Protein AF-A0A3B1DXR5-F1 (afdb_monomer_lite)

Sequence (539 aa):
MQTDGREHPQDGLTRMDTHCHSRASDGPAVAALSFLNMPECYSPPEKVYDQARARGMDLVTITDHDTIKGAMELVERGFEGFIPGQEVTVFFPEDRCKLHVLVWGITPAQHEELSSRGLRHDVYAFACWLYEQRLAHALAHPLYMQNGRLTRWHIERCALLFQGFEVLNGAHTERHRGPMERFLDGLTETRIGQLAAEHGMEAVWPRAWVKARTGGSDDHGLLNVGRAWTGVRGEAGSKIADPAEFFQRVMAGACEPGGVGGHSSLLAHQLTTVGAHFYADRVAARQSTRGRYVASKLLRFAGVDLPRPSKARLAAHLTTRRVLRRKRGKSLPILDALREGLGSVLERYPDLRARLAQERWDAGSALSDHEQMAAFADELTAVLTRELNSSSLRALRKRDKTGLVDHAISYAILSAAQMPYIFSLFYQNKEREFVERFAHETAGAAAEEGRAGPMLGRPMRVSLLTDTLGDVNGVSRFIGDVADRARQTGRDLQVITSTRRPVPAGSNIFNFDPVFAASMPKYEELEMVLPPLVPILRH

Foldseek 3Di:
DDDDDDDDPQFFKAKEQLAEAAQVLQDDPDPVCVVVSFGLFHHQLVLLVLQQVLLPHLAYEHAHELDQVSLVVCVVVPDARYKTKHFYWAADLPPRQTWTKIWINDDPVNSVCCVVVVRRDHLQSVLLVCVVVVIQMEGEPQLDRPPPPDALLVVLVCLLRDQEYALFEQAFDNLSNPLVVVLLQLQDPVVQVVSCVVNVHGRSDPGSSQHQYFWHNNARQSQCNNQKIKIAGDPPRHYDRDPVVVSVCRSRNRIDIDGDHYDLLLQLLSVVRSVLVCCLPPPLVVDDLVRNQVSCQVSLQSLDHHDHDDPVRVVCSVVVCVVVVPPPPDPLLLVVLCVVQVVVLVVVVVVLVVQSDNVNCSNHGSSSVRVSVLVSLLVSLLSSLVSLVVQCVVCVVVVVPVNVVSSVVSVVVSVVSCVSSVVSLCSSCVSVVSSVVSSVVSQVVCVVVVNDDDPPPDQDAEEAEDACCLAPDPVVVVVVVVLVVCVVVVHRYAYEYEDPHDGDDDPRYHYADFSDWDQDVPRNRHIDTHHPVSVRSVD

pLDDT: mean 88.71, std 13.08, range [29.72, 98.88]

Structure (mmCIF, N/CA/C/O backbone):
data_AF-A0A3B1DXR5-F1
#
_entry.id   AF-A0A3B1DXR5-F1
#
loop_
_atom_site.group_PDB
_atom_site.id
_atom_site.type_symbol
_atom_site.label_atom_id
_atom_site.label_alt_id
_atom_site.label_comp_id
_atom_site.label_asym_id
_atom_site.label_entity_id
_atom_site.label_seq_id
_atom_site.pdbx_PDB_ins_code
_atom_site.Cartn_x
_atom_site.Cartn_y
_atom_site.Cartn_z
_atom_site.occupancy
_atom_site.B_iso_or_equiv
_atom_site.auth_seq_id
_atom_site.auth_comp_id
_atom_site.auth_asym_id
_atom_site.auth_atom_id
_atom_site.pdbx_PDB_model_num
ATOM 1 N N . MET A 1 1 ? -34.474 -30.594 -16.367 1.00 32.50 1 MET A N 1
ATOM 2 C CA . MET A 1 1 ? -34.237 -31.646 -15.361 1.00 32.50 1 MET A CA 1
ATOM 3 C C . MET A 1 1 ? -33.068 -31.175 -14.510 1.00 32.50 1 MET A C 1
ATOM 5 O O . MET A 1 1 ? -31.983 -31.053 -15.048 1.00 32.50 1 MET A O 1
ATOM 9 N N . GLN A 1 2 ? -33.380 -30.774 -13.272 1.00 30.77 2 GLN A N 1
ATOM 10 C CA . GLN A 1 2 ? -32.496 -30.369 -12.163 1.00 30.77 2 GLN A CA 1
ATOM 11 C C . GLN A 1 2 ? -31.368 -29.363 -12.464 1.00 30.77 2 GLN A C 1
ATOM 13 O O . GLN A 1 2 ? -30.256 -29.713 -12.840 1.00 30.77 2 GLN A O 1
ATOM 18 N N . THR A 1 3 ? -31.678 -28.089 -12.217 1.00 29.72 3 THR A N 1
ATOM 19 C CA . THR A 1 3 ? -30.707 -27.043 -11.886 1.00 29.72 3 THR A CA 1
ATOM 20 C C . THR A 1 3 ? -30.194 -27.289 -10.470 1.00 29.72 3 THR A C 1
ATOM 22 O O . THR A 1 3 ? -30.968 -27.233 -9.516 1.00 29.72 3 THR A O 1
ATOM 25 N N . ASP A 1 4 ? -28.907 -27.590 -10.359 1.00 34.25 4 ASP A N 1
ATOM 26 C CA . ASP A 1 4 ? -28.193 -27.755 -9.099 1.00 34.25 4 ASP A CA 1
ATOM 27 C C . ASP A 1 4 ? -28.091 -26.389 -8.399 1.00 34.25 4 ASP A C 1
ATOM 29 O O . ASP A 1 4 ? -27.472 -25.450 -8.913 1.00 34.25 4 ASP A O 1
ATOM 33 N N . GLY A 1 5 ? -28.793 -26.255 -7.274 1.00 33.75 5 GLY A N 1
ATOM 34 C CA . GLY A 1 5 ? -28.820 -25.056 -6.447 1.00 33.75 5 GLY A CA 1
ATOM 35 C C . GLY A 1 5 ? -27.487 -24.879 -5.735 1.00 33.75 5 GLY A C 1
ATOM 36 O O . GLY A 1 5 ? -27.275 -25.421 -4.657 1.00 33.75 5 GLY A O 1
ATOM 37 N N . ARG A 1 6 ? -26.588 -24.098 -6.333 1.00 35.94 6 ARG A N 1
ATOM 38 C CA . ARG A 1 6 ? -25.470 -23.499 -5.603 1.00 35.94 6 ARG A CA 1
ATOM 39 C C . ARG A 1 6 ? -25.967 -22.188 -5.010 1.00 35.94 6 ARG A C 1
ATOM 41 O O . ARG A 1 6 ? -26.120 -21.209 -5.733 1.00 35.94 6 ARG A O 1
ATOM 48 N N . GLU A 1 7 ? -26.253 -22.191 -3.713 1.00 35.72 7 GLU A N 1
ATOM 49 C CA . GLU A 1 7 ? -26.460 -20.970 -2.933 1.00 35.72 7 GLU A CA 1
ATOM 50 C C . GLU A 1 7 ? -25.271 -20.019 -3.161 1.00 35.72 7 GLU A C 1
ATOM 52 O O . GLU A 1 7 ? -24.109 -20.385 -2.965 1.00 35.72 7 GLU A O 1
ATOM 57 N N . HIS A 1 8 ? -25.546 -18.804 -3.639 1.00 39.56 8 HIS A N 1
ATOM 58 C CA . HIS A 1 8 ? -24.537 -17.758 -3.777 1.00 39.56 8 HIS A CA 1
ATOM 59 C C . HIS A 1 8 ? -24.186 -17.216 -2.373 1.00 39.56 8 HIS A C 1
ATOM 61 O O . HIS A 1 8 ? -25.069 -16.673 -1.717 1.00 39.56 8 HIS A O 1
ATOM 67 N N . PRO A 1 9 ? -22.926 -17.267 -1.890 1.00 43.81 9 PRO A N 1
ATOM 68 C CA . PRO A 1 9 ? -22.596 -16.898 -0.501 1.00 43.81 9 PRO A CA 1
ATOM 69 C C . PRO A 1 9 ? -22.593 -15.381 -0.189 1.00 43.81 9 PRO A C 1
ATOM 71 O O . PRO A 1 9 ? -22.004 -14.965 0.812 1.00 43.81 9 PRO A O 1
ATOM 74 N N . GLN A 1 10 ? -23.170 -14.532 -1.050 1.00 53.38 10 GLN A N 1
ATOM 75 C CA . GLN A 1 10 ? -23.042 -13.063 -0.981 1.00 53.38 10 GLN A CA 1
ATOM 76 C C . GLN A 1 10 ? -24.303 -12.309 -0.533 1.00 53.38 10 GLN A C 1
ATOM 78 O O . GLN A 1 10 ? -24.250 -11.082 -0.426 1.00 53.38 10 GLN A O 1
ATOM 83 N N . ASP A 1 11 ? -25.406 -12.995 -0.235 1.00 67.69 11 ASP A N 1
ATOM 84 C CA . ASP A 1 11 ? -26.611 -12.318 0.250 1.00 67.69 11 ASP A CA 1
ATOM 85 C C . ASP A 1 11 ? -26.350 -11.652 1.618 1.00 67.69 11 ASP A C 1
ATOM 87 O O . ASP A 1 11 ? -25.901 -12.283 2.578 1.00 67.69 11 ASP A O 1
ATOM 91 N N . GLY A 1 12 ? -26.574 -10.335 1.681 1.00 83.44 12 GLY A N 1
ATOM 92 C CA . GLY A 1 12 ? -26.558 -9.541 2.916 1.00 83.44 12 GLY A CA 1
ATOM 93 C C . GLY A 1 12 ? -25.217 -8.992 3.404 1.00 83.44 12 GLY A C 1
ATOM 94 O O . GLY A 1 12 ? -25.187 -8.377 4.469 1.00 83.44 12 GLY A O 1
ATOM 95 N N . LEU A 1 13 ? -24.112 -9.176 2.671 1.00 94.12 13 LEU A N 1
ATOM 96 C CA . LEU A 1 13 ? -22.825 -8.566 3.031 1.00 94.12 13 LEU A CA 1
ATOM 97 C C . LEU A 1 13 ? -22.730 -7.133 2.483 1.00 94.12 13 LEU A C 1
ATOM 99 O O . LEU A 1 13 ? -22.658 -6.939 1.269 1.00 94.12 13 LEU A O 1
ATOM 103 N N . THR A 1 14 ? -22.684 -6.144 3.376 1.00 96.56 14 THR A N 1
ATOM 104 C CA . THR A 1 14 ? -22.314 -4.759 3.049 1.00 96.56 14 THR A CA 1
ATOM 105 C C . THR A 1 14 ? -20.800 -4.631 3.113 1.00 96.56 14 THR A C 1
ATOM 107 O O . THR A 1 14 ? -20.207 -4.961 4.140 1.00 96.56 14 THR A O 1
ATOM 110 N N . ARG A 1 15 ? -20.164 -4.155 2.038 1.00 97.25 15 ARG A N 1
ATOM 111 C CA . ARG A 1 15 ? -18.701 -3.974 1.972 1.00 97.25 15 ARG A CA 1
ATOM 112 C C . ARG A 1 15 ? -18.307 -2.511 1.863 1.00 97.25 15 ARG A C 1
ATOM 114 O O . ARG A 1 15 ? -18.960 -1.738 1.164 1.00 97.25 15 ARG A O 1
ATOM 121 N N . MET A 1 16 ? -17.194 -2.172 2.495 1.00 97.88 16 MET A N 1
ATOM 122 C CA . MET A 1 16 ? -16.609 -0.842 2.471 1.00 97.88 16 MET A CA 1
ATOM 123 C C . MET A 1 16 ? -15.090 -0.944 2.457 1.00 97.88 16 MET A C 1
ATOM 125 O O . MET A 1 16 ? -14.511 -1.650 3.279 1.00 97.88 16 MET A O 1
ATOM 129 N N . ASP A 1 17 ? -14.437 -0.214 1.560 1.00 98.44 17 ASP A N 1
ATOM 130 C CA . ASP A 1 17 ? -13.013 0.064 1.716 1.00 98.44 17 ASP A CA 1
ATOM 131 C C . ASP A 1 17 ? -12.857 1.107 2.819 1.00 98.44 17 ASP A C 1
ATOM 133 O O . ASP A 1 17 ? -13.237 2.262 2.632 1.00 98.44 17 ASP A O 1
ATOM 137 N N . THR A 1 18 ? -12.381 0.691 3.992 1.00 98.12 18 THR A N 1
ATOM 138 C CA . THR A 1 18 ? -12.330 1.568 5.167 1.00 98.12 18 THR A CA 1
ATOM 139 C C . THR A 1 18 ? -11.058 2.409 5.245 1.00 98.12 18 THR A C 1
ATOM 141 O O . THR A 1 18 ? -10.921 3.180 6.192 1.00 98.12 18 THR A O 1
ATOM 144 N N . HIS A 1 19 ? -10.138 2.278 4.287 1.00 98.31 19 HIS A N 1
ATOM 145 C CA . HIS A 1 19 ? -8.874 3.010 4.281 1.00 98.31 19 HIS A CA 1
ATOM 146 C C . HIS A 1 19 ? -8.474 3.328 2.841 1.00 98.31 19 HIS A C 1
ATOM 148 O O . HIS A 1 19 ? -8.060 2.441 2.104 1.00 98.31 19 HIS A O 1
ATOM 154 N N . CYS A 1 20 ? -8.610 4.581 2.414 1.00 95.69 20 CYS A N 1
ATOM 155 C CA . CYS A 1 20 ? -8.126 5.019 1.105 1.00 95.69 20 CYS A CA 1
ATOM 156 C C . CYS A 1 20 ? -7.930 6.534 1.058 1.00 95.69 20 CYS A C 1
ATOM 158 O O . CYS A 1 20 ? -8.578 7.281 1.795 1.00 95.69 20 CYS A O 1
ATOM 160 N N . HIS A 1 21 ? -7.053 6.978 0.159 1.00 96.25 21 HIS A N 1
ATOM 161 C CA . HIS A 1 21 ? -6.559 8.350 0.136 1.00 96.25 21 HIS A CA 1
ATOM 162 C C . HIS A 1 21 ? -6.907 9.080 -1.152 1.00 96.25 21 HIS A C 1
ATOM 164 O O . HIS A 1 21 ? -7.071 8.500 -2.229 1.00 96.25 21 HIS A O 1
ATOM 170 N N . SER A 1 22 ? -6.973 10.399 -1.049 1.00 96.00 22 SER A N 1
ATOM 171 C CA . SER A 1 22 ? -7.173 11.320 -2.155 1.00 96.00 22 SER A CA 1
ATOM 172 C C . SER A 1 22 ? -6.016 12.313 -2.247 1.00 96.00 22 SER A C 1
ATOM 174 O O . SER A 1 22 ? -5.124 12.365 -1.406 1.00 96.00 22 SER A O 1
ATOM 176 N N . ARG A 1 23 ? -6.042 13.163 -3.274 1.00 94.31 23 ARG A N 1
ATOM 177 C CA . ARG A 1 23 ? -5.080 14.257 -3.467 1.00 94.31 23 ARG A CA 1
ATOM 178 C C . ARG A 1 23 ? -5.001 15.253 -2.301 1.00 94.31 23 ARG A C 1
ATOM 180 O O . ARG A 1 23 ? -4.136 16.121 -2.334 1.00 94.31 23 ARG A O 1
ATOM 187 N N . ALA A 1 24 ? -5.934 15.209 -1.344 1.00 92.25 24 ALA A N 1
ATOM 188 C CA . ALA A 1 24 ? -5.870 16.040 -0.145 1.00 92.25 24 ALA A CA 1
ATOM 189 C C . ALA A 1 24 ? -4.835 15.528 0.874 1.00 92.25 24 ALA A C 1
ATOM 191 O O . ALA A 1 24 ? -4.419 16.304 1.730 1.00 92.25 24 ALA A O 1
ATOM 192 N N . SER A 1 25 ? -4.366 14.285 0.733 1.00 84.56 25 SER A N 1
ATOM 193 C CA . SER A 1 25 ? -3.140 13.787 1.366 1.00 84.56 25 SER A CA 1
ATOM 194 C C . SER A 1 25 ? -1.919 14.332 0.613 1.00 84.56 25 SER A C 1
ATOM 196 O O . SER A 1 25 ? -1.362 13.692 -0.282 1.00 84.56 25 SER A O 1
ATOM 198 N N . ASP A 1 26 ? -1.556 15.581 0.915 1.00 70.88 26 ASP A N 1
ATOM 199 C CA . ASP A 1 26 ? -0.512 16.349 0.220 1.00 70.88 26 ASP A CA 1
ATOM 200 C C . ASP A 1 26 ? 0.865 16.312 0.913 1.00 70.88 26 ASP A C 1
ATOM 202 O O . ASP A 1 26 ? 1.822 16.941 0.445 1.00 70.88 26 ASP A O 1
ATOM 206 N N . GLY A 1 27 ? 0.989 15.527 1.989 1.00 62.91 27 GLY A N 1
ATOM 207 C CA . GLY A 1 27 ? 2.262 15.206 2.628 1.00 62.91 27 GLY A CA 1
ATOM 208 C C . GLY A 1 27 ? 3.190 14.388 1.712 1.00 62.91 27 GLY A C 1
ATOM 209 O O . GLY A 1 27 ? 2.753 13.816 0.717 1.00 62.91 27 GLY A O 1
ATOM 210 N N . PRO A 1 28 ? 4.508 14.344 1.976 1.00 53.91 28 PRO A N 1
ATOM 211 C CA . PRO A 1 28 ? 5.412 13.475 1.228 1.00 53.91 28 PRO A CA 1
ATOM 212 C C . PRO A 1 28 ? 5.320 12.017 1.718 1.00 53.91 28 PRO A C 1
ATOM 214 O O . PRO A 1 28 ? 5.756 11.725 2.832 1.00 53.91 28 PRO A O 1
ATOM 217 N N . ALA A 1 29 ? 4.886 11.099 0.842 1.00 47.62 29 ALA A N 1
ATOM 218 C CA . ALA A 1 29 ? 4.664 9.665 1.134 1.00 47.62 29 ALA A CA 1
ATOM 219 C C . ALA A 1 29 ? 5.874 8.921 1.721 1.00 47.62 29 ALA A C 1
ATOM 221 O O . ALA A 1 29 ? 5.773 7.918 2.424 1.00 47.62 29 ALA A O 1
ATOM 222 N N . VAL A 1 30 ? 7.077 9.394 1.403 1.00 54.09 30 VAL A N 1
ATOM 223 C CA . VAL A 1 30 ? 8.329 8.872 1.945 1.00 54.09 30 VAL A CA 1
ATOM 224 C C . VAL A 1 30 ? 9.210 10.077 2.231 1.00 54.09 30 VAL A C 1
ATOM 226 O O . VAL A 1 30 ? 9.367 10.941 1.370 1.00 54.09 30 VAL A O 1
ATOM 229 N N . ALA A 1 31 ? 9.861 10.130 3.396 1.00 44.69 31 ALA A N 1
ATOM 230 C CA . ALA A 1 31 ? 10.833 11.188 3.705 1.00 44.69 31 ALA A CA 1
ATOM 231 C C . ALA A 1 31 ? 11.900 11.342 2.596 1.00 44.69 31 ALA A C 1
ATOM 233 O O . ALA A 1 31 ? 12.323 12.453 2.281 1.00 44.69 31 ALA A O 1
ATOM 234 N N . ALA A 1 32 ? 12.261 10.236 1.934 1.00 42.59 32 ALA A N 1
ATOM 235 C CA . ALA A 1 32 ? 13.150 10.201 0.775 1.00 42.59 32 ALA A CA 1
ATOM 236 C C . ALA A 1 32 ? 12.596 10.896 -0.483 1.00 42.59 32 ALA A C 1
ATOM 238 O O . ALA A 1 32 ? 13.378 11.192 -1.368 1.00 42.59 32 ALA A O 1
ATOM 239 N N . LEU A 1 33 ? 11.295 11.171 -0.593 1.00 47.47 33 LEU A N 1
ATOM 240 C CA . LEU A 1 33 ? 10.667 11.900 -1.708 1.00 47.47 33 LEU A CA 1
ATOM 241 C C . LEU A 1 33 ? 10.359 13.365 -1.357 1.00 47.47 33 LEU A C 1
ATOM 243 O O . LEU A 1 33 ? 10.048 14.159 -2.246 1.00 47.47 33 LEU A O 1
ATOM 247 N N . SER A 1 34 ? 10.528 13.749 -0.087 1.00 48.44 34 SER A N 1
ATOM 248 C CA . SER A 1 34 ? 10.310 15.116 0.404 1.00 48.44 34 SER A CA 1
ATOM 249 C C . SER A 1 34 ? 11.176 16.154 -0.331 1.00 48.44 34 SER A C 1
ATOM 251 O O . SER A 1 34 ? 10.724 17.263 -0.609 1.00 48.44 34 SER A O 1
ATOM 253 N N . PHE A 1 35 ? 12.382 15.777 -0.783 1.00 46.78 35 PHE A N 1
ATOM 254 C CA . PHE A 1 35 ? 13.261 16.679 -1.545 1.00 46.78 35 PHE A CA 1
ATOM 255 C C . PHE A 1 35 ? 12.731 17.050 -2.944 1.00 46.78 35 PHE A C 1
ATOM 257 O O . PHE A 1 35 ? 13.189 18.033 -3.526 1.00 46.78 35 PHE A O 1
ATOM 264 N N . LEU A 1 36 ? 11.786 16.279 -3.499 1.00 53.88 36 LEU A N 1
ATOM 265 C CA . LEU A 1 36 ? 11.200 16.512 -4.825 1.00 53.88 36 LEU A CA 1
ATOM 266 C C . LEU A 1 36 ? 9.873 17.278 -4.775 1.00 53.88 36 LEU A C 1
ATOM 268 O O . LEU A 1 36 ? 9.337 17.601 -5.837 1.00 53.88 36 LEU A O 1
ATOM 272 N N . ASN A 1 37 ? 9.356 17.581 -3.575 1.00 63.22 37 ASN A N 1
ATOM 273 C CA . ASN A 1 37 ? 8.027 18.167 -3.367 1.00 63.22 37 ASN A CA 1
ATOM 274 C C . ASN A 1 37 ? 6.937 17.420 -4.167 1.00 63.22 37 ASN A C 1
ATOM 276 O O . ASN A 1 37 ? 6.125 18.028 -4.871 1.00 63.22 37 ASN A O 1
ATOM 280 N N . MET A 1 38 ? 7.015 16.086 -4.151 1.00 73.75 38 MET A N 1
ATOM 281 C CA . MET A 1 38 ? 6.068 15.204 -4.820 1.00 73.75 38 MET A CA 1
ATOM 282 C C . MET A 1 38 ? 4.953 14.853 -3.823 1.00 73.75 38 MET A C 1
ATOM 284 O O . MET A 1 38 ? 5.282 14.298 -2.773 1.00 73.75 38 MET A O 1
ATOM 288 N N . PRO A 1 39 ? 3.682 15.178 -4.131 1.00 76.00 39 PRO A N 1
ATOM 289 C CA . PRO A 1 39 ? 2.533 14.756 -3.342 1.00 76.00 39 PRO A CA 1
ATOM 290 C C . PRO A 1 39 ? 2.492 13.240 -3.193 1.00 76.00 39 PRO A C 1
ATOM 292 O O . PRO A 1 39 ? 2.911 12.505 -4.092 1.00 76.00 39 PRO A O 1
ATOM 295 N N . GLU A 1 40 ? 1.953 12.796 -2.069 1.00 76.88 40 GLU A N 1
ATOM 296 C CA . GLU A 1 40 ? 1.717 11.391 -1.761 1.00 76.88 40 GLU A CA 1
ATOM 297 C C . GLU A 1 40 ? 0.616 10.769 -2.621 1.00 76.88 40 GLU A C 1
ATOM 299 O O . GLU A 1 40 ? 0.784 9.655 -3.115 1.00 76.88 40 GLU A O 1
ATOM 304 N N . CYS A 1 41 ? -0.455 11.516 -2.892 1.00 8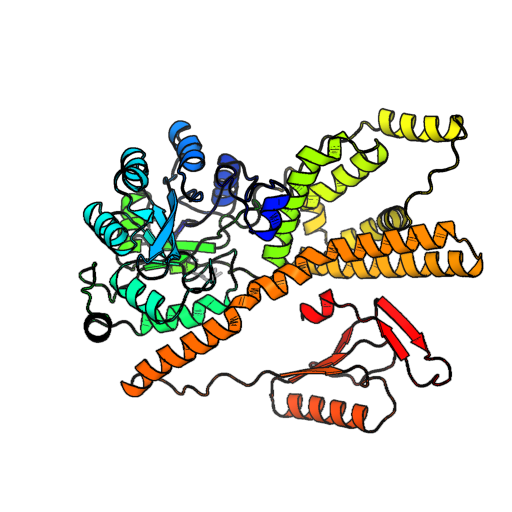6.19 41 CYS A N 1
ATOM 305 C CA . CYS A 1 41 ? -1.569 11.052 -3.708 1.00 86.19 41 CYS A CA 1
ATOM 306 C C . CYS A 1 41 ? -1.971 12.097 -4.759 1.00 86.19 41 CYS A C 1
ATOM 308 O O . CYS A 1 41 ? -1.981 13.301 -4.510 1.00 86.19 41 CYS A O 1
ATOM 310 N N . TYR A 1 42 ? -2.329 11.632 -5.958 1.00 89.69 42 TYR A N 1
ATOM 311 C CA . TYR A 1 42 ? -2.861 12.472 -7.043 1.00 89.69 42 TYR A CA 1
ATOM 312 C C . TYR A 1 42 ? -4.344 12.195 -7.337 1.00 89.69 42 TYR A C 1
ATOM 314 O O . TYR A 1 42 ? -4.941 12.845 -8.199 1.00 89.69 42 TYR A O 1
ATOM 322 N N . SER A 1 43 ? -4.949 11.236 -6.633 1.00 93.00 43 SER A N 1
ATOM 323 C CA . SER A 1 43 ? -6.291 10.726 -6.907 1.00 93.00 43 SER A CA 1
ATOM 324 C C . SER A 1 43 ? -7.368 11.774 -6.601 1.00 93.00 43 SER A C 1
ATOM 326 O O . SER A 1 43 ? -7.484 12.226 -5.462 1.00 93.00 43 SER A O 1
ATOM 328 N N . PRO A 1 44 ? -8.207 12.173 -7.573 1.00 95.25 44 PRO A N 1
ATOM 329 C CA . PRO A 1 44 ? -9.376 12.997 -7.282 1.00 95.25 44 PRO A CA 1
ATOM 330 C C . PRO A 1 44 ? -10.345 12.262 -6.336 1.00 95.25 44 PRO A C 1
ATOM 332 O O . PRO A 1 44 ? -10.626 11.092 -6.609 1.00 95.25 44 PRO A O 1
ATOM 335 N N . PRO A 1 45 ? -10.921 12.915 -5.303 1.00 96.94 45 PRO A N 1
ATOM 336 C CA . PRO A 1 45 ? -11.862 12.271 -4.377 1.00 96.94 45 PRO A CA 1
ATOM 337 C C . PRO A 1 45 ? -13.012 11.544 -5.086 1.00 96.94 45 PRO A C 1
ATOM 339 O O . PRO A 1 45 ? -13.315 10.392 -4.795 1.00 96.94 45 PRO A O 1
ATOM 342 N N . GLU A 1 46 ? -13.592 12.172 -6.112 1.00 97.06 46 GLU A N 1
ATOM 343 C CA . GLU A 1 46 ? -14.676 11.577 -6.908 1.00 97.06 46 GLU A CA 1
ATOM 344 C C . GLU A 1 46 ? -14.259 10.285 -7.618 1.00 97.06 46 GLU A C 1
ATOM 346 O O . GLU A 1 46 ? -15.061 9.370 -7.754 1.00 97.06 46 GLU A O 1
ATOM 351 N N . LYS A 1 47 ? -12.991 10.169 -8.032 1.00 96.06 47 LYS A N 1
ATOM 352 C CA . LYS A 1 47 ? -12.499 8.966 -8.705 1.00 96.06 47 LYS A CA 1
ATOM 353 C C . LYS A 1 47 ? -12.254 7.826 -7.730 1.00 96.06 47 LYS A C 1
ATOM 355 O O . LYS A 1 47 ? -12.459 6.676 -8.111 1.00 96.06 47 LYS A O 1
ATOM 360 N N . VAL A 1 48 ? -11.869 8.136 -6.492 1.00 97.19 48 VAL A N 1
ATOM 361 C CA . VAL A 1 48 ? -11.808 7.153 -5.401 1.00 97.19 48 VAL A CA 1
ATOM 362 C C . VAL A 1 48 ? -13.205 6.570 -5.173 1.00 97.19 48 VAL A C 1
ATOM 364 O O . VAL A 1 48 ? -13.369 5.352 -5.210 1.00 97.19 48 VAL A O 1
ATOM 367 N N . TYR A 1 49 ? -14.228 7.427 -5.071 1.00 97.56 49 TYR A N 1
ATOM 368 C CA . TYR A 1 49 ? -15.622 6.987 -4.971 1.00 97.56 49 TYR A CA 1
ATOM 369 C C . TYR A 1 49 ? -16.057 6.131 -6.166 1.00 97.56 49 TYR A C 1
ATOM 371 O O . TYR A 1 49 ? -16.522 5.005 -5.973 1.00 97.56 49 TYR A O 1
ATOM 379 N N . ASP A 1 50 ? -15.858 6.623 -7.394 1.00 96.88 50 ASP A N 1
ATOM 380 C CA . ASP A 1 50 ? -16.220 5.906 -8.622 1.00 96.88 50 ASP A CA 1
ATOM 381 C C . ASP A 1 50 ? -15.590 4.501 -8.652 1.00 96.88 50 ASP A C 1
ATOM 383 O O . ASP A 1 50 ? -16.273 3.518 -8.942 1.00 96.88 50 ASP A O 1
ATOM 387 N N . GLN A 1 51 ? -14.300 4.388 -8.311 1.00 97.19 51 GLN A N 1
ATOM 388 C CA . GLN A 1 51 ? -13.574 3.117 -8.326 1.00 97.19 51 GLN A CA 1
ATOM 389 C C . GLN A 1 51 ? -14.056 2.159 -7.226 1.00 97.19 51 GLN A C 1
ATOM 391 O O . GLN A 1 51 ? -14.211 0.963 -7.491 1.00 97.19 51 GLN A O 1
ATOM 396 N N . ALA A 1 52 ? -14.331 2.662 -6.017 1.00 97.44 52 ALA A N 1
ATOM 397 C CA . ALA A 1 52 ? -14.901 1.861 -4.935 1.00 97.44 52 ALA A CA 1
ATOM 398 C C . ALA A 1 52 ? -16.258 1.265 -5.350 1.00 97.44 52 ALA A C 1
ATOM 400 O O . ALA A 1 52 ? -16.481 0.057 -5.216 1.00 97.44 52 ALA A O 1
ATOM 401 N N . ARG A 1 53 ? -17.144 2.087 -5.934 1.00 96.94 53 ARG A N 1
ATOM 402 C CA . ARG A 1 53 ? -18.463 1.650 -6.424 1.00 96.94 53 ARG A CA 1
ATOM 403 C C . ARG A 1 53 ? -18.348 0.677 -7.592 1.00 96.94 53 ARG A C 1
ATOM 405 O O . ARG A 1 53 ? -19.020 -0.352 -7.583 1.00 96.94 53 ARG A O 1
ATOM 412 N N . ALA A 1 54 ? -17.457 0.936 -8.549 1.00 96.12 54 ALA A N 1
ATOM 413 C CA . ALA A 1 54 ? -17.197 0.035 -9.675 1.00 96.12 54 ALA A CA 1
ATOM 414 C C . ALA A 1 54 ? -16.695 -1.350 -9.223 1.00 96.12 54 ALA A C 1
ATOM 416 O O . ALA A 1 54 ? -16.953 -2.354 -9.885 1.00 96.12 54 ALA A O 1
ATOM 417 N N . ARG A 1 55 ? -16.020 -1.427 -8.068 1.00 95.19 55 ARG A N 1
ATOM 418 C CA . ARG A 1 55 ? -15.576 -2.682 -7.431 1.00 95.19 55 ARG A CA 1
ATOM 419 C C . ARG A 1 55 ? -16.597 -3.277 -6.456 1.00 95.19 55 ARG A C 1
ATOM 421 O O . ARG A 1 55 ? -16.319 -4.280 -5.799 1.00 95.19 55 ARG A O 1
ATOM 428 N N . GLY A 1 56 ? -17.802 -2.714 -6.413 1.00 95.06 56 GLY A N 1
ATOM 429 C CA . GLY A 1 56 ? -18.935 -3.249 -5.670 1.00 95.06 56 GLY A CA 1
ATOM 430 C C . GLY A 1 56 ? -18.888 -2.969 -4.172 1.00 95.06 56 GLY A C 1
ATOM 431 O O . GLY A 1 56 ? -19.433 -3.770 -3.408 1.00 95.06 56 GLY A O 1
ATOM 432 N N . MET A 1 57 ? -18.224 -1.889 -3.748 1.00 96.81 57 MET A N 1
ATOM 433 C CA . MET A 1 57 ? -18.372 -1.370 -2.388 1.00 96.81 57 MET A CA 1
ATOM 434 C C . MET A 1 57 ? -19.749 -0.715 -2.228 1.00 96.81 57 MET A C 1
ATOM 436 O O . MET A 1 57 ? -20.201 0.064 -3.073 1.00 96.81 57 MET A O 1
ATOM 440 N N . ASP A 1 58 ? -20.421 -1.050 -1.134 1.00 96.12 58 ASP A N 1
ATOM 441 C CA . ASP A 1 58 ? -21.760 -0.571 -0.794 1.00 96.12 58 ASP A CA 1
ATOM 442 C C . ASP A 1 58 ? -21.714 0.794 -0.113 1.00 96.12 58 ASP A C 1
ATOM 444 O O . ASP A 1 58 ? -22.541 1.656 -0.410 1.00 96.12 58 ASP A O 1
ATOM 448 N N . LEU A 1 59 ? -20.705 0.985 0.738 1.00 97.00 59 LEU A N 1
ATOM 449 C CA . LEU A 1 59 ? -20.375 2.234 1.413 1.00 97.00 59 LEU A CA 1
ATOM 450 C C . LEU A 1 59 ? -18.952 2.657 1.032 1.00 97.00 59 LEU A C 1
ATOM 452 O O . LEU A 1 59 ? -18.120 1.823 0.665 1.00 97.00 59 LEU A O 1
ATOM 456 N N . VAL A 1 60 ? -18.669 3.955 1.114 1.00 97.31 60 VAL A N 1
ATOM 457 C CA . VAL A 1 60 ? -17.377 4.539 0.726 1.00 97.31 60 VAL A CA 1
ATOM 458 C C . VAL A 1 60 ? -16.922 5.548 1.776 1.00 97.31 60 VAL A C 1
ATOM 460 O O . VAL A 1 60 ? -17.731 6.300 2.307 1.00 97.31 60 VAL A O 1
ATOM 463 N N . THR A 1 61 ? -15.622 5.604 2.052 1.00 98.00 61 THR A N 1
ATOM 464 C CA . THR A 1 61 ? -14.987 6.693 2.808 1.00 98.00 61 THR A CA 1
ATOM 465 C C . THR A 1 61 ? -13.747 7.176 2.073 1.00 98.00 61 THR A C 1
ATOM 467 O O . THR A 1 61 ? -13.309 6.542 1.120 1.00 98.00 61 THR A O 1
ATOM 470 N N . ILE A 1 62 ? -13.206 8.306 2.511 1.00 98.25 62 ILE A N 1
ATOM 471 C CA . ILE A 1 62 ? -11.848 8.759 2.216 1.00 98.25 62 ILE A CA 1
ATOM 472 C C . ILE A 1 62 ? -11.242 9.120 3.567 1.00 98.25 62 ILE A C 1
ATOM 474 O O . ILE A 1 62 ? -11.884 9.817 4.351 1.00 98.25 62 ILE A O 1
ATOM 478 N N . THR A 1 63 ? -10.033 8.641 3.834 1.00 97.81 63 THR A N 1
ATOM 479 C CA . THR A 1 63 ? -9.338 8.763 5.120 1.00 97.81 63 THR A CA 1
ATOM 480 C C . THR A 1 63 ? -8.014 9.490 4.943 1.00 97.81 63 THR A C 1
ATOM 482 O O . THR A 1 63 ? -6.978 8.975 5.340 1.00 97.81 63 THR A O 1
ATOM 485 N N . ASP A 1 64 ? -8.050 10.681 4.342 1.00 97.50 64 ASP A N 1
ATOM 486 C CA . ASP A 1 64 ? -6.840 11.460 4.069 1.00 97.50 64 ASP A CA 1
ATOM 487 C C . ASP A 1 64 ? -6.009 11.726 5.339 1.00 97.50 64 ASP A C 1
ATOM 489 O O . ASP A 1 64 ? -6.545 11.894 6.444 1.00 97.50 64 ASP A O 1
ATOM 493 N N . HIS A 1 65 ? -4.687 11.802 5.170 1.00 95.19 65 HIS A N 1
ATOM 494 C CA . HIS A 1 65 ? -3.752 12.041 6.264 1.00 95.19 65 HIS A CA 1
ATOM 495 C C . HIS A 1 65 ? -3.995 13.392 6.935 1.00 95.19 65 HIS A C 1
ATOM 497 O O . HIS A 1 65 ? -3.815 14.456 6.342 1.00 95.19 65 HIS A O 1
ATOM 503 N N . ASP A 1 66 ? -4.346 13.350 8.220 1.00 95.62 66 ASP A N 1
ATOM 504 C CA . ASP A 1 66 ? -4.462 14.522 9.087 1.00 95.62 66 ASP A CA 1
ATOM 505 C C . ASP A 1 66 ? -5.410 15.629 8.576 1.00 95.62 66 ASP A C 1
ATOM 507 O O . ASP A 1 66 ? -5.363 16.766 9.054 1.00 95.62 66 ASP A O 1
ATOM 511 N N . THR A 1 67 ? -6.304 15.309 7.636 1.00 96.25 67 THR A N 1
ATOM 512 C CA . THR A 1 67 ? -7.264 16.245 7.051 1.00 96.25 67 THR A CA 1
ATOM 513 C C . THR A 1 67 ? -8.538 15.537 6.601 1.00 96.25 67 THR A C 1
ATOM 515 O O . THR A 1 67 ? -8.511 14.372 6.235 1.00 96.25 67 THR A O 1
ATOM 518 N N . ILE A 1 68 ? -9.659 16.261 6.584 1.00 97.50 68 ILE A N 1
ATOM 519 C CA . ILE A 1 68 ? -10.939 15.775 6.039 1.00 97.50 68 ILE A CA 1
ATOM 520 C C . ILE A 1 68 ? -11.310 16.451 4.715 1.00 97.50 68 ILE A C 1
ATOM 522 O O . ILE A 1 68 ? -12.408 16.248 4.209 1.00 97.50 68 ILE A O 1
ATOM 526 N N . LYS A 1 69 ? -10.430 17.283 4.139 1.00 97.12 69 LYS A N 1
ATOM 527 C CA . LYS A 1 69 ? -10.756 18.115 2.964 1.00 97.12 69 LYS A CA 1
ATOM 528 C C . LYS A 1 69 ? -11.275 17.293 1.782 1.00 97.12 69 LYS A C 1
ATOM 530 O O . LYS A 1 69 ? -12.318 17.634 1.233 1.00 97.12 69 LYS A O 1
ATOM 535 N N . GLY A 1 70 ? -10.585 16.207 1.423 1.00 96.12 70 GLY A N 1
ATOM 536 C CA . GLY A 1 70 ? -10.996 15.342 0.314 1.00 96.12 70 GLY A CA 1
ATOM 537 C C . GLY A 1 70 ? -12.341 14.661 0.569 1.00 96.12 70 GLY A C 1
ATOM 538 O O . GLY A 1 70 ? -13.177 14.597 -0.331 1.00 96.12 70 GLY A O 1
ATOM 539 N N . ALA A 1 71 ? -12.592 14.233 1.808 1.00 97.56 71 ALA A N 1
ATOM 540 C CA . ALA A 1 71 ? -13.882 13.683 2.210 1.00 97.56 71 ALA A CA 1
ATOM 541 C C . ALA A 1 71 ? -15.006 14.735 2.158 1.00 97.56 71 ALA A C 1
ATOM 543 O O . ALA A 1 71 ? -16.083 14.460 1.629 1.00 97.56 71 ALA A O 1
ATOM 544 N N . MET A 1 72 ? -14.756 15.954 2.646 1.00 98.00 72 MET A N 1
ATOM 545 C CA . MET A 1 72 ? -15.750 17.031 2.660 1.00 98.00 72 MET A CA 1
ATOM 546 C C . MET A 1 72 ? -16.147 17.493 1.256 1.00 98.00 72 MET A C 1
ATOM 548 O O . MET A 1 72 ? -17.322 17.790 1.050 1.00 98.00 72 MET A O 1
ATOM 552 N N . GLU A 1 73 ? -15.241 17.444 0.269 1.00 97.62 73 GLU A N 1
ATOM 553 C CA . GLU A 1 73 ? -15.606 17.695 -1.135 1.00 97.62 73 GLU A CA 1
ATOM 554 C C . GLU A 1 73 ? -16.755 16.780 -1.607 1.00 97.62 73 GLU A C 1
ATOM 556 O O . GLU A 1 73 ? -17.620 17.213 -2.369 1.00 97.62 73 GLU A O 1
ATOM 561 N N . LEU A 1 74 ? -16.778 15.512 -1.177 1.00 97.56 74 LEU A N 1
ATOM 562 C CA . LEU A 1 74 ? -17.831 14.561 -1.554 1.00 97.56 74 LEU A CA 1
ATOM 563 C C . LEU A 1 74 ? -19.109 14.746 -0.733 1.00 97.56 74 LEU A C 1
ATOM 565 O O . LEU A 1 74 ? -20.206 14.627 -1.282 1.00 97.56 74 LEU A O 1
ATOM 569 N N . VAL A 1 75 ? -18.981 15.086 0.551 1.00 97.12 75 VAL A N 1
ATOM 570 C CA . VAL A 1 75 ? -20.127 15.411 1.416 1.00 97.12 75 VAL A CA 1
ATOM 571 C C . VAL A 1 75 ? -20.896 16.608 0.866 1.00 97.12 75 VAL A C 1
ATOM 573 O O . VAL A 1 75 ? -22.106 16.526 0.673 1.00 97.12 75 VAL A O 1
ATOM 576 N N . GLU A 1 76 ? -20.199 17.704 0.562 1.00 97.12 76 GLU A N 1
ATOM 577 C CA . GLU A 1 76 ? -20.799 18.948 0.059 1.00 97.12 76 GLU A CA 1
ATOM 578 C C . GLU A 1 76 ? -21.491 18.758 -1.297 1.00 97.12 76 GLU A C 1
ATOM 580 O O . GLU A 1 76 ? -22.469 19.437 -1.610 1.00 97.12 76 GLU A O 1
ATOM 585 N N . ARG A 1 77 ? -21.006 17.802 -2.096 1.00 97.38 77 ARG A N 1
ATOM 586 C CA . ARG A 1 77 ? -21.591 17.422 -3.388 1.00 97.38 77 ARG A CA 1
ATOM 587 C C . ARG A 1 77 ? -22.715 16.385 -3.274 1.00 97.38 77 ARG A C 1
ATOM 589 O O . ARG A 1 77 ? -23.317 16.067 -4.296 1.00 97.38 77 ARG A O 1
ATOM 596 N N . GLY A 1 78 ? -23.003 15.874 -2.075 1.00 96.50 78 GLY A N 1
ATOM 597 C CA . GLY A 1 78 ? -24.130 14.977 -1.810 1.00 96.50 78 GLY A CA 1
ATOM 598 C C . GLY A 1 78 ? -23.955 13.549 -2.333 1.00 96.50 78 GLY A C 1
ATOM 599 O O . GLY A 1 78 ? -24.924 12.953 -2.797 1.00 96.50 78 GLY A O 1
ATOM 600 N N . PHE A 1 79 ? -22.740 12.994 -2.296 1.00 96.06 79 PHE A N 1
ATOM 601 C CA . PHE A 1 79 ? -22.506 11.605 -2.712 1.00 96.06 79 PHE A CA 1
ATOM 602 C C . PHE A 1 79 ? -23.204 10.606 -1.771 1.00 96.06 79 PHE A C 1
ATOM 604 O O . PHE A 1 79 ? -22.991 10.615 -0.559 1.00 96.06 79 PHE A O 1
ATOM 611 N N . GLU A 1 80 ? -24.019 9.713 -2.333 1.00 93.50 80 GLU A N 1
ATOM 612 C CA . GLU A 1 80 ? -24.770 8.709 -1.570 1.00 93.50 80 GLU A CA 1
ATOM 613 C C . GLU A 1 80 ? -23.872 7.587 -1.030 1.00 93.50 80 GLU A C 1
ATOM 615 O O . GLU A 1 80 ? -22.930 7.146 -1.698 1.00 93.50 80 GLU A O 1
ATOM 620 N N . GLY A 1 81 ? -24.194 7.081 0.167 1.00 93.06 81 GLY A N 1
ATOM 621 C CA . GLY A 1 81 ? -23.442 5.995 0.809 1.00 93.06 81 GLY A CA 1
ATOM 622 C C . GLY A 1 81 ? -22.003 6.376 1.176 1.00 93.06 81 GLY A C 1
ATOM 623 O O . GLY A 1 81 ? -21.152 5.496 1.308 1.00 93.06 81 GLY A O 1
ATOM 624 N N . PHE A 1 82 ? -21.717 7.675 1.297 1.00 96.25 82 PHE A N 1
ATOM 625 C CA . PHE A 1 82 ? -20.401 8.199 1.639 1.00 96.25 82 PHE A CA 1
ATOM 626 C C . PHE A 1 82 ? -20.294 8.555 3.125 1.00 96.25 82 PHE A C 1
ATOM 628 O O . PHE A 1 82 ? -21.225 9.103 3.714 1.00 96.25 82 PHE A O 1
ATOM 635 N N . ILE A 1 83 ? -19.139 8.266 3.725 1.00 96.62 83 ILE A N 1
ATOM 636 C CA . ILE A 1 83 ? -18.869 8.458 5.149 1.00 96.62 83 ILE A CA 1
ATOM 637 C C . ILE A 1 83 ? -17.558 9.233 5.295 1.00 96.62 83 ILE A C 1
ATOM 639 O O . ILE A 1 83 ? -16.519 8.738 4.850 1.00 96.62 83 ILE A O 1
ATOM 643 N N . PRO A 1 84 ? -17.558 10.419 5.928 1.00 97.38 84 PRO A N 1
ATOM 644 C CA . PRO A 1 84 ? -16.329 11.162 6.180 1.00 97.38 84 PRO A CA 1
ATOM 645 C C . PRO A 1 84 ? -15.360 10.349 7.029 1.00 97.38 84 PRO A C 1
ATOM 647 O O . PRO A 1 84 ? -15.758 9.752 8.032 1.00 97.38 84 PRO A O 1
ATOM 650 N N . GLY A 1 85 ? -14.094 10.330 6.634 1.00 97.69 85 GLY A N 1
ATOM 651 C CA . GLY A 1 85 ? -13.035 9.653 7.361 1.00 97.69 85 GLY A CA 1
ATOM 652 C C . GLY A 1 85 ? -11.780 10.509 7.441 1.00 97.69 85 GLY A C 1
ATOM 653 O O . GLY A 1 85 ? -11.652 11.530 6.765 1.00 97.69 85 GLY A O 1
ATOM 654 N N . GLN A 1 86 ? -10.856 10.080 8.292 1.00 97.94 86 GLN A N 1
ATOM 655 C CA . GLN A 1 86 ? -9.527 10.661 8.428 1.00 97.94 86 GLN A CA 1
ATOM 656 C C . GLN A 1 86 ? -8.558 9.597 8.944 1.00 97.94 86 GLN A C 1
ATOM 658 O O . GLN A 1 86 ? -8.896 8.863 9.874 1.00 97.94 86 GLN A O 1
ATOM 663 N N . GLU A 1 87 ? -7.345 9.544 8.398 1.00 98.44 87 GLU A N 1
ATOM 664 C CA . GLU A 1 87 ? -6.232 8.842 9.037 1.00 98.44 87 GLU A CA 1
ATOM 665 C C . GLU A 1 87 ? -5.467 9.843 9.912 1.00 98.44 87 GLU A C 1
ATOM 667 O O . GLU A 1 87 ? -4.801 10.763 9.429 1.00 98.44 87 GLU A O 1
ATOM 672 N N . VAL A 1 88 ? -5.614 9.712 11.229 1.00 98.31 88 VAL A N 1
ATOM 673 C CA . VAL A 1 88 ? -5.033 10.634 12.207 1.00 98.31 88 VAL A CA 1
ATOM 674 C C . VAL A 1 88 ? -3.659 10.133 12.634 1.00 98.31 88 VAL A C 1
ATOM 676 O O . VAL A 1 88 ? -3.533 9.053 13.212 1.00 98.31 88 VAL A O 1
ATOM 679 N N . THR A 1 89 ? -2.630 10.953 12.434 1.00 97.62 89 THR A N 1
ATOM 680 C CA . THR A 1 89 ? -1.308 10.723 13.016 1.00 97.62 89 THR A CA 1
ATOM 681 C C . THR A 1 89 ? -1.326 11.108 14.493 1.00 97.62 89 THR A C 1
ATOM 683 O O . THR A 1 89 ? -1.502 12.290 14.824 1.00 97.62 89 THR A O 1
ATOM 686 N N . VAL A 1 90 ? -1.067 10.135 15.369 1.00 98.19 90 VAL A N 1
ATOM 687 C CA . VAL A 1 90 ? -0.980 10.310 16.826 1.00 98.19 90 VAL A CA 1
ATOM 688 C C . VAL A 1 90 ? 0.340 9.775 17.380 1.00 98.19 90 VAL A C 1
ATOM 690 O O . VAL A 1 90 ? 1.014 8.965 16.742 1.00 98.19 90 VAL A O 1
ATOM 693 N N . PHE A 1 91 ? 0.744 10.249 18.559 1.00 98.56 91 PHE A N 1
ATOM 694 C CA . PHE A 1 91 ? 2.036 9.905 19.150 1.00 98.56 91 PHE A CA 1
ATOM 695 C C . PHE A 1 91 ? 1.897 9.370 20.572 1.00 98.56 91 PHE A C 1
ATOM 697 O O . PHE A 1 91 ? 1.139 9.918 21.372 1.00 98.56 91 PHE A O 1
ATOM 704 N N . PHE A 1 92 ? 2.707 8.366 20.909 1.00 98.56 92 PHE A N 1
ATOM 705 C CA . PHE A 1 92 ? 3.004 8.080 22.310 1.00 98.56 92 PHE A CA 1
ATOM 706 C C . PHE A 1 92 ? 3.787 9.259 22.911 1.00 98.56 92 PHE A C 1
ATOM 708 O O . PHE A 1 92 ? 4.789 9.691 22.319 1.00 98.56 92 PHE A O 1
ATOM 715 N N . PRO A 1 93 ? 3.345 9.827 24.045 1.00 98.00 93 PRO A N 1
ATOM 716 C CA . PRO A 1 93 ? 4.026 10.961 24.660 1.00 98.00 93 PRO A CA 1
ATOM 717 C C . PRO A 1 93 ? 5.419 10.602 25.203 1.00 98.00 93 PRO A C 1
ATOM 719 O O . PRO A 1 93 ? 6.288 11.472 25.234 1.00 98.00 93 PRO A O 1
ATOM 722 N N . GLU A 1 94 ? 5.660 9.343 25.577 1.00 97.38 94 GLU A N 1
ATOM 723 C CA . GLU A 1 94 ? 6.896 8.881 26.217 1.00 97.38 94 GLU A CA 1
ATOM 724 C C . GLU A 1 94 ? 8.096 8.904 25.274 1.00 97.38 94 GLU A C 1
ATOM 726 O O . GLU A 1 94 ? 9.182 9.351 25.644 1.00 97.38 94 GLU A O 1
ATOM 731 N N . ASP A 1 95 ? 7.913 8.411 24.052 1.00 97.56 95 ASP A N 1
ATOM 732 C CA . ASP A 1 95 ? 9.017 8.189 23.125 1.00 97.56 95 ASP A CA 1
ATOM 733 C C . ASP A 1 95 ? 8.751 8.747 21.725 1.00 97.56 95 ASP A C 1
ATOM 735 O O . ASP A 1 95 ? 9.617 8.653 20.858 1.00 97.56 95 ASP A O 1
ATOM 739 N N . ARG A 1 96 ? 7.592 9.372 21.489 1.00 97.50 96 ARG A N 1
ATOM 740 C CA . ARG A 1 96 ? 7.177 9.876 20.173 1.00 97.50 96 ARG A CA 1
ATOM 741 C C . ARG A 1 96 ? 7.037 8.769 19.126 1.00 97.50 96 ARG A C 1
ATOM 743 O O . ARG A 1 96 ? 7.174 9.056 17.931 1.00 97.50 96 ARG A O 1
ATOM 750 N N . CYS A 1 97 ? 6.771 7.524 19.523 1.00 97.88 97 CYS A N 1
ATOM 751 C CA . CYS A 1 97 ? 6.339 6.486 18.596 1.00 97.88 97 CYS A CA 1
ATOM 752 C C . CYS A 1 97 ? 5.107 6.987 17.838 1.00 97.88 97 CYS A C 1
ATOM 754 O O . CYS A 1 97 ? 4.149 7.469 18.442 1.00 97.88 97 CYS A O 1
ATOM 756 N N . LYS A 1 98 ? 5.188 6.959 16.504 1.00 97.25 98 LYS A N 1
ATOM 757 C CA . LYS A 1 98 ? 4.126 7.443 15.623 1.00 97.25 98 LYS A CA 1
ATOM 758 C C . LYS A 1 98 ? 3.173 6.292 15.319 1.00 97.25 98 LYS A C 1
ATOM 760 O O . LYS A 1 98 ? 3.620 5.256 14.832 1.00 97.25 98 LYS A O 1
ATOM 765 N N . LEU A 1 99 ? 1.884 6.518 15.538 1.00 97.88 99 LEU A N 1
ATOM 766 C CA . LEU A 1 99 ? 0.797 5.645 15.113 1.00 97.88 99 LEU A CA 1
ATOM 767 C C . LEU A 1 99 ? -0.097 6.390 14.130 1.00 97.88 99 LEU A C 1
ATOM 769 O O . LEU A 1 99 ? -0.218 7.615 14.208 1.00 97.88 99 LEU A O 1
ATOM 773 N N . HIS A 1 100 ? -0.778 5.644 13.271 1.00 98.31 100 HIS A N 1
ATOM 774 C CA . HIS A 1 100 ? -1.900 6.172 12.514 1.00 98.31 100 HIS A CA 1
ATOM 775 C C . HIS A 1 100 ? -3.185 5.466 12.937 1.00 98.31 100 HIS A C 1
ATOM 777 O O . HIS A 1 100 ? -3.204 4.251 13.135 1.00 98.31 100 HIS A O 1
ATOM 783 N N . VAL A 1 101 ? -4.258 6.232 13.096 1.00 98.75 101 VAL A N 1
ATOM 784 C CA . VAL A 1 101 ? -5.563 5.715 13.510 1.00 98.75 101 VAL A CA 1
ATOM 785 C C . VAL A 1 101 ? -6.613 6.204 12.527 1.00 98.75 101 VAL A C 1
ATOM 787 O O . VAL A 1 101 ? -6.786 7.407 12.346 1.00 98.75 101 VAL A O 1
ATOM 790 N N . LEU A 1 102 ? -7.319 5.266 11.904 1.00 98.88 102 LEU A N 1
ATOM 791 C CA . LEU A 1 102 ? -8.487 5.552 11.083 1.00 98.88 102 LEU A CA 1
ATOM 792 C C . LEU A 1 102 ? -9.620 5.992 12.000 1.00 98.88 102 LEU A C 1
ATOM 794 O O . LEU A 1 102 ? -9.891 5.320 12.993 1.00 98.88 102 LEU A O 1
ATOM 798 N N . VAL A 1 103 ? -10.279 7.095 11.663 1.00 98.69 103 VAL A N 1
ATOM 799 C CA . VAL A 1 103 ? -11.471 7.597 12.352 1.00 98.69 103 VAL A CA 1
ATOM 800 C C . VAL A 1 103 ? -12.551 7.837 11.307 1.00 98.69 103 VAL A C 1
ATOM 802 O O . VAL A 1 103 ? -12.319 8.553 10.333 1.00 98.69 103 VAL A O 1
ATOM 805 N N . TRP A 1 104 ? -13.729 7.248 11.503 1.00 98.38 104 TRP A N 1
ATOM 806 C CA . TRP A 1 104 ? -14.855 7.350 10.570 1.00 98.38 104 TRP A CA 1
ATOM 807 C C . TRP A 1 104 ? -16.052 8.049 11.204 1.00 98.38 104 TRP A C 1
ATOM 809 O O . TRP A 1 104 ? -16.261 7.992 12.415 1.00 98.38 104 TRP A O 1
ATOM 819 N N . GLY A 1 105 ? -16.855 8.704 10.365 1.00 96.50 105 GLY A N 1
ATOM 820 C CA . GLY A 1 105 ? -17.992 9.510 10.805 1.00 96.50 105 GLY A CA 1
ATOM 821 C C . GLY A 1 105 ? -17.575 10.794 11.527 1.00 96.50 105 GLY A C 1
ATOM 822 O O . GLY A 1 105 ? -18.372 11.360 12.270 1.00 96.50 105 GLY A O 1
ATOM 823 N N . ILE A 1 106 ? -16.332 11.245 11.332 1.00 96.69 106 ILE A N 1
ATOM 824 C CA . ILE A 1 106 ? -15.804 12.447 11.978 1.00 96.69 106 ILE A CA 1
ATOM 825 C C . ILE A 1 106 ? -16.442 13.712 11.391 1.00 96.69 106 ILE A C 1
ATOM 827 O O . ILE A 1 106 ? -16.553 13.878 10.175 1.00 96.69 106 ILE A O 1
ATOM 831 N N . THR A 1 107 ? -16.858 14.624 12.266 1.00 97.56 107 THR A N 1
ATOM 832 C CA . THR A 1 107 ? -17.401 15.935 11.879 1.00 97.56 107 THR A CA 1
ATOM 833 C C . THR A 1 107 ? -16.303 17.003 11.783 1.00 97.56 107 THR A C 1
ATOM 835 O O . THR A 1 107 ? -15.262 16.865 12.429 1.00 97.56 107 THR A O 1
ATOM 838 N N . PRO A 1 108 ? -16.524 18.121 11.062 1.00 98.25 108 PRO A N 1
ATOM 839 C CA . PRO A 1 108 ? -15.574 19.237 11.040 1.00 98.25 108 PRO A CA 1
ATOM 840 C C . PRO A 1 108 ? -15.223 19.784 12.432 1.00 98.25 108 PRO A C 1
ATOM 842 O O . PRO A 1 108 ? -14.056 20.039 12.710 1.00 98.25 108 PRO A O 1
ATOM 845 N N . ALA A 1 109 ? -16.202 19.875 13.338 1.00 98.25 109 ALA A N 1
ATOM 846 C CA . ALA A 1 109 ? -15.963 20.315 14.713 1.00 98.25 109 ALA A CA 1
ATOM 847 C C . ALA A 1 109 ? -15.042 19.344 15.473 1.00 98.25 109 ALA A C 1
ATOM 849 O O . ALA A 1 109 ? -14.083 19.768 16.109 1.00 98.25 109 ALA A O 1
ATOM 850 N N . GLN A 1 110 ? -15.278 18.034 15.357 1.00 98.31 110 GLN A N 1
ATOM 851 C CA . GLN A 1 110 ? -14.410 17.014 15.958 1.00 98.31 110 GLN A CA 1
ATOM 852 C C . GLN A 1 110 ? -13.004 17.013 15.344 1.00 98.31 110 GLN A C 1
ATOM 854 O O . GLN A 1 110 ? -12.025 16.823 16.060 1.00 98.31 110 GLN A O 1
ATOM 859 N N . HIS A 1 111 ? -12.880 17.270 14.039 1.00 97.94 111 HIS A N 1
ATOM 860 C CA . HIS A 1 111 ? -11.581 17.447 13.390 1.00 97.94 111 HIS A CA 1
ATOM 861 C C . HIS A 1 111 ? -10.805 18.640 13.981 1.00 97.94 111 HIS A C 1
ATOM 863 O O . HIS A 1 111 ? -9.618 18.515 14.282 1.00 97.94 111 HIS A O 1
ATOM 869 N N . GLU A 1 112 ? -11.466 19.777 14.217 1.00 97.81 112 GLU A N 1
ATOM 870 C CA . GLU A 1 112 ? -10.853 20.953 14.857 1.00 97.81 112 GLU A CA 1
ATOM 871 C C . GLU A 1 112 ? -10.438 20.693 16.318 1.00 97.81 112 GLU A C 1
ATOM 873 O O . GLU A 1 112 ? -9.427 21.232 16.794 1.00 97.81 112 GLU A O 1
ATOM 878 N N . GLU A 1 113 ? -11.167 19.834 17.038 1.00 97.94 113 GLU A N 1
ATOM 879 C CA . GLU A 1 113 ? -10.804 19.415 18.398 1.00 97.94 113 GLU A CA 1
ATOM 880 C C . GLU A 1 113 ? -9.449 18.702 18.460 1.00 97.94 113 GLU A C 1
ATOM 882 O O . GLU A 1 113 ? -8.696 18.924 19.412 1.00 97.94 113 GLU A O 1
ATOM 887 N N . LEU A 1 114 ? -9.087 17.917 17.434 1.00 96.75 114 LEU A N 1
ATOM 888 C CA . LEU A 1 114 ? -7.803 17.203 17.378 1.00 96.75 114 LEU A CA 1
ATOM 889 C C . LEU A 1 114 ? -6.609 18.146 17.555 1.00 96.75 114 LEU A C 1
ATOM 891 O O . LEU A 1 114 ? -5.650 17.820 18.261 1.00 96.75 114 LEU A O 1
ATOM 895 N N . SER A 1 115 ? -6.671 19.313 16.911 1.00 93.50 115 SER A N 1
ATOM 896 C CA . SER A 1 115 ? -5.629 20.336 16.980 1.00 93.50 115 SER A CA 1
ATOM 897 C C . SER A 1 115 ? -5.786 21.232 18.203 1.00 93.50 115 SER A C 1
ATOM 899 O O . SER A 1 115 ? -4.815 21.427 18.930 1.00 93.50 115 SER A O 1
ATOM 901 N N . SER A 1 116 ? -6.986 21.763 18.456 1.00 96.75 116 SER A N 1
ATOM 902 C CA . SER A 1 116 ? -7.206 22.734 19.541 1.00 96.75 116 SER A CA 1
ATOM 903 C C . SER A 1 116 ? -6.967 22.152 20.936 1.00 96.75 116 SER A C 1
ATOM 905 O O . SER A 1 116 ? -6.519 22.872 21.827 1.00 96.75 116 SER A O 1
ATOM 907 N N . ARG A 1 117 ? -7.195 20.846 21.120 1.00 96.62 117 ARG A N 1
ATOM 908 C CA . ARG A 1 117 ? -6.937 20.127 22.377 1.00 96.62 117 ARG A CA 1
ATOM 909 C C . ARG A 1 117 ? -5.592 19.392 22.399 1.00 96.62 117 ARG A C 1
ATOM 911 O O . ARG A 1 117 ? -5.280 18.731 23.383 1.00 96.62 117 ARG A O 1
ATOM 918 N N . GLY A 1 118 ? -4.800 19.469 21.327 1.00 96.62 118 GLY A N 1
ATOM 919 C CA . GLY A 1 118 ? -3.494 18.808 21.241 1.00 96.62 118 GLY A CA 1
ATOM 920 C C . GLY A 1 118 ? -3.543 17.274 21.265 1.00 96.62 118 GLY A C 1
ATOM 921 O O . GLY A 1 118 ? -2.520 16.649 21.544 1.00 96.62 118 GLY A O 1
ATOM 922 N N . LEU A 1 119 ? -4.693 16.660 20.951 1.00 98.00 119 LEU A N 1
ATOM 923 C CA . LEU A 1 119 ? -4.933 15.213 21.096 1.00 98.00 119 LEU A CA 1
ATOM 924 C C . LEU A 1 119 ? -3.941 14.367 20.298 1.00 98.00 119 LEU A C 1
ATOM 926 O O . LEU A 1 119 ? -3.545 13.288 20.717 1.00 98.00 119 LEU A O 1
ATOM 930 N N . ARG A 1 120 ? -3.467 14.877 19.160 1.00 97.56 120 ARG A N 1
ATOM 931 C CA . ARG A 1 120 ? -2.498 14.160 18.324 1.00 97.56 120 ARG A CA 1
ATOM 932 C C . ARG A 1 120 ? -1.161 13.915 19.022 1.00 97.56 120 ARG A C 1
ATOM 934 O O . ARG A 1 120 ? -0.420 13.036 18.604 1.00 97.56 120 ARG A O 1
ATOM 941 N N . HIS A 1 121 ? -0.809 14.678 20.053 1.00 97.88 121 HIS A N 1
ATOM 942 C CA . HIS A 1 121 ? 0.470 14.535 20.752 1.00 97.88 121 HIS A CA 1
ATOM 943 C C . HIS A 1 121 ? 0.447 13.535 21.909 1.00 97.88 121 HIS A C 1
ATOM 945 O O . HIS A 1 121 ? 1.521 13.264 22.449 1.00 97.88 121 HIS A O 1
ATOM 951 N N . ASP A 1 122 ? -0.730 13.008 22.246 1.00 98.38 122 ASP A N 1
ATOM 952 C CA . ASP A 1 122 ? -0.951 12.091 23.356 1.00 98.38 122 ASP A CA 1
ATOM 953 C C . ASP A 1 122 ? -2.000 11.035 22.970 1.00 98.38 122 ASP A C 1
ATOM 955 O O . ASP A 1 122 ? -3.209 11.282 22.971 1.00 98.38 122 ASP A O 1
ATOM 959 N N . VAL A 1 123 ? -1.521 9.834 22.637 1.00 98.69 123 VAL A N 1
ATOM 960 C CA . VAL A 1 123 ? -2.366 8.693 22.258 1.00 98.69 123 VAL A CA 1
ATOM 961 C C . VAL A 1 123 ? -3.378 8.304 23.343 1.00 98.69 123 VAL A C 1
ATOM 963 O O . VAL A 1 123 ? -4.463 7.827 23.009 1.00 98.69 123 VAL A O 1
ATOM 966 N N . TYR A 1 124 ? -3.071 8.529 24.624 1.00 98.62 124 TYR A N 1
ATOM 967 C CA . TYR A 1 124 ? -3.962 8.190 25.732 1.00 98.62 124 TYR A CA 1
ATOM 968 C C . TYR A 1 124 ? -5.152 9.149 25.767 1.00 98.62 124 TYR A C 1
ATOM 970 O O . TYR A 1 124 ? -6.303 8.712 25.767 1.00 98.62 124 TYR A O 1
ATOM 978 N N . ALA A 1 125 ? -4.880 10.457 25.704 1.00 98.56 125 ALA A N 1
ATOM 979 C CA . ALA A 1 125 ? -5.922 11.480 25.624 1.00 98.56 125 ALA A CA 1
ATOM 980 C C . ALA A 1 125 ? -6.786 11.307 24.365 1.00 98.56 125 ALA A C 1
ATOM 982 O O . ALA A 1 125 ? -8.011 11.418 24.423 1.00 98.56 125 ALA A O 1
ATOM 983 N N . PHE A 1 126 ? -6.156 10.982 23.234 1.00 98.81 126 PHE A N 1
ATOM 984 C CA . PHE A 1 126 ? -6.853 10.697 21.985 1.00 98.81 126 PHE A CA 1
ATOM 985 C C . PHE A 1 126 ? -7.778 9.475 22.086 1.00 98.81 126 PHE A C 1
ATOM 987 O O . PHE A 1 126 ? -8.927 9.548 21.655 1.00 98.81 126 PHE A O 1
ATOM 994 N N . ALA A 1 127 ? -7.323 8.370 22.684 1.00 98.75 127 ALA A N 1
ATOM 995 C CA . ALA A 1 127 ? -8.140 7.168 22.849 1.00 98.75 127 ALA A CA 1
ATOM 996 C C . ALA A 1 127 ? -9.351 7.403 23.768 1.00 98.75 127 ALA A C 1
ATOM 998 O O . ALA A 1 127 ? -10.462 6.983 23.434 1.00 98.75 127 ALA A O 1
ATOM 999 N N . CYS A 1 128 ? -9.165 8.122 24.881 1.00 98.44 128 CYS A N 1
ATOM 1000 C CA . CYS A 1 128 ? -10.272 8.528 25.750 1.00 98.44 128 CYS A CA 1
ATOM 1001 C C . CYS A 1 128 ? -11.278 9.409 24.998 1.00 98.44 128 CYS A C 1
ATOM 1003 O O . CYS A 1 128 ? -12.480 9.160 25.062 1.00 98.44 128 CYS A O 1
ATOM 1005 N N . TRP A 1 129 ? -10.795 10.378 24.214 1.00 98.62 129 TRP A N 1
ATOM 1006 C CA . TRP A 1 129 ? -11.652 11.234 23.391 1.00 98.62 129 TRP A CA 1
ATOM 1007 C C . TRP A 1 129 ? -12.459 10.435 22.357 1.00 98.62 129 TRP A C 1
ATOM 1009 O O . TRP A 1 129 ? -13.661 10.659 22.225 1.00 98.62 129 TRP A O 1
ATOM 1019 N N . LEU A 1 130 ? -11.854 9.455 21.672 1.00 98.50 130 LEU A N 1
ATOM 1020 C CA . LEU A 1 130 ? -12.576 8.576 20.740 1.00 98.50 130 LEU A CA 1
ATOM 1021 C C . LEU A 1 130 ? -13.729 7.835 21.429 1.00 98.50 130 LEU A C 1
ATOM 1023 O O . LEU A 1 130 ? -14.821 7.728 20.865 1.00 98.50 130 LEU A O 1
ATOM 1027 N N . TYR A 1 131 ? -13.494 7.336 22.644 1.00 98.06 131 TYR A N 1
ATOM 1028 C CA . TYR A 1 131 ? -14.508 6.653 23.442 1.00 98.06 131 TYR A CA 1
ATOM 1029 C C . TYR A 1 131 ? -15.636 7.601 23.876 1.00 98.06 131 TYR A C 1
ATOM 1031 O O . TYR A 1 131 ? -16.811 7.296 23.661 1.00 98.06 131 TYR A O 1
ATOM 1039 N N . GLU A 1 132 ? -15.297 8.774 24.415 1.00 97.94 132 GLU A N 1
ATOM 1040 C CA . GLU A 1 132 ? -16.262 9.793 24.853 1.00 97.94 132 GLU A CA 1
ATOM 1041 C C . GLU A 1 132 ? -17.147 10.291 23.703 1.00 97.94 132 GLU A C 1
ATOM 1043 O O . GLU A 1 132 ? -18.362 10.423 23.860 1.00 97.94 132 GLU A O 1
ATOM 1048 N N . GLN A 1 133 ? -16.549 10.514 22.530 1.00 97.31 133 GLN A N 1
ATOM 1049 C CA . GLN A 1 133 ? -17.246 10.946 21.316 1.00 97.31 133 GLN A CA 1
ATOM 1050 C C . GLN A 1 133 ? -17.965 9.802 20.587 1.00 97.31 133 GLN A C 1
ATOM 1052 O O . GLN A 1 133 ? -18.688 10.056 19.623 1.00 97.31 133 GLN A O 1
ATOM 1057 N N . ARG A 1 134 ? -17.787 8.550 21.036 1.00 96.00 134 ARG A N 1
ATOM 1058 C CA . ARG A 1 134 ? -18.325 7.331 20.406 1.00 96.00 134 ARG A CA 1
ATOM 1059 C C . ARG A 1 134 ? -17.938 7.208 18.928 1.00 96.00 134 ARG A C 1
ATOM 1061 O O . ARG A 1 134 ? -18.753 6.809 18.097 1.00 96.00 134 ARG A O 1
ATOM 1068 N N . LEU A 1 135 ? -16.693 7.549 18.604 1.00 97.19 135 LEU A N 1
ATOM 1069 C CA . LEU A 1 135 ? -16.183 7.524 17.236 1.00 97.19 135 LEU A CA 1
ATOM 1070 C C . LEU A 1 135 ? -15.687 6.128 16.846 1.00 97.19 135 LEU A C 1
ATOM 1072 O O . LEU A 1 135 ? -14.915 5.480 17.564 1.00 97.19 135 LEU A O 1
ATOM 1076 N N . ALA A 1 136 ? -16.121 5.676 15.671 1.00 98.12 136 ALA A N 1
ATOM 1077 C CA . ALA A 1 136 ? -15.635 4.443 15.077 1.00 98.12 136 ALA A CA 1
ATOM 1078 C C . ALA A 1 136 ? -14.194 4.633 14.602 1.00 98.12 136 ALA A C 1
ATOM 1080 O O . ALA A 1 136 ? -13.866 5.653 13.991 1.00 98.12 136 ALA A O 1
ATOM 1081 N N . HIS A 1 137 ? -13.335 3.659 14.893 1.00 98.75 137 HIS A N 1
ATOM 1082 C CA . HIS A 1 137 ? -11.910 3.783 14.625 1.00 98.75 137 HIS A CA 1
ATOM 1083 C C . HIS A 1 137 ? -11.215 2.430 14.479 1.00 98.75 137 HIS A C 1
ATOM 1085 O O . HIS A 1 137 ? -11.707 1.403 14.956 1.00 98.75 137 HIS A O 1
ATOM 1091 N N . ALA A 1 138 ? -10.028 2.443 13.878 1.00 98.81 138 ALA A N 1
ATOM 1092 C CA . ALA A 1 138 ? -9.091 1.332 13.944 1.00 98.81 138 ALA A CA 1
ATOM 1093 C C . ALA A 1 138 ? -7.644 1.820 13.922 1.00 98.81 138 ALA A C 1
ATOM 1095 O O . ALA A 1 138 ? -7.318 2.771 13.216 1.00 98.81 138 ALA A O 1
ATOM 1096 N N . LEU A 1 139 ? -6.763 1.139 14.657 1.00 98.75 139 LEU A N 1
ATOM 1097 C CA . LEU A 1 139 ? -5.323 1.300 14.481 1.00 98.75 139 LEU A CA 1
ATOM 1098 C C . LEU A 1 139 ? -4.955 0.829 13.065 1.00 98.75 139 LEU A C 1
ATOM 1100 O O . LEU A 1 139 ? -5.127 -0.354 12.754 1.00 98.75 139 LEU A O 1
ATOM 1104 N N . ALA A 1 140 ? -4.504 1.758 12.219 1.00 98.19 140 ALA A N 1
ATOM 1105 C CA . ALA A 1 140 ? -4.101 1.472 10.846 1.00 98.19 140 ALA A CA 1
ATOM 1106 C C . ALA A 1 140 ? -2.797 0.671 10.853 1.00 98.19 140 ALA A C 1
ATOM 1108 O O . ALA A 1 140 ? -1.952 0.906 11.723 1.00 98.19 140 ALA A O 1
ATOM 1109 N N . HIS A 1 141 ? -2.673 -0.288 9.923 1.00 96.19 141 HIS A N 1
ATOM 1110 C CA . HIS A 1 141 ? -1.461 -1.084 9.665 1.00 96.19 141 HIS A CA 1
ATOM 1111 C C . HIS A 1 141 ? -0.578 -1.317 10.916 1.00 96.19 141 HIS A C 1
ATOM 1113 O O . HIS A 1 141 ? 0.601 -0.970 10.934 1.00 96.19 141 HIS A O 1
ATOM 1119 N N . PRO A 1 142 ? -1.103 -1.961 11.978 1.00 96.56 142 PRO A N 1
ATOM 1120 C CA . PRO A 1 142 ? -0.593 -1.863 13.349 1.00 96.56 142 PRO A CA 1
ATOM 1121 C C . PRO A 1 142 ? 0.844 -2.352 13.542 1.00 96.56 142 PRO A C 1
ATOM 1123 O O . PRO A 1 142 ? 1.495 -1.956 14.499 1.00 96.56 142 PRO A O 1
ATOM 1126 N N . LEU A 1 143 ? 1.348 -3.219 12.659 1.00 96.06 143 LEU A N 1
ATOM 1127 C CA . LEU A 1 143 ? 2.717 -3.742 12.719 1.00 96.06 143 LEU A CA 1
ATOM 1128 C C . LEU A 1 143 ? 3.702 -3.008 11.797 1.00 96.06 143 LEU A C 1
ATOM 1130 O O . LEU A 1 143 ? 4.861 -3.410 11.711 1.00 96.06 143 LEU A O 1
ATOM 1134 N N . TYR A 1 144 ? 3.266 -1.955 11.108 1.00 92.62 144 TYR A N 1
ATOM 1135 C CA . TYR A 1 144 ? 4.105 -1.157 10.224 1.00 92.62 144 TYR A CA 1
ATOM 1136 C C . TYR A 1 144 ? 4.893 -0.088 10.999 1.00 92.62 144 TYR A C 1
ATOM 1138 O O . TYR A 1 144 ? 4.346 0.689 11.783 1.00 92.62 144 TYR A O 1
ATOM 1146 N N . MET A 1 145 ? 6.212 -0.025 10.783 1.00 90.56 145 MET A N 1
ATOM 1147 C CA . MET A 1 145 ? 7.094 0.877 11.527 1.00 90.56 145 MET A CA 1
ATOM 1148 C C . MET A 1 145 ? 7.152 2.265 10.885 1.00 90.56 145 MET A C 1
ATOM 1150 O O . MET A 1 145 ? 7.970 2.534 10.001 1.00 90.56 145 MET A O 1
ATOM 1154 N N . GLN A 1 146 ? 6.342 3.182 11.411 1.00 88.75 146 GLN A N 1
ATOM 1155 C CA . GLN A 1 146 ? 6.227 4.544 10.888 1.00 88.75 146 GLN A CA 1
ATOM 1156 C C . GLN A 1 146 ? 7.490 5.401 11.060 1.00 88.75 146 GLN A C 1
ATOM 1158 O O . GLN A 1 146 ? 7.894 6.136 10.159 1.00 88.75 146 GLN A O 1
ATOM 1163 N N . ASN A 1 147 ? 8.123 5.335 12.234 1.00 92.12 147 ASN A N 1
ATOM 1164 C CA . ASN A 1 147 ? 9.307 6.137 12.563 1.00 92.12 147 ASN A CA 1
ATOM 1165 C C . ASN A 1 147 ? 10.399 5.354 13.313 1.00 92.12 147 ASN A C 1
ATOM 1167 O O . ASN A 1 147 ? 11.239 5.958 13.978 1.00 92.12 147 ASN A O 1
ATOM 1171 N N . GLY A 1 148 ? 10.380 4.020 13.211 1.00 91.88 148 GLY A N 1
ATOM 1172 C CA . GLY A 1 148 ? 11.412 3.136 13.768 1.00 91.88 148 GLY A CA 1
ATOM 1173 C C . GLY A 1 148 ? 11.376 2.943 15.288 1.00 91.88 148 GLY A C 1
ATOM 1174 O O . GLY A 1 148 ? 12.338 2.425 15.844 1.00 91.88 148 GLY A O 1
ATOM 1175 N N . ARG A 1 149 ? 10.301 3.369 15.964 1.00 95.25 149 ARG A N 1
ATOM 1176 C CA . ARG A 1 149 ? 10.151 3.264 17.429 1.00 95.25 149 ARG A CA 1
ATOM 1177 C C . ARG A 1 149 ? 9.189 2.174 17.892 1.00 95.25 149 ARG A C 1
ATOM 1179 O O . ARG A 1 149 ? 9.177 1.835 19.066 1.00 95.25 149 ARG A O 1
ATOM 1186 N N . LEU A 1 150 ? 8.370 1.646 16.985 1.00 96.25 150 LEU A N 1
ATOM 1187 C CA . LEU A 1 150 ? 7.343 0.661 17.309 1.00 96.25 150 LEU A CA 1
ATOM 1188 C C . LEU A 1 150 ? 7.970 -0.614 17.894 1.00 96.25 150 LEU A C 1
ATOM 1190 O O . LEU A 1 150 ? 8.954 -1.139 17.379 1.00 96.25 150 LEU A O 1
ATOM 1194 N N . THR A 1 151 ? 7.366 -1.123 18.961 1.00 96.31 151 THR A N 1
ATOM 1195 C CA . THR A 1 151 ? 7.776 -2.345 19.665 1.00 96.31 151 THR A CA 1
ATOM 1196 C C . THR A 1 151 ? 6.534 -3.050 20.208 1.00 96.31 151 THR A C 1
ATOM 1198 O O . THR A 1 151 ? 5.445 -2.472 20.210 1.00 96.31 151 THR A O 1
ATOM 1201 N N . ARG A 1 152 ? 6.686 -4.275 20.728 1.00 96.50 152 ARG A N 1
ATOM 1202 C CA . ARG A 1 152 ? 5.607 -5.011 21.411 1.00 96.50 152 ARG A CA 1
ATOM 1203 C C . ARG A 1 152 ? 4.911 -4.168 22.492 1.00 96.50 152 ARG A C 1
ATOM 1205 O O . ARG A 1 152 ? 3.686 -4.138 22.529 1.00 96.50 152 ARG A O 1
ATOM 1212 N N . TRP A 1 153 ? 5.691 -3.417 23.273 1.00 96.69 153 TRP A N 1
ATOM 1213 C CA . TRP A 1 153 ? 5.219 -2.510 24.330 1.00 96.69 153 TRP A CA 1
ATOM 1214 C C . TRP A 1 153 ? 4.144 -1.523 23.845 1.00 96.69 153 TRP A C 1
ATOM 1216 O O . TRP A 1 153 ? 3.197 -1.227 24.574 1.00 96.69 153 TRP A O 1
ATOM 1226 N N . HIS A 1 154 ? 4.272 -1.041 22.605 1.00 98.38 154 HIS A N 1
ATOM 1227 C CA . HIS A 1 154 ? 3.313 -0.128 21.985 1.00 98.38 154 HIS A CA 1
ATOM 1228 C C . HIS A 1 154 ? 2.032 -0.855 21.564 1.00 98.38 154 HIS A C 1
ATOM 1230 O O . HIS A 1 154 ? 0.934 -0.363 21.817 1.00 98.38 154 HIS A O 1
ATOM 1236 N N . ILE A 1 155 ? 2.160 -2.034 20.945 1.00 98.25 155 ILE A N 1
ATOM 1237 C CA . ILE A 1 155 ? 1.020 -2.821 20.445 1.00 98.25 155 ILE A CA 1
ATOM 1238 C C . ILE A 1 155 ? 0.142 -3.323 21.591 1.00 98.25 155 ILE A C 1
ATOM 1240 O O . ILE A 1 155 ? -1.083 -3.255 21.509 1.00 98.25 155 ILE A O 1
ATOM 1244 N N . GLU A 1 156 ? 0.753 -3.776 22.683 1.00 98.06 156 GLU A N 1
ATOM 1245 C CA . GLU A 1 156 ? 0.024 -4.224 23.869 1.00 98.06 156 GLU A CA 1
ATOM 1246 C C . GLU A 1 156 ? -0.765 -3.086 24.527 1.00 98.06 156 GLU A C 1
ATOM 1248 O O . GLU A 1 156 ? -1.932 -3.269 24.868 1.00 98.06 156 GLU A O 1
ATOM 1253 N N . ARG A 1 157 ? -0.203 -1.872 24.599 1.00 98.62 157 ARG A N 1
ATOM 1254 C CA . ARG A 1 157 ? -0.953 -0.678 25.033 1.00 98.62 157 ARG A CA 1
ATOM 1255 C C . ARG A 1 157 ? -2.055 -0.302 24.061 1.00 98.62 157 ARG A C 1
ATOM 1257 O O . ARG A 1 157 ? -3.161 0.011 24.487 1.00 98.62 157 ARG A O 1
ATOM 1264 N N . CYS A 1 158 ? -1.803 -0.393 22.758 1.00 98.75 158 CYS A N 1
ATOM 1265 C CA . CYS A 1 158 ? -2.847 -0.179 21.761 1.00 98.75 158 CYS A CA 1
ATOM 1266 C C . CYS A 1 158 ? -4.024 -1.148 21.951 1.00 98.75 158 CYS A C 1
ATOM 1268 O O . CYS A 1 158 ? -5.166 -0.754 21.730 1.00 98.75 158 CYS A O 1
ATOM 1270 N N . ALA A 1 159 ? -3.787 -2.379 22.421 1.00 98.44 159 ALA A N 1
ATOM 1271 C CA . ALA A 1 159 ? -4.854 -3.320 22.768 1.00 98.44 159 ALA A CA 1
ATOM 1272 C C . ALA A 1 159 ? -5.695 -2.876 23.978 1.00 98.44 159 ALA A C 1
ATOM 1274 O O . ALA A 1 159 ? -6.850 -3.281 24.088 1.00 98.44 159 ALA A O 1
ATOM 1275 N N . LEU A 1 160 ? -5.169 -2.025 24.857 1.00 98.69 160 LEU A N 1
ATOM 1276 C CA . LEU A 1 160 ? -5.923 -1.411 25.955 1.00 98.69 160 LEU A CA 1
ATOM 1277 C C . LEU A 1 160 ? -6.653 -0.132 25.505 1.00 98.69 160 LEU A C 1
ATOM 1279 O O . LEU A 1 160 ? -7.715 0.190 26.035 1.00 98.69 160 LEU A O 1
ATOM 1283 N N . LEU A 1 161 ? -6.116 0.566 24.500 1.00 98.75 161 LEU A N 1
ATOM 1284 C CA . LEU A 1 161 ? -6.595 1.874 24.038 1.00 98.75 161 LEU A CA 1
ATOM 1285 C C . LEU A 1 161 ? -7.659 1.811 22.937 1.00 98.75 161 LEU A C 1
ATOM 1287 O O . LEU A 1 161 ? -8.649 2.540 22.991 1.00 98.75 161 LEU A O 1
ATOM 1291 N N . PHE A 1 162 ? -7.468 0.953 21.936 1.00 98.69 162 PHE A N 1
ATOM 1292 C CA . PHE A 1 162 ? -8.273 0.951 20.715 1.00 98.69 162 PHE A CA 1
ATOM 1293 C C . PHE A 1 162 ? -9.152 -0.287 20.607 1.00 98.69 162 PHE A C 1
ATOM 1295 O O . PHE A 1 162 ? -8.773 -1.386 21.011 1.00 98.69 162 PHE A O 1
ATOM 1302 N N . GLN A 1 163 ? -10.329 -0.118 20.018 1.00 97.94 163 GLN A N 1
ATOM 1303 C CA . GLN A 1 163 ? -11.308 -1.182 19.819 1.00 97.94 163 GLN A CA 1
ATOM 1304 C C . GLN A 1 163 ? -11.167 -1.853 18.443 1.00 97.94 163 GLN A C 1
ATOM 1306 O O . GLN A 1 163 ? -11.457 -3.044 18.324 1.00 97.94 163 GLN A O 1
ATOM 1311 N N . GLY A 1 164 ? -10.687 -1.133 17.424 1.00 98.38 164 GLY A N 1
ATOM 1312 C CA . GLY A 1 164 ? -10.460 -1.669 16.079 1.00 98.38 164 GLY A CA 1
ATOM 1313 C C . GLY A 1 164 ? -8.992 -1.761 15.674 1.00 98.38 164 GLY A C 1
ATOM 1314 O O . GLY A 1 164 ? -8.168 -0.946 16.086 1.00 98.38 164 GLY A O 1
ATOM 1315 N N . PHE A 1 165 ? -8.683 -2.754 14.841 1.00 98.75 165 PHE A N 1
ATOM 1316 C CA . PHE A 1 165 ? -7.360 -3.001 14.269 1.00 98.75 165 PHE A CA 1
ATOM 1317 C C . PHE A 1 165 ? -7.490 -3.342 12.785 1.00 98.75 165 PHE A C 1
ATOM 13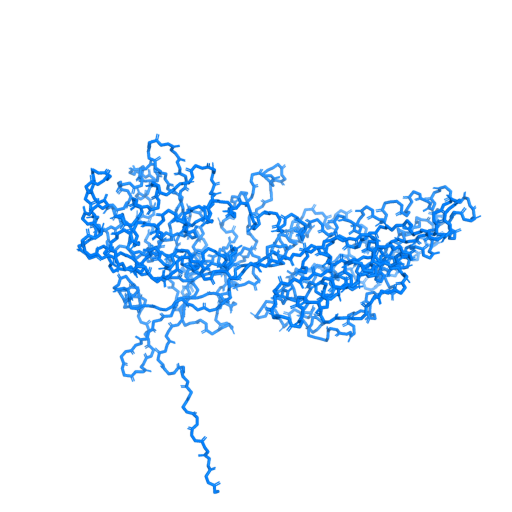19 O O . PHE A 1 165 ? -8.243 -4.247 12.417 1.00 98.75 165 PHE A O 1
ATOM 1326 N N . GLU A 1 166 ? -6.722 -2.657 11.942 1.00 98.56 166 GLU A N 1
ATOM 1327 C CA . GLU A 1 166 ? -6.625 -2.980 10.522 1.00 98.56 166 GLU A CA 1
ATOM 1328 C C . GLU A 1 166 ? -5.701 -4.186 10.329 1.00 98.56 166 GLU A C 1
ATOM 1330 O O . GLU A 1 166 ? -4.477 -4.079 10.362 1.00 98.56 166 GLU A O 1
ATOM 1335 N N . VAL A 1 167 ? -6.284 -5.370 10.153 1.00 97.38 167 VAL A N 1
ATOM 1336 C CA . VAL A 1 167 ? -5.517 -6.619 10.002 1.00 97.38 167 VAL A CA 1
ATOM 1337 C C . VAL A 1 167 ? -5.185 -6.933 8.544 1.00 97.38 167 VAL A C 1
ATOM 1339 O O . VAL A 1 167 ? -4.300 -7.747 8.281 1.00 97.38 167 VAL A O 1
ATOM 1342 N N . LEU A 1 168 ? -5.880 -6.294 7.599 1.00 97.44 168 LEU A N 1
ATOM 1343 C CA . LEU A 1 168 ? -5.663 -6.434 6.162 1.00 97.44 168 LEU A CA 1
ATOM 1344 C C . LEU A 1 168 ? -5.498 -5.054 5.523 1.00 97.44 168 LEU A C 1
ATOM 1346 O O . LEU A 1 168 ? -6.469 -4.331 5.344 1.00 97.44 168 LEU A O 1
ATOM 1350 N N . ASN A 1 169 ? -4.276 -4.714 5.138 1.00 96.62 169 ASN A N 1
ATOM 1351 C CA . ASN A 1 169 ? -3.967 -3.443 4.496 1.00 96.62 169 ASN A CA 1
ATOM 1352 C C . ASN A 1 169 ? -3.467 -3.688 3.061 1.00 96.62 169 ASN A C 1
ATOM 1354 O O . ASN A 1 169 ? -2.644 -4.578 2.830 1.00 96.62 169 ASN A O 1
ATOM 1358 N N . GLY A 1 170 ? -3.989 -2.929 2.097 1.00 94.06 170 GLY A N 1
ATOM 1359 C CA . GLY A 1 170 ? -3.665 -3.070 0.675 1.00 94.06 170 GLY A CA 1
ATOM 1360 C C . GLY A 1 170 ? -2.343 -2.423 0.246 1.00 94.06 170 GLY A C 1
ATOM 1361 O O . GLY A 1 170 ? -1.806 -2.801 -0.794 1.00 94.06 170 GLY A O 1
ATOM 1362 N N . ALA A 1 171 ? -1.771 -1.511 1.034 1.00 91.56 171 ALA A N 1
ATOM 1363 C CA . ALA A 1 171 ? -0.471 -0.890 0.778 1.00 91.56 171 ALA A CA 1
ATOM 1364 C C . ALA A 1 171 ? 0.693 -1.631 1.449 1.00 91.56 171 ALA A C 1
ATOM 1366 O O . ALA A 1 171 ? 1.825 -1.547 0.969 1.00 91.56 171 ALA A O 1
ATOM 1367 N N . HIS A 1 172 ? 0.442 -2.399 2.511 1.00 90.75 172 HIS A N 1
ATOM 1368 C CA . HIS A 1 172 ? 1.461 -3.083 3.310 1.00 90.75 172 HIS A CA 1
ATOM 1369 C C . HIS A 1 172 ? 1.416 -4.608 3.184 1.00 90.75 172 HIS A C 1
ATOM 1371 O O . HIS A 1 172 ? 0.384 -5.204 2.899 1.00 90.75 172 HIS A O 1
ATOM 1377 N N . THR A 1 173 ? 2.563 -5.252 3.409 1.00 88.69 173 THR A N 1
ATOM 1378 C CA . THR A 1 173 ? 2.722 -6.705 3.265 1.00 88.69 173 THR A CA 1
ATOM 1379 C C . THR A 1 173 ? 1.677 -7.516 4.041 1.00 88.69 173 THR A C 1
ATOM 1381 O O . THR A 1 173 ? 1.509 -7.371 5.254 1.00 88.69 173 THR A O 1
ATOM 1384 N N . GLU A 1 174 ? 1.039 -8.474 3.362 1.00 87.19 174 GLU A N 1
ATOM 1385 C CA . GLU A 1 174 ? 0.081 -9.407 3.981 1.00 87.19 174 GLU A CA 1
ATOM 1386 C C . GLU A 1 174 ? 0.704 -10.231 5.130 1.00 87.19 174 GLU A C 1
ATOM 1388 O O . GLU A 1 174 ? 0.007 -10.747 6.005 1.00 87.19 174 GLU A O 1
ATOM 1393 N N . ARG A 1 175 ? 2.041 -10.298 5.208 1.00 88.12 175 ARG A N 1
ATOM 1394 C CA . ARG A 1 175 ? 2.767 -10.963 6.303 1.00 88.12 175 ARG A CA 1
ATOM 1395 C C . ARG A 1 175 ? 2.445 -10.395 7.690 1.00 88.12 175 ARG A C 1
ATOM 1397 O O . ARG A 1 175 ? 2.695 -11.094 8.672 1.00 88.12 175 ARG A O 1
ATOM 1404 N N . HIS A 1 176 ? 1.897 -9.182 7.780 1.00 91.81 176 HIS A N 1
ATOM 1405 C CA . HIS A 1 176 ? 1.459 -8.576 9.041 1.00 91.81 176 HIS A CA 1
ATOM 1406 C C . HIS A 1 176 ? 0.173 -9.210 9.590 1.00 91.81 176 HIS A C 1
ATOM 1408 O O . HIS A 1 176 ? 0.021 -9.315 10.807 1.00 91.81 176 HIS A O 1
ATOM 1414 N N . ARG A 1 177 ? -0.714 -9.696 8.710 1.00 93.25 177 ARG A N 1
ATOM 1415 C CA . ARG A 1 177 ? -2.049 -10.189 9.071 1.00 93.25 177 ARG A CA 1
ATOM 1416 C C . ARG A 1 177 ? -1.997 -11.316 10.094 1.00 93.25 177 ARG A C 1
ATOM 1418 O O . ARG A 1 177 ? -2.548 -11.192 11.178 1.00 93.25 177 ARG A O 1
ATOM 1425 N N . GLY A 1 178 ? -1.288 -12.400 9.777 1.00 92.25 178 GLY A N 1
ATOM 1426 C CA . GLY A 1 178 ? -1.273 -13.601 10.617 1.00 92.25 178 GLY A CA 1
ATOM 1427 C C . GLY A 1 178 ? -0.765 -13.362 12.050 1.00 92.25 178 GLY A C 1
ATOM 1428 O O . GLY A 1 178 ? -1.409 -13.812 12.994 1.00 92.25 178 GLY A O 1
ATOM 1429 N N . PRO A 1 179 ? 0.390 -12.700 12.254 1.00 93.44 179 PRO A N 1
ATOM 1430 C CA . PRO A 1 179 ? 0.851 -12.293 13.583 1.00 93.44 179 PRO A CA 1
ATOM 1431 C C . PRO A 1 179 ? -0.139 -11.400 14.333 1.00 93.44 179 PRO A C 1
ATOM 1433 O O . PRO A 1 179 ? -0.358 -11.625 15.521 1.00 93.44 179 PRO A O 1
ATOM 1436 N N . MET A 1 180 ? -0.758 -10.434 13.649 1.00 96.00 180 MET A N 1
ATOM 1437 C CA . MET A 1 180 ? -1.731 -9.533 14.262 1.00 96.00 180 MET A CA 1
ATOM 1438 C C . MET A 1 180 ? -3.011 -10.273 14.672 1.00 96.00 180 MET A C 1
ATOM 1440 O O . MET A 1 180 ? -3.432 -10.164 15.817 1.00 96.00 180 MET A O 1
ATOM 1444 N N . GLU A 1 181 ? -3.596 -11.083 13.784 1.00 94.75 181 GLU A N 1
ATOM 1445 C CA . GLU A 1 181 ? -4.783 -11.899 14.080 1.00 94.75 181 GLU A CA 1
ATOM 1446 C C . GLU A 1 181 ? -4.531 -12.837 15.266 1.00 94.75 181 GLU A C 1
ATOM 1448 O O . GLU A 1 181 ? -5.325 -12.836 16.201 1.00 94.75 181 GLU A O 1
ATOM 1453 N N . ARG A 1 182 ? -3.384 -13.534 15.308 1.00 93.56 182 ARG A N 1
ATOM 1454 C CA . ARG A 1 182 ? -3.023 -14.395 16.451 1.00 93.56 182 ARG A CA 1
ATOM 1455 C C . ARG A 1 182 ? -2.906 -13.631 17.766 1.00 93.56 182 ARG A C 1
ATOM 1457 O O . ARG A 1 182 ? -3.323 -14.148 18.798 1.00 93.56 182 ARG A O 1
ATOM 1464 N N . PHE A 1 183 ? -2.334 -12.428 17.745 1.00 95.50 183 PHE A N 1
ATOM 1465 C CA . PHE A 1 183 ? -2.282 -11.586 18.938 1.00 95.50 183 PHE A CA 1
ATOM 1466 C C . PHE A 1 183 ? -3.693 -11.205 19.403 1.00 95.50 183 PHE A C 1
ATOM 1468 O O . PHE A 1 183 ? -3.995 -11.344 20.585 1.00 95.50 183 PHE A O 1
ATOM 1475 N N . LEU A 1 184 ? -4.570 -10.791 18.480 1.00 96.12 184 LEU A N 1
ATOM 1476 C CA . LEU A 1 184 ? -5.957 -10.434 18.795 1.00 96.12 184 LEU A CA 1
ATOM 1477 C C . LEU A 1 184 ? -6.776 -11.638 19.284 1.00 96.12 184 LEU A C 1
ATOM 1479 O O . LEU A 1 184 ? -7.573 -11.481 20.201 1.00 96.12 184 LEU A O 1
ATOM 1483 N N . ASP A 1 185 ? -6.584 -12.824 18.704 1.00 93.69 185 ASP A N 1
ATOM 1484 C CA . ASP A 1 185 ? -7.228 -14.074 19.139 1.00 93.69 185 ASP A CA 1
ATOM 1485 C C . ASP A 1 185 ? -6.814 -14.477 20.563 1.00 93.69 185 ASP A C 1
ATOM 1487 O O . ASP A 1 185 ? -7.586 -15.109 21.284 1.00 93.69 185 ASP A O 1
ATOM 1491 N N . GLY A 1 186 ? -5.603 -14.100 20.985 1.00 92.12 186 GLY A N 1
ATOM 1492 C CA . GLY A 1 186 ? -5.103 -14.326 22.340 1.00 92.12 186 GLY A CA 1
ATOM 1493 C C . GLY A 1 186 ? -5.679 -13.376 23.395 1.00 92.12 186 GLY A C 1
ATOM 1494 O O . GLY A 1 186 ? -5.487 -13.610 24.591 1.00 92.12 186 GLY A O 1
ATOM 1495 N N . LEU A 1 187 ? -6.384 -12.312 22.997 1.00 94.69 187 LEU A N 1
ATOM 1496 C CA . LEU A 1 187 ? -6.979 -11.370 23.941 1.00 94.69 187 LEU A CA 1
ATOM 1497 C C . LEU A 1 187 ? -8.238 -11.980 24.568 1.00 94.69 187 LEU A C 1
ATOM 1499 O O . LEU A 1 187 ? -9.281 -12.121 23.936 1.00 94.69 187 LEU A O 1
ATOM 1503 N N . THR A 1 188 ? -8.150 -12.302 25.855 1.00 94.94 188 THR A N 1
ATOM 1504 C CA . THR A 1 188 ? -9.292 -12.639 26.715 1.00 94.94 188 THR A CA 1
ATOM 1505 C C . THR A 1 188 ? -9.448 -11.586 27.805 1.00 94.94 188 THR A C 1
ATOM 1507 O O . THR A 1 188 ? -8.527 -10.810 28.048 1.00 94.94 188 THR A O 1
ATOM 1510 N N . GLU A 1 189 ? -10.574 -11.579 28.519 1.00 95.75 189 GLU A N 1
ATOM 1511 C CA . GLU A 1 189 ? -10.779 -10.684 29.669 1.00 95.75 189 GLU A CA 1
ATOM 1512 C C . GLU A 1 189 ? -9.614 -10.761 30.673 1.00 95.75 189 GLU A C 1
ATOM 1514 O O . GLU A 1 189 ? -9.022 -9.744 31.028 1.00 95.75 189 GLU A O 1
ATOM 1519 N N . THR A 1 190 ? -9.181 -11.978 31.022 1.00 94.81 190 THR A N 1
ATOM 1520 C CA . THR A 1 190 ? -7.991 -12.203 31.861 1.00 94.81 190 THR A CA 1
ATOM 1521 C C . THR A 1 190 ? -6.719 -11.597 31.269 1.00 94.81 190 THR A C 1
ATOM 1523 O O . THR A 1 190 ? -5.959 -10.960 31.994 1.00 94.81 190 THR A O 1
ATOM 1526 N N . ARG A 1 191 ? -6.483 -11.765 29.960 1.00 93.88 191 ARG A N 1
ATOM 1527 C CA . ARG A 1 191 ? -5.274 -11.259 29.300 1.00 93.88 191 ARG A CA 1
ATOM 1528 C C . ARG A 1 191 ? -5.259 -9.735 29.267 1.00 93.88 191 ARG A C 1
ATOM 1530 O O . ARG A 1 191 ? -4.218 -9.138 29.505 1.00 93.88 191 ARG A O 1
ATOM 1537 N N . ILE A 1 192 ? -6.409 -9.104 29.036 1.00 97.25 192 ILE A N 1
ATOM 1538 C CA . ILE A 1 192 ? -6.556 -7.649 29.144 1.00 97.25 192 ILE A CA 1
ATOM 1539 C C . ILE A 1 192 ? -6.224 -7.179 30.564 1.00 97.25 192 ILE A C 1
ATOM 1541 O O . ILE A 1 192 ? -5.462 -6.230 30.708 1.00 97.25 192 ILE A O 1
ATOM 1545 N N . GLY A 1 193 ? -6.716 -7.862 31.603 1.00 96.88 193 GLY A N 1
ATOM 1546 C CA . GLY A 1 193 ? -6.379 -7.539 32.995 1.00 96.88 193 GLY A CA 1
ATOM 1547 C C . GLY A 1 193 ? -4.883 -7.673 33.311 1.00 96.88 193 GLY A C 1
ATOM 1548 O O . GLY A 1 193 ? -4.318 -6.829 34.004 1.00 96.88 193 GLY A O 1
ATOM 1549 N N . GLN A 1 194 ? -4.215 -8.692 32.762 1.00 95.50 194 GLN A N 1
ATOM 1550 C CA . GLN A 1 194 ? -2.763 -8.854 32.889 1.00 95.50 194 GLN A CA 1
ATOM 1551 C C . GLN A 1 194 ? -1.995 -7.742 32.171 1.00 95.50 194 GLN A C 1
ATOM 1553 O O . GLN A 1 194 ? -1.104 -7.153 32.772 1.00 95.50 194 GLN A O 1
ATOM 1558 N N . LEU A 1 195 ? -2.355 -7.427 30.921 1.00 96.56 195 LEU A N 1
ATOM 1559 C CA . LEU A 1 195 ? -1.741 -6.333 30.160 1.00 96.56 195 LEU A CA 1
ATOM 1560 C C . LEU A 1 195 ? -1.935 -4.989 30.871 1.00 96.56 195 LEU A C 1
ATOM 1562 O O . LEU A 1 195 ? -1.006 -4.189 30.944 1.00 96.56 195 LEU A O 1
ATOM 1566 N N . ALA A 1 196 ? -3.122 -4.759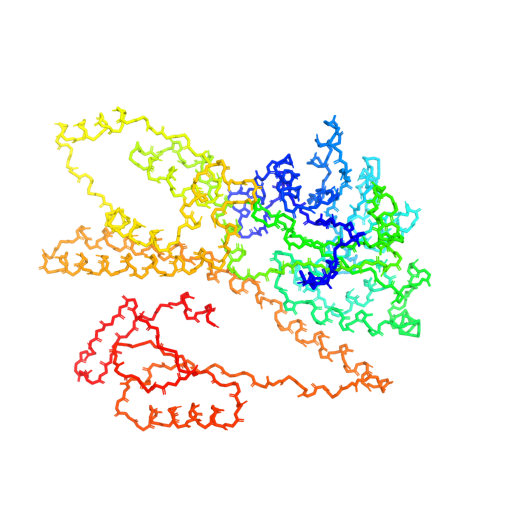 31.437 1.00 97.94 196 ALA A N 1
ATOM 1567 C CA . ALA A 1 196 ? -3.423 -3.572 32.225 1.00 97.94 196 ALA A CA 1
ATOM 1568 C C . ALA A 1 196 ? -2.506 -3.452 33.453 1.00 97.94 196 ALA A C 1
ATOM 1570 O O . ALA A 1 196 ? -1.922 -2.395 33.691 1.00 97.94 196 ALA A O 1
ATOM 1571 N N . ALA A 1 197 ? -2.313 -4.549 34.194 1.00 97.94 197 ALA A N 1
ATOM 1572 C CA . ALA A 1 197 ? -1.398 -4.591 35.333 1.00 97.94 197 ALA A CA 1
ATOM 1573 C C . ALA A 1 197 ? 0.075 -4.423 34.914 1.00 97.94 197 ALA A C 1
ATOM 1575 O O . ALA A 1 197 ? 0.805 -3.656 35.537 1.00 97.94 197 ALA A O 1
ATOM 1576 N N . GLU A 1 198 ? 0.504 -5.096 33.842 1.00 96.62 198 GLU A N 1
ATOM 1577 C CA . GLU A 1 198 ? 1.869 -5.033 33.300 1.00 96.62 198 GLU A CA 1
ATOM 1578 C C . GLU A 1 198 ? 2.238 -3.621 32.830 1.00 96.62 198 GLU A C 1
ATOM 1580 O O . GLU A 1 198 ? 3.380 -3.178 32.962 1.00 96.62 198 GLU A O 1
ATOM 1585 N N . HIS A 1 199 ? 1.273 -2.899 32.266 1.00 97.25 199 HIS A N 1
ATOM 1586 C CA . HIS A 1 199 ? 1.488 -1.563 31.726 1.00 97.25 199 HIS A CA 1
ATOM 1587 C C . HIS A 1 199 ? 1.058 -0.434 32.659 1.00 97.25 199 HIS A C 1
ATOM 1589 O O . HIS A 1 199 ? 1.307 0.726 32.327 1.00 97.25 199 HIS A O 1
ATOM 1595 N N . GLY A 1 200 ? 0.471 -0.761 33.813 1.00 97.44 200 GLY A N 1
ATOM 1596 C CA . GLY A 1 200 ? 0.000 0.209 34.798 1.00 97.44 200 GLY A CA 1
ATOM 1597 C C . GLY A 1 200 ? -1.109 1.115 34.264 1.00 97.44 200 GLY A C 1
ATOM 1598 O O . GLY A 1 200 ? -1.138 2.295 34.604 1.00 97.44 200 GLY A O 1
ATOM 1599 N N . MET A 1 201 ? -1.984 0.596 33.398 1.00 96.56 201 MET A N 1
ATOM 1600 C CA . MET A 1 201 ? -3.049 1.374 32.762 1.00 96.56 201 MET A CA 1
ATOM 1601 C C . MET A 1 201 ? -4.327 0.555 32.594 1.00 96.56 201 MET A C 1
ATOM 1603 O O . MET A 1 201 ? -4.273 -0.630 32.284 1.00 96.56 201 MET A O 1
ATOM 1607 N N . GLU A 1 202 ? -5.484 1.190 32.754 1.00 96.56 202 GLU A N 1
ATOM 1608 C CA . GLU A 1 202 ? -6.772 0.539 32.508 1.00 96.56 202 GLU A CA 1
ATOM 1609 C C . GLU A 1 202 ? -7.114 0.520 31.014 1.00 96.56 202 GLU A C 1
ATOM 1611 O O . GLU A 1 202 ? -6.674 1.370 30.234 1.00 96.56 202 GLU A O 1
ATOM 1616 N N . ALA A 1 203 ? -7.914 -0.465 30.606 1.00 97.88 203 ALA A N 1
ATOM 1617 C CA . ALA A 1 203 ? -8.462 -0.489 29.260 1.00 97.88 203 ALA A CA 1
ATOM 1618 C C . ALA A 1 203 ? -9.548 0.585 29.111 1.00 97.88 203 ALA A C 1
ATOM 1620 O O . ALA A 1 203 ? -10.438 0.697 29.950 1.00 97.88 203 ALA A O 1
ATOM 1621 N N . VAL A 1 204 ? -9.517 1.324 28.002 1.00 97.88 204 VAL A N 1
ATOM 1622 C CA . VAL A 1 204 ? -10.503 2.378 27.700 1.00 97.88 204 VAL A CA 1
ATOM 1623 C C . VAL A 1 204 ? -11.888 1.779 27.425 1.00 97.88 204 VAL A C 1
ATOM 1625 O O . VAL A 1 204 ? -12.914 2.379 27.737 1.00 97.88 204 VAL A O 1
ATOM 1628 N N . TRP A 1 205 ? -11.928 0.576 26.848 1.00 95.50 205 TRP A N 1
ATOM 1629 C CA . TRP A 1 205 ? -13.159 -0.072 26.399 1.00 95.50 205 TRP A CA 1
ATOM 1630 C C . TRP A 1 205 ? -13.603 -1.182 27.365 1.00 95.50 205 TRP A C 1
ATOM 1632 O O . TRP A 1 205 ? -12.797 -2.062 27.674 1.00 95.50 205 TRP A O 1
ATOM 1642 N N . PRO A 1 206 ? -14.893 -1.246 27.762 1.00 93.31 206 PRO A N 1
ATOM 1643 C CA . PRO A 1 206 ? -15.379 -2.249 28.719 1.00 93.31 206 PRO A CA 1
ATOM 1644 C C . PRO A 1 206 ? -15.155 -3.704 28.290 1.00 93.31 206 PRO A C 1
ATOM 1646 O O . PRO A 1 206 ? -14.940 -4.576 29.123 1.00 93.31 206 PRO A O 1
ATOM 1649 N N . ARG A 1 207 ? -15.212 -3.976 26.980 1.00 95.25 207 ARG A N 1
ATOM 1650 C CA . ARG A 1 207 ? -14.968 -5.302 26.391 1.00 95.25 207 ARG A CA 1
ATOM 1651 C C . ARG A 1 207 ? -13.714 -5.295 25.526 1.00 95.25 207 ARG A C 1
ATOM 1653 O O . ARG A 1 207 ? -13.751 -5.758 24.391 1.00 95.25 207 ARG A O 1
ATOM 1660 N N . ALA A 1 208 ? -12.602 -4.784 26.053 1.00 96.06 208 ALA A N 1
ATOM 1661 C CA . ALA A 1 208 ? -11.362 -4.625 25.293 1.00 96.06 208 ALA A CA 1
ATOM 1662 C C . ALA A 1 208 ? -10.759 -5.936 24.744 1.00 96.06 208 ALA A C 1
ATOM 1664 O O . ALA A 1 208 ? -9.847 -5.869 23.934 1.00 96.06 208 ALA A O 1
ATOM 1665 N N . TRP A 1 209 ? -11.248 -7.119 25.116 1.00 96.69 209 TRP A N 1
ATOM 1666 C CA . TRP A 1 209 ? -10.847 -8.386 24.487 1.00 96.69 209 TRP A CA 1
ATOM 1667 C C . TRP A 1 209 ? -11.616 -8.707 23.197 1.00 96.69 209 TRP A C 1
ATOM 1669 O O . TRP A 1 209 ? -11.184 -9.543 22.412 1.00 96.69 209 TRP A O 1
ATOM 1679 N N . VAL A 1 210 ? -12.748 -8.047 22.946 1.00 96.75 210 VAL A N 1
ATOM 1680 C CA . VAL A 1 210 ? -13.471 -8.143 21.674 1.00 96.75 210 VAL A CA 1
ATOM 1681 C C . VAL A 1 210 ? -12.947 -7.040 20.775 1.00 96.75 210 VAL A C 1
ATOM 1683 O O . VAL A 1 210 ? -13.135 -5.873 21.095 1.00 96.75 210 VAL A O 1
ATOM 1686 N N . LYS A 1 211 ? -12.284 -7.386 19.670 1.00 97.88 211 LYS A N 1
ATOM 1687 C CA . LYS A 1 211 ? -11.652 -6.412 18.770 1.00 97.88 211 LYS A CA 1
ATOM 1688 C C . LYS A 1 211 ? -12.275 -6.438 17.383 1.00 97.88 211 LYS A C 1
ATOM 1690 O O . LYS A 1 211 ? -12.480 -7.510 16.818 1.00 97.88 211 LYS A O 1
ATOM 1695 N N . ALA A 1 212 ? -12.526 -5.257 16.825 1.00 98.06 212 ALA A N 1
ATOM 1696 C CA . ALA A 1 212 ? -12.894 -5.118 15.423 1.00 98.06 212 ALA A CA 1
ATOM 1697 C C . ALA A 1 212 ? -11.681 -5.409 14.533 1.00 98.06 212 ALA A C 1
ATOM 1699 O O . ALA A 1 212 ? -10.562 -4.989 14.841 1.00 98.06 212 ALA A O 1
ATOM 1700 N N . ARG A 1 213 ? -11.911 -6.117 13.427 1.00 98.12 213 ARG A N 1
ATOM 1701 C CA . ARG A 1 213 ? -10.880 -6.500 12.456 1.00 98.12 213 ARG A CA 1
ATOM 1702 C C . ARG A 1 213 ? -11.239 -5.900 11.111 1.00 98.12 213 ARG A C 1
ATOM 1704 O O . ARG A 1 213 ? -12.116 -6.410 10.418 1.00 98.12 213 ARG A O 1
ATOM 1711 N N . THR A 1 214 ? -10.600 -4.793 10.773 1.00 98.56 214 THR A N 1
ATOM 1712 C CA . THR A 1 214 ? -10.893 -4.053 9.546 1.00 98.56 214 THR A CA 1
ATOM 1713 C C . THR A 1 214 ? -9.897 -4.393 8.445 1.00 98.56 214 THR A C 1
ATOM 1715 O O . THR A 1 214 ? -8.798 -4.903 8.696 1.00 98.56 214 THR A O 1
ATOM 1718 N N . GLY A 1 215 ? -10.311 -4.134 7.210 1.00 98.31 215 GLY A N 1
ATOM 1719 C CA . GLY A 1 215 ? -9.447 -4.137 6.048 1.00 98.31 215 GLY A CA 1
ATOM 1720 C C . GLY A 1 215 ? -9.730 -2.959 5.122 1.00 98.31 215 GLY A C 1
ATOM 1721 O O . GLY A 1 215 ? -10.881 -2.554 4.953 1.00 98.31 215 GLY A O 1
ATOM 1722 N N . GLY A 1 216 ? -8.679 -2.424 4.515 1.00 98.00 216 GLY A N 1
ATOM 1723 C CA . GLY A 1 216 ? -8.762 -1.296 3.595 1.00 98.00 216 GLY A CA 1
ATOM 1724 C C . GLY A 1 216 ? -7.579 -1.257 2.633 1.00 98.00 216 GLY A C 1
ATOM 1725 O O . GLY A 1 216 ? -6.560 -1.919 2.847 1.00 98.00 216 GLY A O 1
ATOM 1726 N N . SER A 1 217 ? -7.745 -0.566 1.509 1.00 96.94 217 SER A N 1
ATOM 1727 C CA . SER A 1 217 ? -6.759 -0.583 0.423 1.00 96.94 217 SER A CA 1
ATOM 1728 C C . SER A 1 217 ? -5.514 0.245 0.710 1.00 96.94 217 SER A C 1
ATOM 1730 O O . SER A 1 217 ? -4.459 -0.073 0.161 1.00 96.94 217 SER A O 1
ATOM 1732 N N . ASP A 1 218 ? -5.651 1.286 1.530 1.00 96.06 218 ASP A N 1
ATOM 1733 C CA . ASP A 1 218 ? -4.630 2.298 1.794 1.00 96.06 218 ASP A CA 1
ATOM 1734 C C . ASP A 1 218 ? -4.042 2.849 0.476 1.00 96.06 218 ASP A C 1
ATOM 1736 O O . ASP A 1 218 ? -2.838 3.023 0.262 1.00 96.06 218 ASP A O 1
ATOM 1740 N N . ASP A 1 219 ? -4.923 3.005 -0.519 1.00 94.38 219 ASP A N 1
ATOM 1741 C CA . ASP A 1 219 ? -4.500 3.286 -1.881 1.00 94.38 219 ASP A CA 1
ATOM 1742 C C . ASP A 1 219 ? -4.203 4.768 -2.109 1.00 94.38 219 ASP A C 1
ATOM 1744 O O . ASP A 1 219 ? -5.020 5.643 -1.830 1.00 94.38 219 ASP A O 1
ATOM 1748 N N . HIS A 1 220 ? -3.047 5.008 -2.726 1.00 91.19 220 HIS A N 1
ATOM 1749 C CA . HIS A 1 220 ? -2.509 6.332 -3.044 1.00 91.19 220 HIS A CA 1
ATOM 1750 C C . HIS A 1 220 ? -2.390 6.598 -4.557 1.00 91.19 220 HIS A C 1
ATOM 1752 O O . HIS A 1 220 ? -1.987 7.677 -4.994 1.00 91.19 220 HIS A O 1
ATOM 1758 N N . GLY A 1 221 ? -2.710 5.597 -5.385 1.00 90.38 221 GLY A N 1
ATOM 1759 C CA . GLY A 1 221 ? -2.450 5.612 -6.828 1.00 90.38 221 GLY A CA 1
ATOM 1760 C C . GLY A 1 221 ? -3.687 5.473 -7.711 1.00 90.38 221 GLY A C 1
ATOM 1761 O O . GLY A 1 221 ? -3.531 5.297 -8.918 1.00 90.38 221 GLY A O 1
ATOM 1762 N N . LEU A 1 222 ? -4.892 5.470 -7.134 1.00 93.56 222 LEU A N 1
ATOM 1763 C CA . LEU A 1 222 ? -6.136 5.074 -7.800 1.00 93.56 222 LEU A CA 1
ATOM 1764 C C . LEU A 1 222 ? -6.010 3.691 -8.469 1.00 93.56 222 LEU A C 1
ATOM 1766 O O . LEU A 1 222 ? -6.520 3.439 -9.569 1.00 93.56 222 LEU A O 1
ATOM 1770 N N . LEU A 1 223 ? -5.262 2.790 -7.826 1.00 94.25 223 LEU A N 1
ATOM 1771 C CA . LEU A 1 223 ? -4.989 1.452 -8.333 1.00 94.25 223 LEU A CA 1
ATOM 1772 C C . LEU A 1 223 ? -5.787 0.392 -7.585 1.00 94.25 223 LEU A C 1
ATOM 1774 O O . LEU A 1 223 ? -6.278 -0.530 -8.239 1.00 94.25 223 LEU A O 1
ATOM 1778 N N . ASN A 1 224 ? -5.933 0.523 -6.265 1.00 95.06 224 ASN A N 1
ATOM 1779 C CA . ASN A 1 224 ? -6.382 -0.552 -5.373 1.00 95.06 224 ASN A CA 1
ATOM 1780 C C . ASN A 1 224 ? -7.621 -0.249 -4.532 1.00 95.06 224 ASN A C 1
ATOM 1782 O O . ASN A 1 224 ? -8.080 -1.152 -3.837 1.00 95.06 224 ASN A O 1
ATOM 1786 N N . VAL A 1 225 ? -8.219 0.937 -4.660 1.00 97.19 225 VAL A N 1
ATOM 1787 C CA . VAL A 1 225 ? -9.451 1.310 -3.942 1.00 97.19 225 VAL A CA 1
ATOM 1788 C C . VAL A 1 225 ? -10.522 0.218 -4.062 1.00 97.19 225 VAL A C 1
ATOM 1790 O O . VAL A 1 225 ? -10.900 -0.153 -5.170 1.00 97.19 225 VAL A O 1
ATOM 1793 N N . GLY A 1 226 ? -11.012 -0.340 -2.960 1.00 96.50 226 GLY A N 1
ATOM 1794 C CA . GLY A 1 226 ? -12.021 -1.408 -2.952 1.00 96.50 226 GLY A CA 1
ATOM 1795 C C . GLY A 1 226 ? -11.491 -2.829 -3.160 1.00 96.50 226 GLY A C 1
ATOM 1796 O O . GLY A 1 226 ? -12.291 -3.759 -3.259 1.00 96.50 226 GLY A O 1
ATOM 1797 N N . ARG A 1 227 ? -10.169 -3.040 -3.247 1.00 96.06 227 ARG A N 1
ATOM 1798 C CA . ARG A 1 227 ? -9.578 -4.392 -3.341 1.00 96.06 227 ARG A CA 1
ATOM 1799 C C . ARG A 1 227 ? -9.321 -5.053 -2.001 1.00 96.06 227 ARG A C 1
ATOM 1801 O O . ARG A 1 227 ? -9.329 -6.277 -1.962 1.00 96.06 227 ARG A O 1
ATOM 1808 N N . ALA A 1 228 ? -9.112 -4.269 -0.953 1.00 97.38 228 ALA A N 1
ATOM 1809 C CA . ALA A 1 228 ? -9.204 -4.689 0.437 1.00 97.38 228 ALA A CA 1
ATOM 1810 C C . ALA A 1 228 ? -10.359 -3.914 1.074 1.00 97.38 228 ALA A C 1
ATOM 1812 O O . ALA A 1 228 ? -10.599 -2.758 0.724 1.00 97.38 228 ALA A O 1
ATOM 1813 N N . TRP A 1 229 ? -11.125 -4.583 1.925 1.00 98.31 229 TRP A N 1
ATOM 1814 C CA . TRP A 1 229 ? -12.380 -4.057 2.442 1.00 98.31 229 TRP A CA 1
ATOM 1815 C C . TRP A 1 229 ? -12.740 -4.676 3.791 1.00 98.31 229 TRP A C 1
ATOM 1817 O O . TRP A 1 229 ? -12.290 -5.765 4.150 1.00 98.31 229 TRP A O 1
ATOM 1827 N N . THR A 1 230 ? -13.612 -3.982 4.513 1.00 98.50 230 THR A N 1
ATOM 1828 C CA . THR A 1 230 ? -14.314 -4.457 5.702 1.00 98.50 230 THR A CA 1
ATOM 1829 C C . THR A 1 230 ? -15.754 -4.778 5.323 1.00 98.50 230 THR A C 1
ATOM 1831 O O . THR A 1 230 ? -16.430 -3.983 4.666 1.00 98.50 230 THR A O 1
ATOM 1834 N N . GLY A 1 231 ? -16.218 -5.964 5.699 1.00 97.50 231 GLY A N 1
ATOM 1835 C CA . GLY A 1 231 ? -17.563 -6.452 5.435 1.00 97.50 231 GLY A CA 1
ATOM 1836 C C . GLY A 1 231 ? -18.364 -6.623 6.716 1.00 97.50 231 GLY A C 1
ATOM 1837 O O . GLY A 1 231 ? -17.829 -7.044 7.741 1.00 97.50 231 GLY A O 1
ATOM 1838 N N . VAL A 1 232 ? -19.658 -6.327 6.653 1.00 96.88 232 VAL A N 1
ATOM 1839 C CA . VAL A 1 232 ? -20.608 -6.555 7.747 1.00 96.88 232 VAL A CA 1
ATOM 1840 C C . VAL A 1 232 ? -21.863 -7.207 7.184 1.00 96.88 232 VAL A C 1
ATOM 1842 O O . VAL A 1 232 ? -22.408 -6.756 6.176 1.00 96.88 232 VAL A O 1
ATOM 1845 N N . ARG A 1 233 ? -22.325 -8.277 7.834 1.00 93.25 233 ARG A N 1
ATOM 1846 C CA . ARG A 1 233 ? -23.560 -8.972 7.457 1.00 93.25 233 ARG A CA 1
ATOM 1847 C C . ARG A 1 233 ? -24.750 -8.348 8.177 1.00 93.25 233 ARG A C 1
ATOM 1849 O O . ARG A 1 233 ? -24.723 -8.201 9.403 1.00 93.25 233 ARG A O 1
ATOM 1856 N N . GLY A 1 234 ? -25.781 -7.987 7.420 1.00 85.62 234 GLY A N 1
ATOM 1857 C CA . GLY A 1 234 ? -27.055 -7.581 8.002 1.00 85.62 234 GLY A CA 1
ATOM 1858 C C . GLY A 1 234 ? -27.888 -8.778 8.461 1.00 85.62 234 GLY A C 1
ATOM 1859 O O . GLY A 1 234 ? -27.583 -9.942 8.185 1.00 85.62 234 GLY A O 1
ATOM 1860 N N . GLU A 1 235 ? -28.943 -8.484 9.211 1.00 82.12 235 GLU A N 1
ATOM 1861 C CA . GLU A 1 235 ? -29.882 -9.495 9.695 1.00 82.12 235 GLU A CA 1
ATOM 1862 C C . GLU A 1 235 ? -30.715 -10.079 8.555 1.00 82.12 235 GLU A C 1
ATOM 1864 O O . GLU A 1 235 ? -31.015 -9.401 7.576 1.00 82.12 235 GLU A O 1
ATOM 1869 N N . ALA A 1 236 ? -31.070 -11.363 8.667 1.00 78.81 236 ALA A N 1
ATOM 1870 C CA . ALA A 1 236 ? -31.885 -12.074 7.676 1.00 78.81 236 ALA A CA 1
ATOM 1871 C C . ALA A 1 236 ? -31.396 -11.941 6.211 1.00 78.81 236 ALA A C 1
ATOM 1873 O O . ALA A 1 236 ? -32.186 -12.087 5.281 1.00 78.81 236 ALA A O 1
ATOM 1874 N N . GLY A 1 237 ? -30.102 -11.673 5.996 1.00 75.94 237 GLY A N 1
ATOM 1875 C CA . GLY A 1 237 ? -29.513 -11.534 4.662 1.00 75.94 237 GLY A CA 1
ATOM 1876 C C . GLY A 1 237 ? -29.761 -10.185 3.973 1.00 75.94 237 GLY A C 1
ATOM 1877 O O . GLY A 1 237 ? -29.499 -10.073 2.777 1.00 75.94 237 GLY A O 1
ATOM 1878 N N . SER A 1 238 ? -30.234 -9.146 4.674 1.00 84.50 238 SER A N 1
ATOM 1879 C CA . SER A 1 238 ? -30.337 -7.797 4.096 1.00 84.50 238 SER A CA 1
ATOM 1880 C C . SER A 1 238 ? -29.004 -7.048 4.146 1.00 84.50 238 SER A C 1
ATOM 1882 O O . SER A 1 238 ? -28.220 -7.226 5.073 1.00 84.50 238 SER A O 1
ATOM 1884 N N . LYS A 1 239 ? -28.748 -6.160 3.178 1.00 89.81 239 LYS A N 1
ATOM 1885 C CA . LYS A 1 239 ? -27.629 -5.211 3.274 1.00 89.81 239 LYS A CA 1
ATOM 1886 C C . LYS A 1 239 ? -27.933 -4.122 4.299 1.00 89.81 239 LYS A C 1
ATOM 1888 O O . LYS A 1 239 ? -29.068 -3.668 4.416 1.00 89.81 239 LYS A O 1
ATOM 1893 N N . ILE A 1 240 ? -26.896 -3.680 4.993 1.00 90.50 240 ILE A N 1
ATOM 1894 C CA . ILE A 1 240 ? -26.917 -2.502 5.858 1.00 90.50 240 ILE A CA 1
ATOM 1895 C C . ILE A 1 240 ? -26.791 -1.266 4.973 1.00 90.50 240 ILE A C 1
ATOM 1897 O O . ILE A 1 240 ? -25.802 -1.129 4.248 1.00 90.50 240 ILE A O 1
ATOM 1901 N N . ALA A 1 241 ? -27.802 -0.402 5.029 1.00 82.31 241 ALA A N 1
ATOM 1902 C CA . ALA A 1 241 ? -27.835 0.862 4.299 1.00 82.31 241 ALA A CA 1
ATOM 1903 C C . ALA A 1 241 ? -27.403 2.056 5.162 1.00 82.31 241 ALA A C 1
ATOM 1905 O O . ALA A 1 241 ? -26.926 3.043 4.610 1.00 82.31 241 ALA A O 1
ATOM 1906 N N . ASP A 1 242 ? -27.559 1.971 6.489 1.00 87.50 242 ASP A N 1
ATOM 1907 C CA . ASP A 1 242 ? -27.176 3.034 7.420 1.00 87.50 242 ASP A CA 1
ATOM 1908 C C . ASP A 1 242 ? -25.679 2.939 7.787 1.00 87.50 242 ASP A C 1
ATOM 1910 O O . ASP A 1 242 ? -25.254 1.957 8.408 1.00 87.50 242 ASP A O 1
ATOM 1914 N N . PRO A 1 243 ? -24.864 3.957 7.449 1.00 86.25 243 PRO A N 1
ATOM 1915 C CA . PRO A 1 243 ? -23.485 4.080 7.910 1.00 86.25 243 PRO A CA 1
ATOM 1916 C C . PRO A 1 243 ? -23.276 3.904 9.415 1.00 86.25 243 PRO A C 1
ATOM 1918 O O . PRO A 1 243 ? -22.270 3.324 9.832 1.00 86.25 243 PRO A O 1
ATOM 1921 N N . ALA A 1 244 ? -24.198 4.419 10.235 1.00 89.25 244 ALA A N 1
ATOM 1922 C CA . ALA A 1 244 ? -24.068 4.361 11.685 1.00 89.25 244 ALA A CA 1
ATOM 1923 C C . ALA A 1 244 ? -24.222 2.920 12.185 1.00 89.25 244 ALA A C 1
ATOM 1925 O O . ALA A 1 244 ? -23.406 2.455 12.983 1.00 89.25 244 ALA A O 1
ATOM 1926 N N . GLU A 1 245 ? -25.202 2.184 11.653 1.00 93.12 245 GLU A N 1
ATOM 1927 C CA . GLU A 1 245 ? -25.372 0.757 11.931 1.00 93.12 245 GLU A CA 1
ATOM 1928 C C . GLU A 1 245 ? -24.144 -0.055 11.489 1.00 93.12 245 GLU A C 1
ATOM 1930 O O . GLU A 1 245 ? -23.662 -0.910 12.240 1.00 93.12 245 GLU A O 1
ATOM 1935 N N . PHE A 1 246 ? -23.601 0.229 10.297 1.00 95.75 246 PHE A N 1
ATOM 1936 C CA . PHE A 1 246 ? -22.412 -0.458 9.787 1.00 95.75 246 PHE A CA 1
ATOM 1937 C C . PHE A 1 246 ? -21.256 -0.360 10.785 1.00 95.75 246 PHE A C 1
ATOM 1939 O O . PHE A 1 246 ? -20.723 -1.382 11.226 1.00 95.75 246 PHE A O 1
ATOM 1946 N N . PHE A 1 247 ? -20.906 0.857 11.209 1.00 96.38 247 PHE A N 1
ATOM 1947 C CA . PHE A 1 247 ? -19.800 1.046 12.140 1.00 96.38 247 PHE A CA 1
ATOM 1948 C C . PHE A 1 247 ? -20.119 0.605 13.568 1.00 96.38 247 PHE A C 1
ATOM 1950 O O . PHE A 1 247 ? -19.221 0.121 14.251 1.00 96.38 247 PHE A O 1
ATOM 1957 N N . GLN A 1 248 ? -21.374 0.664 14.018 1.00 95.00 248 GLN A N 1
ATOM 1958 C CA . GLN A 1 248 ? -21.761 0.074 15.300 1.00 95.00 248 GLN A CA 1
ATOM 1959 C C . GLN A 1 248 ? -21.452 -1.431 15.332 1.00 95.00 248 GLN A C 1
ATOM 1961 O O . GLN A 1 248 ? -20.874 -1.924 16.305 1.00 95.00 248 GLN A O 1
ATOM 1966 N N . ARG A 1 249 ? -21.781 -2.159 14.257 1.00 96.00 249 ARG A N 1
ATOM 1967 C CA . ARG A 1 249 ? -21.476 -3.593 14.125 1.00 96.00 249 ARG A CA 1
ATOM 1968 C C . ARG A 1 249 ? -19.972 -3.849 13.996 1.00 96.00 249 ARG A C 1
ATOM 1970 O O . ARG A 1 249 ? -19.471 -4.762 14.652 1.00 96.00 249 ARG A O 1
ATOM 1977 N N . VAL A 1 250 ? -19.239 -3.017 13.245 1.00 97.31 250 VAL A N 1
ATOM 1978 C CA . VAL A 1 250 ? -17.763 -3.071 13.201 1.00 97.31 250 VAL A CA 1
ATOM 1979 C C . VAL A 1 250 ? -17.188 -2.941 14.610 1.00 97.31 250 VAL A C 1
ATOM 1981 O O . VAL A 1 250 ? -16.471 -3.833 15.051 1.00 97.31 250 VAL A O 1
ATOM 1984 N N . MET A 1 251 ? -17.548 -1.892 15.356 1.00 97.44 251 MET A N 1
ATOM 1985 C CA . MET A 1 251 ? -17.014 -1.642 16.700 1.00 97.44 251 MET A CA 1
ATOM 1986 C C . MET A 1 251 ? -17.428 -2.713 17.722 1.00 97.44 251 MET A C 1
ATOM 1988 O O . MET A 1 251 ? -16.706 -2.944 18.694 1.00 97.44 251 MET A O 1
ATOM 1992 N N . ALA A 1 252 ? -18.533 -3.426 17.482 1.00 96.00 252 ALA A N 1
ATOM 1993 C CA . ALA A 1 252 ? -18.939 -4.603 18.252 1.00 96.00 252 ALA A CA 1
ATOM 1994 C C . ALA A 1 252 ? -18.126 -5.878 17.929 1.00 96.00 252 ALA A C 1
ATOM 1996 O O . ALA A 1 252 ? -18.346 -6.914 18.558 1.00 96.00 252 ALA A O 1
ATOM 1997 N N . GLY A 1 253 ? -17.199 -5.822 16.967 1.00 95.62 253 GLY A N 1
ATOM 1998 C CA . GLY A 1 253 ? -16.413 -6.967 16.498 1.00 95.62 253 GLY A CA 1
ATOM 1999 C C . GLY A 1 253 ? -17.148 -7.862 15.496 1.00 95.62 253 GLY A C 1
ATOM 2000 O O . GLY A 1 253 ? -16.662 -8.944 15.180 1.00 95.62 253 GLY A O 1
ATOM 2001 N N . ALA A 1 254 ? -18.309 -7.436 14.989 1.00 95.25 254 ALA A N 1
ATOM 2002 C CA . ALA A 1 254 ? -19.130 -8.185 14.039 1.00 95.25 254 ALA A CA 1
ATOM 2003 C C . ALA A 1 254 ? -18.809 -7.787 12.587 1.00 95.25 254 ALA A C 1
ATOM 2005 O O . ALA A 1 254 ? -19.689 -7.383 11.827 1.00 95.25 254 ALA A O 1
ATOM 2006 N N . CYS A 1 255 ? -17.534 -7.881 12.210 1.00 96.06 255 CYS A N 1
ATOM 2007 C CA . CYS A 1 255 ? -17.052 -7.584 10.864 1.00 96.06 255 CYS A CA 1
ATOM 2008 C C . CYS A 1 255 ? -16.057 -8.636 10.364 1.00 96.06 255 CYS A C 1
ATOM 2010 O O . CYS A 1 255 ? -15.432 -9.353 11.147 1.00 96.06 255 CYS A O 1
ATOM 2012 N N . GLU A 1 256 ? -15.907 -8.713 9.043 1.00 95.69 256 GLU A N 1
ATOM 2013 C CA . GLU A 1 256 ? -14.918 -9.557 8.380 1.00 95.69 256 GLU A CA 1
ATOM 2014 C C . GLU A 1 256 ? -14.039 -8.729 7.427 1.00 95.69 256 GLU A C 1
ATOM 2016 O O . GLU A 1 256 ? -14.569 -8.029 6.561 1.00 95.69 256 GLU A O 1
ATOM 2021 N N . PRO A 1 257 ? -12.701 -8.778 7.555 1.00 96.94 257 PRO A N 1
ATOM 2022 C CA . PRO A 1 257 ? -11.801 -8.192 6.572 1.00 96.94 257 PRO A CA 1
ATOM 2023 C C . PRO A 1 257 ? -11.679 -9.129 5.364 1.00 96.94 257 PRO A C 1
ATOM 2025 O O . PRO A 1 257 ? -11.468 -10.337 5.512 1.00 96.94 257 PRO A O 1
ATOM 2028 N N . GLY A 1 258 ? -11.762 -8.578 4.158 1.00 96.25 258 GLY A N 1
ATOM 2029 C CA . GLY A 1 258 ? -11.688 -9.345 2.920 1.00 96.25 258 GLY A CA 1
ATOM 2030 C C . GLY A 1 258 ? -10.957 -8.610 1.807 1.00 96.25 258 GLY A C 1
ATOM 2031 O O . GLY A 1 258 ? -10.739 -7.403 1.866 1.00 96.25 258 GLY A O 1
ATOM 2032 N N . GLY A 1 259 ? -10.568 -9.360 0.776 1.00 95.25 259 GLY A N 1
ATOM 2033 C CA . GLY A 1 259 ? -9.833 -8.821 -0.363 1.00 95.25 259 GLY A CA 1
ATOM 2034 C C . GLY A 1 259 ? -8.350 -9.184 -0.372 1.00 95.25 259 GLY A C 1
ATOM 2035 O O . GLY A 1 259 ? -7.976 -10.255 0.103 1.00 95.25 259 GLY A O 1
ATOM 2036 N N . VAL A 1 260 ? -7.526 -8.318 -0.967 1.00 92.81 260 VAL A N 1
ATOM 2037 C CA . VAL A 1 260 ? -6.108 -8.577 -1.272 1.00 92.81 260 VAL A CA 1
ATOM 2038 C C . VAL A 1 260 ? -5.205 -7.629 -0.484 1.00 92.81 260 VAL A C 1
ATOM 2040 O O . VAL A 1 260 ? -5.373 -6.415 -0.565 1.00 92.81 260 VAL A O 1
ATOM 2043 N N . GLY A 1 261 ? -4.245 -8.187 0.257 1.00 92.19 261 GLY A N 1
ATOM 2044 C CA . GLY A 1 261 ? -3.235 -7.416 0.983 1.00 92.19 261 GLY A CA 1
ATOM 2045 C C . GLY A 1 261 ? -2.119 -6.885 0.080 1.00 92.19 261 GLY A C 1
ATOM 2046 O O . GLY A 1 261 ? -1.941 -7.326 -1.059 1.00 92.19 261 GLY A O 1
ATOM 2047 N N . GLY A 1 262 ? -1.339 -5.942 0.598 1.00 91.69 262 GLY A N 1
ATOM 2048 C CA . GLY A 1 262 ? -0.226 -5.348 -0.129 1.00 91.69 262 GLY A CA 1
ATOM 2049 C C . GLY A 1 262 ? 0.912 -6.327 -0.417 1.00 91.69 262 GLY A C 1
ATOM 2050 O O . GLY A 1 262 ? 1.196 -7.271 0.325 1.00 91.69 262 GLY A O 1
ATOM 2051 N N . HIS A 1 263 ? 1.611 -6.069 -1.520 1.00 91.44 263 HIS A N 1
ATOM 2052 C CA . HIS A 1 263 ? 2.821 -6.782 -1.919 1.00 91.44 263 HIS A CA 1
ATOM 2053 C C . HIS A 1 263 ? 3.777 -5.854 -2.683 1.00 91.44 263 HIS A C 1
ATOM 2055 O O . HIS A 1 263 ? 3.441 -4.726 -3.049 1.00 91.44 263 HIS A O 1
ATOM 2061 N N . SER A 1 264 ? 5.006 -6.306 -2.934 1.00 92.12 264 SER A N 1
ATOM 2062 C CA . SER A 1 264 ? 6.063 -5.452 -3.496 1.00 92.12 264 SER A CA 1
ATOM 2063 C C . SER A 1 264 ? 5.745 -4.892 -4.884 1.00 92.12 264 SER A C 1
ATOM 2065 O O . SER A 1 264 ? 5.996 -3.714 -5.121 1.00 92.12 264 SER A O 1
ATOM 2067 N N . SER A 1 265 ? 5.144 -5.676 -5.788 1.00 93.25 265 SER A N 1
ATOM 2068 C CA . SER A 1 265 ? 4.727 -5.151 -7.099 1.00 93.25 265 SER A CA 1
ATOM 2069 C C . SER A 1 265 ? 3.637 -4.083 -6.976 1.00 93.25 265 SER A C 1
ATOM 2071 O O . SER A 1 265 ? 3.673 -3.107 -7.714 1.00 93.25 265 SER A O 1
ATOM 2073 N N . LEU A 1 266 ? 2.693 -4.229 -6.039 1.00 92.88 266 LEU A N 1
ATOM 2074 C CA . LEU A 1 266 ? 1.636 -3.243 -5.805 1.00 92.88 266 LEU A CA 1
ATOM 2075 C C . LEU A 1 266 ? 2.227 -1.879 -5.434 1.00 92.88 266 LEU A C 1
ATOM 2077 O O . LEU A 1 266 ? 1.931 -0.884 -6.096 1.00 92.88 266 LEU A O 1
ATOM 2081 N N . LEU A 1 267 ? 3.128 -1.847 -4.447 1.00 91.62 267 LEU A N 1
ATOM 2082 C CA . LEU A 1 267 ? 3.804 -0.613 -4.038 1.00 91.62 267 LEU A CA 1
ATOM 2083 C C . LEU A 1 267 ? 4.655 -0.039 -5.182 1.00 91.62 267 LEU A C 1
ATOM 2085 O O . LEU A 1 267 ? 4.660 1.170 -5.402 1.00 91.62 267 LEU A O 1
ATOM 2089 N N . ALA A 1 268 ? 5.332 -0.893 -5.958 1.00 92.88 268 ALA A N 1
ATOM 2090 C CA . ALA A 1 268 ? 6.111 -0.446 -7.112 1.00 92.88 268 ALA A CA 1
ATOM 2091 C C . ALA A 1 268 ? 5.221 0.252 -8.151 1.00 92.88 268 ALA A C 1
ATOM 2093 O O . ALA A 1 268 ? 5.605 1.278 -8.719 1.00 92.88 268 ALA A O 1
ATOM 2094 N N . HIS A 1 269 ? 4.014 -0.268 -8.376 1.00 94.81 269 HIS A N 1
ATOM 2095 C CA . HIS A 1 269 ? 3.040 0.321 -9.287 1.00 94.81 269 HIS A CA 1
ATOM 2096 C C . HIS A 1 269 ? 2.432 1.615 -8.748 1.00 94.81 269 HIS A C 1
ATOM 2098 O O . HIS A 1 269 ? 2.329 2.567 -9.515 1.00 94.81 269 HIS A O 1
ATOM 2104 N N . GLN A 1 270 ? 2.112 1.703 -7.455 1.00 91.38 270 GLN A N 1
ATOM 2105 C CA . GLN A 1 270 ? 1.669 2.957 -6.835 1.00 91.38 270 GLN A CA 1
ATOM 2106 C C . GLN A 1 270 ? 2.737 4.053 -6.971 1.00 91.38 270 GLN A C 1
ATOM 2108 O O . GLN A 1 270 ? 2.446 5.124 -7.502 1.00 91.38 270 GLN A O 1
ATOM 2113 N N . LEU A 1 271 ? 3.999 3.761 -6.625 1.00 90.31 271 LEU A N 1
ATOM 2114 C CA . LEU A 1 271 ? 5.122 4.690 -6.822 1.00 90.31 271 LEU A CA 1
ATOM 2115 C C . LEU A 1 271 ? 5.284 5.094 -8.296 1.00 90.31 271 LEU A C 1
ATOM 2117 O O . LEU A 1 271 ? 5.549 6.257 -8.606 1.00 90.31 271 LEU A O 1
ATOM 2121 N N . THR A 1 272 ? 5.099 4.141 -9.215 1.00 92.81 272 THR A N 1
ATOM 2122 C CA . THR A 1 272 ? 5.139 4.400 -10.661 1.00 92.81 272 THR A CA 1
ATOM 2123 C C . THR A 1 272 ? 4.008 5.333 -11.094 1.00 92.81 272 THR A C 1
ATOM 2125 O O . THR A 1 272 ? 4.252 6.233 -11.897 1.00 92.81 272 THR A O 1
ATOM 2128 N N . THR A 1 273 ? 2.798 5.178 -10.552 1.00 93.44 273 THR A N 1
ATOM 2129 C CA . THR A 1 273 ? 1.659 6.060 -10.840 1.00 93.44 273 THR A CA 1
ATOM 2130 C C . THR A 1 273 ? 1.878 7.472 -10.315 1.00 93.44 273 THR A C 1
ATOM 2132 O O . THR A 1 273 ? 1.713 8.431 -11.069 1.00 93.44 273 THR A O 1
ATOM 2135 N N . VAL A 1 274 ? 2.336 7.619 -9.070 1.00 90.19 274 VAL A N 1
ATOM 2136 C CA . VAL A 1 274 ? 2.680 8.931 -8.499 1.00 90.19 274 VAL A CA 1
ATOM 2137 C C . VAL A 1 274 ? 3.766 9.611 -9.345 1.00 90.19 274 VAL A C 1
ATOM 2139 O O . VAL A 1 274 ? 3.616 10.762 -9.760 1.00 90.19 274 VAL A O 1
ATOM 2142 N N . GLY A 1 275 ? 4.818 8.874 -9.722 1.00 90.38 275 GLY A N 1
ATOM 2143 C CA . GLY A 1 275 ? 5.861 9.371 -10.624 1.00 90.38 275 GLY A CA 1
ATOM 2144 C C . GLY A 1 275 ? 5.346 9.736 -12.025 1.00 90.38 275 GLY A C 1
ATOM 2145 O O . GLY A 1 275 ? 5.815 10.708 -12.626 1.00 90.38 275 GLY A O 1
ATOM 2146 N N . ALA A 1 276 ? 4.364 8.999 -12.551 1.00 93.19 276 ALA A N 1
ATOM 2147 C CA . ALA A 1 276 ? 3.724 9.275 -13.836 1.00 93.19 276 ALA A CA 1
ATOM 2148 C C . ALA A 1 276 ? 2.925 10.589 -13.809 1.00 93.19 276 ALA A C 1
ATOM 2150 O O . ALA A 1 276 ? 3.057 11.396 -14.736 1.00 93.19 276 ALA A O 1
ATOM 2151 N N . HIS A 1 277 ? 2.162 10.837 -12.742 1.00 92.56 277 HIS A N 1
ATOM 2152 C CA . HIS A 1 277 ? 1.464 12.107 -12.527 1.00 92.56 277 HIS A CA 1
ATOM 2153 C C . HIS A 1 277 ? 2.446 13.269 -12.365 1.00 92.56 277 HIS A C 1
ATOM 2155 O O . HIS A 1 277 ? 2.350 14.262 -13.090 1.00 92.56 277 HIS A O 1
ATOM 2161 N N . PHE A 1 278 ? 3.472 13.111 -11.523 1.00 90.31 278 PHE A N 1
ATOM 2162 C CA . PHE A 1 278 ? 4.516 14.123 -11.363 1.00 90.31 278 PHE A CA 1
ATOM 2163 C C . PHE A 1 278 ? 5.190 14.471 -12.700 1.00 90.31 278 PHE A C 1
ATOM 2165 O O . PHE A 1 278 ? 5.396 15.646 -13.028 1.00 90.31 278 PHE A O 1
ATOM 2172 N N . TYR A 1 279 ? 5.503 13.460 -13.517 1.00 91.12 279 TYR A N 1
ATOM 2173 C CA . TYR A 1 279 ? 6.052 13.672 -14.853 1.00 91.12 279 TYR A CA 1
ATOM 2174 C C . TYR A 1 279 ? 5.081 14.449 -15.751 1.00 91.12 279 TYR A C 1
ATOM 2176 O O . TYR A 1 279 ? 5.509 15.381 -16.443 1.00 91.12 279 TYR A O 1
ATOM 2184 N N . ALA A 1 280 ? 3.798 14.078 -15.768 1.00 92.00 280 ALA A N 1
ATOM 2185 C CA . ALA A 1 280 ? 2.781 14.744 -16.578 1.00 92.00 280 ALA A CA 1
ATOM 2186 C C . ALA A 1 280 ? 2.651 16.232 -16.217 1.00 92.00 280 ALA A C 1
ATOM 2188 O O . ALA A 1 280 ? 2.671 17.076 -17.118 1.00 92.00 280 ALA A O 1
ATOM 2189 N N . ASP A 1 281 ? 2.643 16.549 -14.923 1.00 88.94 281 ASP A N 1
ATOM 2190 C CA . ASP A 1 281 ? 2.442 17.907 -14.416 1.00 88.94 281 ASP A CA 1
ATOM 2191 C C . ASP A 1 281 ? 3.688 18.788 -14.560 1.00 88.94 281 ASP A C 1
ATOM 2193 O O . ASP A 1 281 ? 3.609 19.948 -14.972 1.00 88.94 281 ASP A O 1
ATOM 2197 N N . ARG A 1 282 ? 4.873 18.259 -14.223 1.00 87.62 282 ARG A N 1
ATOM 2198 C CA . ARG A 1 282 ? 6.096 19.072 -14.058 1.00 87.62 282 ARG A CA 1
ATOM 2199 C C . ARG A 1 282 ? 7.093 18.940 -15.204 1.00 87.62 282 ARG A C 1
ATOM 2201 O O . ARG A 1 282 ? 7.904 19.848 -15.424 1.00 87.62 282 ARG A O 1
ATOM 2208 N N . VAL A 1 283 ? 7.076 17.830 -15.942 1.00 87.38 283 VAL A N 1
ATOM 2209 C CA . VAL A 1 283 ? 8.131 17.495 -16.916 1.00 87.38 283 VAL A CA 1
ATOM 2210 C C . VAL A 1 283 ? 7.617 17.503 -18.353 1.00 87.38 283 VAL A C 1
ATOM 2212 O O . VAL A 1 283 ? 8.302 18.015 -19.244 1.00 87.38 283 VAL A O 1
ATOM 2215 N N . ALA A 1 284 ? 6.411 16.992 -18.604 1.00 87.81 284 ALA A N 1
ATOM 2216 C CA . ALA A 1 284 ? 5.901 16.741 -19.952 1.00 87.81 284 ALA A CA 1
ATOM 2217 C C . ALA A 1 284 ? 5.798 18.001 -20.830 1.00 87.81 284 ALA A C 1
ATOM 2219 O O . ALA A 1 284 ? 5.990 17.926 -22.048 1.00 87.81 284 ALA A O 1
ATOM 2220 N N . ALA A 1 285 ? 5.546 19.173 -20.236 1.00 83.94 285 ALA A N 1
ATOM 2221 C CA . ALA A 1 285 ? 5.484 20.446 -20.957 1.00 83.94 285 ALA A CA 1
ATOM 2222 C C . ALA A 1 285 ? 6.828 20.857 -21.592 1.00 83.94 285 ALA A C 1
ATOM 2224 O O . ALA A 1 285 ? 6.836 21.511 -22.633 1.00 83.94 285 ALA A O 1
ATOM 2225 N N . ARG A 1 286 ? 7.957 20.434 -21.007 1.00 85.81 286 ARG A N 1
ATOM 2226 C CA . ARG A 1 286 ? 9.319 20.767 -21.470 1.00 85.81 286 ARG A CA 1
ATOM 2227 C C . ARG A 1 286 ? 9.846 19.806 -22.540 1.00 85.81 286 ARG A C 1
ATOM 2229 O O . ARG A 1 286 ? 10.928 20.011 -23.086 1.00 85.81 286 ARG A O 1
ATOM 2236 N N . GLN A 1 287 ? 9.105 18.742 -22.835 1.00 83.50 287 GLN A N 1
ATOM 2237 C CA . GLN A 1 287 ? 9.540 17.699 -23.756 1.00 83.50 287 GLN A CA 1
ATOM 2238 C C . GLN A 1 287 ? 9.336 18.089 -25.220 1.00 83.50 287 GLN A C 1
ATOM 2240 O O . GLN A 1 287 ? 8.404 18.800 -25.595 1.00 83.50 287 GLN A O 1
ATOM 2245 N N . SER A 1 288 ? 10.189 17.541 -26.089 1.00 83.81 288 SER A N 1
ATOM 2246 C CA . SER A 1 288 ? 9.998 17.644 -27.540 1.00 83.81 288 SER A CA 1
ATOM 2247 C C . SER A 1 288 ? 8.670 17.015 -27.984 1.00 83.81 288 SER A C 1
ATOM 2249 O O . SER A 1 288 ? 8.139 16.128 -27.318 1.00 83.81 288 SER A O 1
ATOM 2251 N N . THR A 1 289 ? 8.158 17.387 -29.162 1.00 84.31 289 THR A N 1
ATOM 2252 C CA . THR A 1 289 ? 6.930 16.791 -29.725 1.00 84.31 289 THR A CA 1
ATOM 2253 C C . THR A 1 289 ? 7.004 15.262 -29.807 1.00 84.31 289 THR A C 1
ATOM 2255 O O . THR A 1 289 ? 6.038 14.588 -29.455 1.00 84.31 289 THR A O 1
ATOM 2258 N N . ARG A 1 290 ? 8.154 14.697 -30.214 1.00 81.81 290 ARG A N 1
ATOM 2259 C CA . ARG A 1 290 ? 8.368 13.238 -30.225 1.00 81.81 290 ARG A CA 1
ATOM 2260 C C . ARG A 1 290 ? 8.378 12.661 -28.806 1.00 81.81 290 ARG A C 1
ATOM 2262 O O . ARG A 1 290 ? 7.722 11.652 -28.580 1.00 81.81 290 ARG A O 1
ATOM 2269 N N . GLY A 1 291 ? 9.087 13.297 -27.870 1.00 83.44 291 GLY A N 1
ATOM 2270 C CA . GLY A 1 291 ? 9.146 12.862 -26.468 1.00 83.44 291 GLY A CA 1
ATOM 2271 C C . GLY A 1 291 ? 7.766 12.843 -25.813 1.00 83.44 291 GLY A C 1
ATOM 2272 O O . GLY A 1 291 ? 7.364 11.827 -25.260 1.00 83.44 291 GLY A O 1
ATOM 2273 N N . ARG A 1 292 ? 6.985 13.914 -25.993 1.00 86.50 292 ARG A N 1
ATOM 2274 C CA . ARG A 1 292 ? 5.607 14.019 -25.499 1.00 86.50 292 ARG A CA 1
ATOM 2275 C C . ARG A 1 292 ? 4.679 12.970 -26.115 1.00 86.50 292 ARG A C 1
ATOM 2277 O O . ARG A 1 292 ? 3.843 12.417 -25.412 1.00 86.50 292 ARG A O 1
ATOM 2284 N N . TYR A 1 293 ? 4.843 12.654 -27.402 1.00 87.62 293 TYR A N 1
ATOM 2285 C CA . TYR A 1 293 ? 4.087 11.575 -28.044 1.00 87.62 293 TYR A CA 1
ATOM 2286 C C . TYR A 1 293 ? 4.401 10.202 -27.428 1.00 87.62 293 TYR A C 1
ATOM 2288 O O . TYR A 1 293 ? 3.477 9.445 -27.141 1.00 87.62 293 TYR A O 1
ATOM 2296 N N . VAL A 1 294 ? 5.677 9.887 -27.177 1.00 87.88 294 VAL A N 1
ATOM 2297 C CA . VAL A 1 294 ? 6.062 8.632 -26.505 1.00 87.88 294 VAL A CA 1
ATOM 2298 C C . VAL A 1 294 ? 5.528 8.597 -25.072 1.00 87.88 294 VAL A C 1
ATOM 2300 O O . VAL A 1 294 ? 4.851 7.639 -24.708 1.00 87.88 294 VAL A O 1
ATOM 2303 N N . ALA A 1 295 ? 5.743 9.663 -24.296 1.00 90.25 295 ALA A N 1
ATOM 2304 C CA . ALA A 1 295 ? 5.247 9.770 -22.927 1.00 90.25 295 ALA A CA 1
ATOM 2305 C C . ALA A 1 295 ? 3.725 9.574 -22.853 1.00 90.25 295 ALA A C 1
ATOM 2307 O O . ALA A 1 295 ? 3.257 8.762 -22.068 1.00 90.25 295 ALA A O 1
ATOM 2308 N N . SER A 1 296 ? 2.954 10.200 -23.751 1.00 90.69 296 SER A N 1
ATOM 2309 C CA . SER A 1 296 ? 1.488 10.048 -23.795 1.00 90.69 296 SER A CA 1
ATOM 2310 C C . SER A 1 296 ? 0.988 8.622 -24.068 1.00 90.69 296 SER A C 1
ATOM 2312 O O . SER A 1 296 ? -0.190 8.336 -23.872 1.00 90.69 296 SER A O 1
ATOM 2314 N N . LYS A 1 297 ? 1.849 7.722 -24.560 1.00 91.19 297 LYS A N 1
ATOM 2315 C CA . LYS A 1 297 ? 1.525 6.295 -24.693 1.00 91.19 297 LYS A CA 1
ATOM 2316 C C . LYS A 1 297 ? 1.880 5.513 -23.435 1.00 91.19 297 LYS A C 1
ATOM 2318 O O . LYS A 1 297 ? 1.084 4.685 -23.018 1.00 91.19 297 LYS A O 1
ATOM 2323 N N . LEU A 1 298 ? 3.053 5.776 -22.860 1.00 92.69 298 LEU A N 1
ATOM 2324 C CA . LEU A 1 298 ? 3.552 5.060 -21.683 1.00 92.69 298 LEU A CA 1
ATOM 2325 C C . LEU A 1 298 ? 2.768 5.423 -20.415 1.00 92.69 298 LEU A C 1
ATOM 2327 O O . LEU A 1 298 ? 2.403 4.541 -19.652 1.00 92.69 298 LEU A O 1
ATOM 2331 N N . LEU A 1 299 ? 2.430 6.701 -20.235 1.00 94.81 299 LEU A N 1
ATOM 2332 C CA . LEU A 1 299 ? 1.696 7.194 -19.065 1.00 94.81 299 LEU A CA 1
ATOM 2333 C C . LEU A 1 299 ? 0.281 6.596 -18.930 1.00 94.81 299 LEU A C 1
ATOM 2335 O O . LEU A 1 299 ? -0.242 6.504 -17.825 1.00 94.81 299 LEU A O 1
ATOM 2339 N N . ARG A 1 300 ? -0.307 6.090 -20.023 1.00 94.62 300 ARG A N 1
ATOM 2340 C CA . ARG A 1 300 ? -1.610 5.403 -19.986 1.00 94.62 300 ARG A CA 1
ATOM 2341 C C . ARG A 1 300 ? -1.588 4.089 -19.222 1.00 94.62 300 ARG A C 1
ATOM 2343 O O . ARG A 1 300 ? -2.635 3.690 -18.729 1.00 94.62 300 ARG A O 1
ATOM 2350 N N . PHE A 1 301 ? -0.434 3.425 -19.117 1.00 95.44 301 PHE A N 1
ATOM 2351 C CA . PHE A 1 301 ? -0.329 2.240 -18.265 1.00 95.44 301 PHE A CA 1
ATOM 2352 C C . PHE A 1 301 ? -0.683 2.592 -16.817 1.00 95.44 301 PHE A C 1
ATOM 2354 O O . PHE A 1 301 ? -1.368 1.816 -16.163 1.00 95.44 301 PHE A O 1
ATOM 2361 N N . ALA A 1 302 ? -0.293 3.790 -16.373 1.00 94.62 302 ALA A N 1
ATOM 2362 C CA . ALA A 1 302 ? -0.555 4.326 -15.044 1.00 94.62 302 ALA A CA 1
ATOM 2363 C C . ALA A 1 302 ? -1.894 5.070 -14.905 1.00 94.62 302 ALA A C 1
ATOM 2365 O O . ALA A 1 302 ? -2.130 5.697 -13.882 1.00 94.62 302 ALA A O 1
ATOM 2366 N N . GLY A 1 303 ? -2.765 5.051 -15.921 1.00 93.94 303 GLY A N 1
ATOM 2367 C CA . GLY A 1 303 ? -4.036 5.785 -15.864 1.00 93.94 303 GLY A CA 1
ATOM 2368 C C . GLY A 1 303 ? -3.895 7.302 -16.024 1.00 93.94 303 GLY A C 1
ATOM 2369 O O . GLY A 1 303 ? -4.813 8.046 -15.695 1.00 93.94 303 GLY A O 1
ATOM 2370 N N . VAL A 1 304 ? -2.760 7.780 -16.544 1.00 93.56 304 VAL A N 1
ATOM 2371 C CA . VAL A 1 304 ? -2.515 9.211 -16.747 1.00 93.56 304 VAL A CA 1
ATOM 2372 C C . VAL A 1 304 ? -2.767 9.576 -18.206 1.00 93.56 304 VAL A C 1
ATOM 2374 O O . VAL A 1 304 ? -2.044 9.137 -19.111 1.00 93.56 304 VAL A O 1
ATOM 2377 N N . ASP A 1 305 ? -3.786 10.403 -18.448 1.00 90.62 305 ASP A N 1
ATOM 2378 C CA . ASP A 1 305 ? -4.064 10.935 -19.781 1.00 90.62 305 ASP A CA 1
ATOM 2379 C C . ASP A 1 305 ? -3.289 12.234 -20.032 1.00 90.62 305 ASP A C 1
ATOM 2381 O O . ASP A 1 305 ? -3.548 13.283 -19.446 1.00 90.62 305 ASP A O 1
ATOM 2385 N N . LEU A 1 306 ? -2.303 12.157 -20.928 1.00 90.06 306 LEU A N 1
ATOM 2386 C CA . LEU A 1 306 ? -1.508 13.304 -21.349 1.00 90.06 306 LEU A CA 1
ATOM 2387 C C . LEU A 1 306 ? -1.917 13.721 -22.771 1.00 90.06 306 LEU A C 1
ATOM 2389 O O . LEU A 1 306 ? -1.765 12.912 -23.698 1.00 90.06 306 LEU A O 1
ATOM 2393 N N . PRO A 1 307 ? -2.303 14.995 -23.008 1.00 86.31 307 PRO A N 1
ATOM 2394 C CA . PRO A 1 307 ? -2.715 15.462 -24.327 1.00 86.31 307 PRO A CA 1
ATOM 2395 C C . PRO A 1 307 ? -1.679 15.159 -25.414 1.00 86.31 307 PRO A C 1
ATOM 2397 O O . PRO A 1 307 ? -0.520 15.609 -25.364 1.00 86.31 307 PRO A O 1
ATOM 2400 N N . ARG A 1 308 ? -2.121 14.393 -26.418 1.00 84.25 308 ARG A N 1
ATOM 2401 C CA . ARG A 1 308 ? -1.287 13.912 -27.522 1.00 84.25 308 ARG A CA 1
ATOM 2402 C C . ARG A 1 308 ? -1.038 15.020 -28.545 1.00 84.25 308 ARG A C 1
ATOM 2404 O O . ARG A 1 308 ? -1.983 15.677 -28.980 1.00 84.25 308 ARG A O 1
ATOM 2411 N N . PRO A 1 309 ? 0.204 15.197 -29.028 1.00 84.12 309 PRO A N 1
ATOM 2412 C CA . PRO A 1 309 ? 0.447 16.038 -30.193 1.00 84.12 309 PRO A CA 1
ATOM 2413 C C . PRO A 1 309 ? -0.322 15.522 -31.418 1.00 84.12 309 PRO A C 1
ATOM 2415 O O . PRO A 1 309 ? -0.342 14.316 -31.672 1.00 84.12 309 PRO A O 1
ATOM 2418 N N . SER A 1 310 ? -0.916 16.424 -32.207 1.00 84.44 310 SER A N 1
ATOM 2419 C CA . SER A 1 310 ? -1.639 16.038 -33.426 1.00 84.44 310 SER A CA 1
ATOM 2420 C C . SER A 1 310 ? -0.719 15.336 -34.434 1.00 84.44 310 SER A C 1
ATOM 2422 O O . SER A 1 310 ? 0.482 15.620 -34.507 1.00 84.44 310 SER A O 1
ATOM 2424 N N . LYS A 1 311 ? -1.280 14.438 -35.260 1.00 82.81 311 LYS A N 1
ATOM 2425 C CA . LYS A 1 311 ? -0.518 13.736 -36.313 1.00 82.81 311 LYS A CA 1
ATOM 2426 C C . LYS A 1 311 ? 0.176 14.721 -37.261 1.00 82.81 311 LYS A C 1
ATOM 2428 O O . LYS A 1 311 ? 1.335 14.510 -37.604 1.00 82.81 311 LYS A O 1
ATOM 2433 N N . ALA A 1 312 ? -0.494 15.824 -37.607 1.00 82.12 312 ALA A N 1
ATOM 2434 C CA . ALA A 1 312 ? 0.069 16.900 -38.421 1.00 82.12 312 ALA A CA 1
ATOM 2435 C C . ALA A 1 312 ? 1.273 17.570 -37.741 1.00 82.12 312 ALA A C 1
ATOM 2437 O O . ALA A 1 312 ? 2.318 17.739 -38.364 1.00 82.12 312 ALA A O 1
ATOM 2438 N N . ARG A 1 313 ? 1.176 17.875 -36.440 1.00 81.81 313 ARG A N 1
ATOM 2439 C CA . ARG A 1 313 ? 2.280 18.462 -35.666 1.00 81.81 313 ARG A CA 1
ATOM 2440 C C . ARG A 1 313 ? 3.459 17.499 -35.528 1.00 81.81 313 ARG A C 1
ATOM 2442 O O . ARG A 1 313 ? 4.608 17.930 -35.602 1.00 81.81 313 ARG A O 1
ATOM 2449 N N . LEU A 1 314 ? 3.196 16.202 -35.361 1.00 82.50 314 LEU A N 1
ATOM 2450 C CA . LEU A 1 314 ? 4.238 15.176 -35.331 1.00 82.50 314 LEU A CA 1
ATOM 2451 C C . LEU A 1 314 ? 4.931 15.044 -36.694 1.00 82.50 314 LEU A C 1
ATOM 2453 O O . LEU A 1 314 ? 6.160 15.034 -36.749 1.00 82.50 314 LEU A O 1
ATOM 2457 N N . ALA A 1 315 ? 4.164 14.995 -37.786 1.00 81.50 315 ALA A N 1
ATOM 2458 C CA . ALA A 1 315 ? 4.697 14.951 -39.144 1.00 81.50 315 ALA A CA 1
ATOM 2459 C C . ALA A 1 315 ? 5.541 16.196 -39.450 1.00 81.50 315 ALA A C 1
ATOM 2461 O O . ALA A 1 315 ? 6.692 16.052 -39.851 1.00 81.50 315 ALA A O 1
ATOM 2462 N N . ALA A 1 316 ? 5.024 17.393 -39.155 1.00 82.00 316 ALA A N 1
ATOM 2463 C CA . ALA A 1 316 ? 5.742 18.656 -39.306 1.00 82.00 316 ALA A CA 1
ATOM 2464 C C . ALA A 1 316 ? 7.050 18.674 -38.497 1.00 82.00 316 ALA A C 1
ATOM 2466 O O . ALA A 1 316 ? 8.092 19.098 -38.993 1.00 82.00 316 ALA A O 1
ATOM 2467 N N . HIS A 1 317 ? 7.037 18.163 -37.263 1.00 78.56 317 HIS A N 1
ATOM 2468 C CA . HIS A 1 317 ? 8.241 18.065 -36.437 1.00 78.56 317 HIS A CA 1
ATOM 2469 C C . HIS A 1 317 ? 9.306 17.140 -37.055 1.00 78.56 317 HIS A C 1
ATOM 2471 O O . HIS A 1 317 ? 10.496 17.471 -37.058 1.00 78.56 317 HIS A O 1
ATOM 2477 N N . LEU A 1 318 ? 8.891 15.992 -37.601 1.00 78.31 318 LEU A N 1
ATOM 2478 C CA . LEU A 1 318 ? 9.785 15.036 -38.260 1.00 78.31 318 LEU A CA 1
ATOM 2479 C C . LEU A 1 318 ? 10.334 15.581 -39.590 1.00 78.31 318 LEU A C 1
ATOM 2481 O O . LEU A 1 318 ? 11.527 15.423 -39.861 1.00 78.31 318 LEU A O 1
ATOM 2485 N N . THR A 1 319 ? 9.506 16.254 -40.397 1.00 76.94 319 THR A N 1
ATOM 2486 C CA . THR A 1 319 ? 9.917 16.852 -41.680 1.00 76.94 319 THR A CA 1
ATOM 2487 C C . THR A 1 319 ? 10.838 18.049 -41.475 1.00 76.94 319 THR A C 1
ATOM 2489 O O . THR A 1 319 ? 11.896 18.106 -42.094 1.00 76.94 319 THR A O 1
ATOM 2492 N N . THR A 1 320 ? 10.520 18.945 -40.538 1.00 72.56 320 THR A N 1
ATOM 2493 C CA . THR A 1 320 ? 11.347 20.117 -40.198 1.00 72.56 320 THR A CA 1
ATOM 2494 C C . THR A 1 320 ? 12.749 19.695 -39.761 1.00 72.56 320 THR A C 1
ATOM 2496 O O . THR A 1 320 ? 13.745 20.260 -40.209 1.00 72.56 320 THR A O 1
ATOM 2499 N N . ARG A 1 321 ? 12.862 18.627 -38.958 1.00 67.69 321 ARG A N 1
ATOM 2500 C CA . ARG A 1 321 ? 14.162 18.038 -38.594 1.00 67.69 321 ARG A CA 1
ATOM 2501 C C . ARG A 1 321 ? 14.915 17.444 -39.785 1.00 67.69 321 ARG A C 1
ATOM 2503 O O . ARG A 1 321 ? 16.141 17.511 -39.802 1.00 67.69 321 ARG A O 1
ATOM 2510 N N . ARG A 1 322 ? 14.207 16.859 -40.756 1.00 64.62 322 ARG A N 1
ATOM 2511 C CA . ARG A 1 322 ? 14.801 16.285 -41.974 1.00 64.62 322 ARG A CA 1
ATOM 2512 C C . ARG A 1 322 ? 15.329 17.374 -42.914 1.00 64.62 322 ARG A C 1
ATOM 2514 O O . ARG A 1 322 ? 16.403 17.199 -43.480 1.00 64.62 322 ARG A O 1
ATOM 2521 N N . VAL A 1 323 ? 14.599 18.483 -43.044 1.00 64.62 323 VAL A N 1
ATOM 2522 C CA . VAL A 1 323 ? 14.922 19.607 -43.941 1.00 64.62 323 VAL A CA 1
ATOM 2523 C C . VAL A 1 323 ? 16.032 20.491 -43.374 1.00 64.62 323 VAL A C 1
ATOM 2525 O O . VAL A 1 323 ? 16.960 20.837 -44.096 1.00 64.62 323 VAL A O 1
ATOM 2528 N N . LEU A 1 324 ? 16.016 20.793 -42.071 1.00 63.28 324 LEU A N 1
ATOM 2529 C CA . LEU A 1 324 ? 16.989 21.703 -41.447 1.00 63.28 324 LEU A CA 1
ATOM 2530 C C . LEU A 1 324 ? 18.431 21.165 -41.369 1.00 63.28 324 LEU A C 1
ATOM 2532 O O . LEU A 1 324 ? 19.264 21.825 -40.753 1.00 63.28 324 LEU A O 1
ATOM 2536 N N . ARG A 1 325 ? 18.744 19.974 -41.915 1.00 52.72 325 ARG A N 1
ATOM 2537 C CA . ARG A 1 325 ? 20.075 19.317 -41.870 1.00 52.72 325 ARG A CA 1
ATOM 2538 C C . ARG A 1 325 ? 20.767 19.340 -40.493 1.00 52.72 325 ARG A C 1
ATOM 2540 O O . ARG A 1 325 ? 21.960 19.056 -40.395 1.00 52.72 325 ARG A O 1
ATOM 2547 N N . ARG A 1 326 ? 20.038 19.615 -39.404 1.00 50.84 326 ARG A N 1
ATOM 2548 C CA . ARG A 1 326 ? 20.541 19.479 -38.037 1.00 50.84 326 ARG A CA 1
ATOM 2549 C C . ARG A 1 326 ? 20.950 18.020 -37.906 1.00 50.84 326 ARG A C 1
ATOM 2551 O O . ARG A 1 326 ? 20.103 17.152 -38.130 1.00 50.84 326 ARG A O 1
ATOM 2558 N N . LYS A 1 327 ? 22.245 17.770 -37.628 1.00 47.94 327 LYS A N 1
ATOM 2559 C CA . LYS A 1 327 ? 22.816 16.427 -37.405 1.00 47.94 327 LYS A CA 1
ATOM 2560 C C . LYS A 1 327 ? 21.749 15.592 -36.714 1.00 47.94 327 LYS A C 1
ATOM 2562 O O . LYS A 1 327 ? 21.254 16.046 -35.683 1.00 47.94 327 LYS A O 1
ATOM 2567 N N . ARG A 1 328 ? 21.345 14.459 -37.317 1.00 49.03 328 ARG A N 1
ATOM 2568 C CA . ARG A 1 328 ? 20.396 13.497 -36.728 1.00 49.03 328 ARG A CA 1
ATOM 2569 C C . ARG A 1 328 ? 20.683 13.455 -35.229 1.00 49.03 328 ARG A C 1
ATOM 2571 O O . ARG A 1 328 ? 21.699 12.890 -34.839 1.00 49.03 328 ARG A O 1
ATOM 2578 N N . GLY A 1 329 ? 19.843 14.077 -34.403 1.00 53.31 329 GLY A N 1
ATOM 2579 C CA . GLY A 1 329 ? 19.846 13.760 -32.985 1.00 53.31 329 GLY A CA 1
ATOM 2580 C C . GLY A 1 329 ? 19.382 12.319 -32.957 1.00 53.31 329 GLY A C 1
ATOM 2581 O O . GLY A 1 329 ? 18.183 12.092 -33.153 1.00 53.31 329 GLY A O 1
ATOM 2582 N N . LYS A 1 330 ? 20.332 11.375 -32.923 1.00 63.19 330 LYS A N 1
ATOM 2583 C CA . LYS A 1 330 ? 20.035 9.943 -32.916 1.00 63.19 330 LYS A CA 1
ATOM 2584 C C . LYS A 1 330 ? 19.048 9.726 -31.765 1.00 63.19 330 LYS A C 1
ATOM 2586 O O . LYS A 1 330 ? 19.196 10.338 -30.706 1.00 63.19 330 LYS A O 1
ATOM 2591 N N . SER A 1 331 ? 17.971 8.974 -32.003 1.00 71.62 331 SER A N 1
ATOM 2592 C CA . SER A 1 331 ? 17.170 8.500 -30.874 1.00 71.62 331 SER A CA 1
ATOM 2593 C C . SER A 1 331 ? 18.103 7.726 -29.957 1.00 71.62 331 SER A C 1
ATOM 2595 O O . SER A 1 331 ? 18.995 7.035 -30.448 1.00 71.62 331 SER A O 1
ATOM 2597 N N . LEU A 1 332 ? 17.887 7.830 -28.648 1.00 85.88 332 LEU A N 1
ATOM 2598 C CA . LEU A 1 332 ? 18.513 6.878 -27.744 1.00 85.88 332 LEU A CA 1
ATOM 2599 C C . LEU A 1 332 ? 18.093 5.462 -28.177 1.00 85.88 332 LEU A C 1
ATOM 2601 O O . LEU A 1 332 ? 16.901 5.271 -28.449 1.00 85.88 332 LEU A O 1
ATOM 2605 N N . PRO A 1 333 ? 19.023 4.494 -28.240 1.00 90.00 333 PRO A N 1
ATOM 2606 C CA . PRO A 1 333 ? 18.743 3.119 -28.646 1.00 90.00 333 PRO A CA 1
ATOM 2607 C C . PRO A 1 333 ? 17.532 2.490 -27.951 1.00 90.00 333 PRO A C 1
ATOM 2609 O O . PRO A 1 333 ? 16.756 1.794 -28.598 1.00 90.00 333 PRO A O 1
ATOM 2612 N N . ILE A 1 334 ? 17.300 2.807 -26.671 1.00 90.69 334 ILE A N 1
ATOM 2613 C CA . ILE A 1 334 ? 16.124 2.335 -25.922 1.00 90.69 334 ILE A CA 1
ATOM 2614 C C . ILE A 1 334 ? 14.787 2.710 -26.580 1.00 90.69 334 ILE A C 1
ATOM 2616 O O . ILE A 1 334 ? 13.836 1.941 -26.519 1.00 90.69 334 ILE A O 1
ATOM 2620 N N . LEU A 1 335 ? 14.689 3.870 -27.237 1.00 88.69 335 LEU A N 1
ATOM 2621 C CA . LEU A 1 335 ? 13.451 4.298 -27.900 1.00 88.69 335 LEU A CA 1
ATOM 2622 C C . LEU A 1 335 ? 13.168 3.494 -29.168 1.00 88.69 335 LEU A C 1
ATOM 2624 O O . LEU A 1 335 ? 12.004 3.316 -29.529 1.00 88.69 335 LEU A O 1
ATOM 2628 N N . ASP A 1 336 ? 14.222 3.058 -29.854 1.00 87.81 336 ASP A N 1
ATOM 2629 C CA . ASP A 1 336 ? 14.102 2.225 -31.044 1.00 87.81 336 ASP A CA 1
ATOM 2630 C C . ASP A 1 336 ? 13.805 0.771 -30.623 1.00 87.81 336 ASP A C 1
ATOM 2632 O O . ASP A 1 336 ? 12.840 0.196 -31.121 1.00 87.81 336 ASP A O 1
ATOM 2636 N N . ALA A 1 337 ? 14.471 0.261 -29.577 1.00 90.75 337 ALA A N 1
ATOM 2637 C CA . ALA A 1 337 ? 14.143 -1.025 -28.950 1.00 90.75 337 ALA A CA 1
ATOM 2638 C C . ALA A 1 337 ? 12.691 -1.080 -28.433 1.00 90.75 337 ALA A C 1
ATOM 2640 O O . ALA A 1 337 ? 11.977 -2.046 -28.684 1.00 90.75 337 ALA A O 1
ATOM 2641 N N . LEU A 1 338 ? 12.201 -0.021 -27.773 1.00 91.38 338 LEU A N 1
ATOM 2642 C CA . LEU A 1 338 ? 10.799 0.087 -27.346 1.00 91.38 338 LEU A CA 1
ATOM 2643 C C . LEU A 1 338 ? 9.836 0.053 -28.529 1.00 91.38 338 LEU A C 1
ATOM 2645 O O . LEU A 1 338 ? 8.774 -0.555 -28.443 1.00 91.38 338 LEU A O 1
ATOM 2649 N N . ARG A 1 339 ? 10.180 0.710 -29.638 1.00 88.62 339 ARG A N 1
ATOM 2650 C CA . ARG A 1 339 ? 9.336 0.713 -30.834 1.00 88.62 339 ARG A CA 1
ATOM 2651 C C . ARG A 1 339 ? 9.231 -0.679 -31.459 1.00 88.62 339 ARG A C 1
ATOM 2653 O O . ARG A 1 339 ? 8.165 -1.006 -31.974 1.00 88.62 339 ARG A O 1
ATOM 2660 N N . GLU A 1 340 ? 10.318 -1.439 -31.444 1.00 88.75 340 GLU A N 1
ATOM 2661 C CA . GLU A 1 340 ? 10.409 -2.773 -32.042 1.00 88.75 340 GLU A CA 1
ATOM 2662 C C . GLU A 1 340 ? 9.812 -3.856 -31.125 1.00 88.75 340 GLU A C 1
ATOM 2664 O O . GLU A 1 340 ? 9.090 -4.727 -31.602 1.00 88.75 340 GLU A O 1
ATOM 2669 N N . GLY A 1 341 ? 10.036 -3.764 -29.809 1.00 90.56 341 GLY A N 1
ATOM 2670 C CA . GLY A 1 341 ? 9.654 -4.795 -28.840 1.00 90.56 341 GLY A CA 1
ATOM 2671 C C . GLY A 1 341 ? 8.304 -4.598 -28.143 1.00 90.56 341 GLY A C 1
ATOM 2672 O O . GLY A 1 341 ? 7.618 -5.578 -27.868 1.00 90.56 341 GLY A O 1
ATOM 2673 N N . LEU A 1 342 ? 7.872 -3.360 -27.862 1.00 93.06 342 LEU A N 1
ATOM 2674 C CA . LEU A 1 342 ? 6.685 -3.126 -27.021 1.00 93.06 342 LEU A CA 1
ATOM 2675 C C . LEU A 1 342 ? 5.414 -3.751 -27.608 1.00 93.06 342 LEU A C 1
ATOM 2677 O O . LEU A 1 342 ? 4.606 -4.299 -26.868 1.00 93.06 342 LEU A O 1
ATOM 2681 N N . GLY A 1 343 ? 5.231 -3.653 -28.928 1.00 93.25 343 GLY A N 1
ATOM 2682 C CA . GLY A 1 343 ? 4.042 -4.177 -29.602 1.00 93.25 343 GLY A CA 1
ATOM 2683 C C . GLY A 1 343 ? 3.915 -5.693 -29.469 1.00 93.25 343 GLY A C 1
ATOM 2684 O O . GLY A 1 343 ? 2.854 -6.173 -29.082 1.00 93.25 343 GLY A O 1
ATOM 2685 N N . SER A 1 344 ? 5.005 -6.423 -29.717 1.00 93.31 344 SER A N 1
ATOM 2686 C CA . SER A 1 344 ? 5.003 -7.889 -29.680 1.00 93.31 344 SER A CA 1
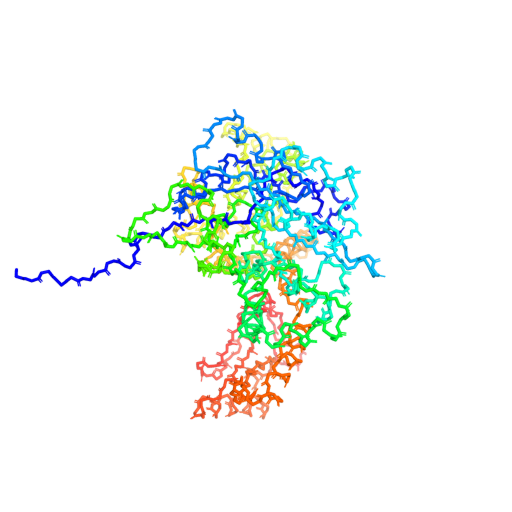ATOM 2687 C C . SER A 1 344 ? 4.813 -8.432 -28.266 1.00 93.31 344 SER A C 1
ATOM 2689 O O . SER A 1 344 ? 4.122 -9.431 -28.090 1.00 93.31 344 SER A O 1
ATOM 2691 N N . VAL A 1 345 ? 5.387 -7.773 -27.252 1.00 95.00 345 VAL A N 1
ATOM 2692 C CA . VAL A 1 345 ? 5.145 -8.128 -25.846 1.00 95.00 345 VAL A CA 1
ATOM 2693 C C . VAL A 1 345 ? 3.692 -7.839 -25.483 1.00 95.00 345 VAL A C 1
ATOM 2695 O O . VAL A 1 345 ? 3.002 -8.718 -24.989 1.00 95.00 345 VAL A O 1
ATOM 2698 N N . LEU A 1 346 ? 3.186 -6.644 -25.796 1.00 94.88 346 LEU A N 1
ATOM 2699 C CA . LEU A 1 346 ? 1.829 -6.229 -25.434 1.00 94.88 346 LEU A CA 1
ATOM 2700 C C . LEU A 1 346 ? 0.727 -7.086 -26.087 1.00 94.88 346 LEU A C 1
ATOM 2702 O O . LEU A 1 346 ? -0.358 -7.210 -25.528 1.00 94.88 346 LEU A O 1
ATOM 2706 N N . GLU A 1 347 ? 0.982 -7.699 -27.245 1.00 95.38 347 GLU A N 1
ATOM 2707 C CA . GLU A 1 347 ? 0.066 -8.664 -27.874 1.00 95.38 347 GLU A CA 1
ATOM 2708 C C . GLU A 1 347 ? -0.167 -9.924 -27.031 1.00 95.38 347 GLU A C 1
ATOM 2710 O O . GLU A 1 347 ? -1.239 -10.518 -27.130 1.00 95.38 347 GLU A O 1
ATOM 2715 N N . ARG A 1 348 ? 0.784 -10.292 -26.164 1.00 96.12 348 ARG A N 1
ATOM 2716 C CA . ARG A 1 348 ? 0.648 -11.417 -25.225 1.00 96.12 348 ARG A CA 1
ATOM 2717 C C . ARG A 1 348 ? -0.157 -11.070 -23.968 1.00 96.12 348 ARG A C 1
ATOM 2719 O O . ARG A 1 348 ? -0.565 -11.979 -23.259 1.00 96.12 348 ARG A O 1
ATOM 2726 N N . TYR A 1 349 ? -0.438 -9.783 -23.734 1.00 96.69 349 TYR A N 1
ATOM 2727 C CA . TYR A 1 349 ? -1.208 -9.281 -22.587 1.00 96.69 349 TYR A CA 1
ATOM 2728 C C . TYR A 1 349 ? -2.423 -8.467 -23.069 1.00 96.69 349 TYR A C 1
ATOM 2730 O O . TYR A 1 349 ? -2.449 -7.234 -22.940 1.00 96.69 349 TYR A O 1
ATOM 2738 N N . PRO A 1 350 ? -3.435 -9.125 -23.668 1.00 94.56 350 PRO A N 1
ATOM 2739 C CA . PRO A 1 350 ? -4.589 -8.445 -24.257 1.00 94.56 350 PRO A CA 1
ATOM 2740 C C . PRO A 1 350 ? -5.377 -7.610 -23.237 1.00 94.56 350 PRO A C 1
ATOM 2742 O O . PRO A 1 350 ? -5.854 -6.530 -23.590 1.00 94.56 350 PRO A O 1
ATOM 2745 N N . ASP A 1 351 ? -5.443 -8.042 -21.976 1.00 92.88 351 ASP A N 1
ATOM 2746 C CA . ASP A 1 351 ? -6.142 -7.320 -20.907 1.00 92.88 351 ASP A CA 1
ATOM 2747 C C . ASP A 1 351 ? -5.433 -6.011 -20.539 1.00 92.88 351 ASP A C 1
ATOM 2749 O O . ASP A 1 351 ? -6.064 -4.949 -20.490 1.00 92.88 351 ASP A O 1
ATOM 2753 N N . LEU A 1 352 ? -4.102 -6.044 -20.381 1.00 94.44 352 LEU A N 1
ATOM 2754 C CA . LEU A 1 352 ? -3.299 -4.833 -20.173 1.00 94.44 352 LEU A CA 1
ATOM 2755 C C . LEU A 1 352 ? -3.450 -3.873 -21.355 1.00 94.44 352 LEU A C 1
ATOM 2757 O O . LEU A 1 352 ? -3.627 -2.668 -21.170 1.00 94.44 352 LEU A O 1
ATOM 2761 N N . ARG A 1 353 ? -3.433 -4.406 -22.584 1.00 94.38 353 ARG A N 1
ATOM 2762 C CA . ARG A 1 353 ? -3.634 -3.622 -23.807 1.00 94.38 353 ARG A CA 1
ATOM 2763 C C . ARG A 1 353 ? -5.008 -2.955 -23.835 1.00 94.38 353 ARG A C 1
ATOM 2765 O O . ARG A 1 353 ? -5.094 -1.788 -24.223 1.00 94.38 353 ARG A O 1
ATOM 2772 N N . ALA A 1 354 ? -6.063 -3.666 -23.442 1.00 93.00 354 ALA A N 1
ATOM 2773 C CA . ALA A 1 354 ? -7.421 -3.134 -23.390 1.00 93.00 354 ALA A CA 1
ATOM 2774 C C . ALA A 1 354 ? -7.529 -1.979 -22.383 1.00 93.00 354 ALA A C 1
ATOM 2776 O O . ALA A 1 354 ? -8.092 -0.934 -22.713 1.00 93.00 354 ALA A O 1
ATOM 2777 N N . ARG A 1 355 ? -6.892 -2.112 -21.212 1.00 93.56 355 ARG A N 1
ATOM 2778 C CA . ARG A 1 355 ? -6.822 -1.063 -20.179 1.00 93.56 355 ARG A CA 1
ATOM 2779 C C . ARG A 1 355 ? -5.915 0.111 -20.526 1.00 93.56 355 ARG A C 1
ATOM 2781 O O . ARG A 1 355 ? -5.807 1.050 -19.748 1.00 93.56 355 ARG A O 1
ATOM 2788 N N . LEU A 1 356 ? -5.288 0.134 -21.702 1.00 92.44 356 LEU A N 1
ATOM 2789 C CA . LEU A 1 356 ? -4.700 1.376 -22.196 1.00 92.44 356 LEU A CA 1
ATOM 2790 C C . LEU A 1 356 ? -5.775 2.360 -22.651 1.00 92.44 356 LEU A C 1
ATOM 2792 O O . LEU A 1 356 ? -5.464 3.542 -22.731 1.00 92.44 356 LEU A O 1
ATOM 2796 N N . ALA A 1 357 ? -6.984 1.910 -22.999 1.00 91.06 357 ALA A N 1
ATOM 2797 C CA . ALA A 1 357 ? -8.117 2.770 -23.334 1.00 91.06 357 ALA A CA 1
ATOM 2798 C C . ALA A 1 357 ? -8.706 3.405 -22.062 1.00 91.06 357 ALA A C 1
ATOM 2800 O O . ALA A 1 357 ? -8.885 2.719 -21.062 1.00 91.06 357 ALA A O 1
ATOM 2801 N N . GLN A 1 358 ? -8.987 4.709 -22.097 1.00 87.62 358 GLN A N 1
ATOM 2802 C CA . GLN A 1 358 ? -9.389 5.466 -20.901 1.00 87.62 358 GLN A CA 1
ATOM 2803 C C . GLN A 1 358 ? -10.780 5.054 -20.412 1.00 87.62 358 GLN A C 1
ATOM 2805 O O . GLN A 1 358 ? -11.066 5.059 -19.222 1.00 87.62 358 GLN A O 1
ATOM 2810 N N . GLU A 1 359 ? -11.626 4.629 -21.343 1.00 89.38 359 GLU A N 1
ATOM 2811 C CA . GLU A 1 359 ? -12.979 4.133 -21.118 1.00 89.38 359 GLU A CA 1
ATOM 2812 C C . GLU A 1 359 ? -13.001 2.816 -20.320 1.00 89.38 359 GLU A C 1
ATOM 2814 O O . GLU A 1 359 ? -14.068 2.331 -19.966 1.00 89.38 359 GLU A O 1
ATOM 2819 N N . ARG A 1 360 ? -11.829 2.216 -20.072 1.00 88.25 360 ARG A N 1
ATOM 2820 C CA . ARG A 1 360 ? -11.634 0.959 -19.334 1.00 88.25 360 ARG A CA 1
ATOM 2821 C C . ARG A 1 360 ? -10.946 1.165 -17.976 1.00 88.25 360 ARG A C 1
ATOM 2823 O O . ARG A 1 360 ? -10.390 0.211 -17.442 1.00 88.25 360 ARG A O 1
ATOM 2830 N N . TRP A 1 361 ? -10.883 2.403 -17.474 1.00 90.62 361 TRP A N 1
ATOM 2831 C CA . TRP A 1 361 ? -10.230 2.748 -16.197 1.00 90.62 361 TRP A CA 1
ATOM 2832 C C . TRP A 1 361 ? -11.187 2.807 -15.002 1.00 90.62 361 TRP A C 1
ATOM 2834 O O . TRP A 1 361 ? -10.763 3.143 -13.898 1.00 90.62 361 TRP A O 1
ATOM 2844 N N . ASP A 1 362 ? -12.458 2.470 -15.205 1.00 84.69 362 ASP A N 1
ATOM 2845 C CA . ASP A 1 362 ? -13.505 2.397 -14.183 1.00 84.69 362 ASP A CA 1
ATOM 2846 C C . ASP A 1 362 ? -13.074 1.565 -12.965 1.00 84.69 362 ASP A C 1
ATOM 2848 O O . ASP A 1 362 ? -13.167 2.023 -11.829 1.00 84.69 362 ASP A O 1
ATOM 2852 N N . ALA A 1 363 ? -12.484 0.393 -13.204 1.00 82.81 363 ALA A N 1
ATOM 2853 C CA . ALA A 1 363 ? -11.936 -0.472 -12.161 1.00 82.81 363 ALA A CA 1
ATOM 2854 C C . ALA A 1 363 ? -10.400 -0.394 -12.060 1.00 82.81 363 ALA A C 1
ATOM 2856 O O . ALA A 1 363 ? -9.764 -1.351 -11.607 1.00 82.81 363 ALA A O 1
ATOM 2857 N N . GLY A 1 364 ? -9.797 0.726 -12.469 1.00 90.19 364 GLY A N 1
ATOM 2858 C CA . GLY A 1 364 ? -8.353 0.970 -12.426 1.00 90.19 364 GLY A CA 1
ATOM 2859 C C . GLY A 1 364 ? -7.632 0.792 -13.767 1.00 90.19 364 GLY A C 1
ATOM 2860 O O . GLY A 1 364 ? -8.162 0.243 -14.732 1.00 90.19 364 GLY A O 1
ATOM 2861 N N . SER A 1 365 ? -6.401 1.297 -13.836 1.00 94.38 365 SER A N 1
ATOM 2862 C CA . SER A 1 365 ? -5.579 1.298 -15.052 1.00 94.38 365 SER A CA 1
ATOM 2863 C C . SER A 1 365 ? -4.903 -0.058 -15.312 1.00 94.38 365 SER A C 1
ATOM 2865 O O . SER A 1 365 ? -5.131 -1.044 -14.606 1.00 94.38 365 SER A O 1
ATOM 2867 N N . ALA A 1 366 ? -4.046 -0.143 -16.337 1.00 94.75 366 ALA A N 1
ATOM 2868 C CA . ALA A 1 366 ? -3.259 -1.354 -16.580 1.00 94.75 366 ALA A CA 1
ATOM 2869 C C . ALA A 1 366 ? -2.350 -1.690 -15.381 1.00 94.75 366 ALA A C 1
ATOM 2871 O O . ALA A 1 366 ? -2.245 -2.858 -15.014 1.00 94.75 366 ALA A O 1
ATOM 2872 N N . LEU A 1 367 ? -1.780 -0.675 -14.715 1.00 94.94 367 LEU A N 1
ATOM 2873 C CA . LEU A 1 367 ? -0.978 -0.852 -13.499 1.00 94.94 367 LEU A CA 1
ATOM 2874 C C . LEU A 1 367 ? -1.769 -1.461 -12.335 1.00 94.94 367 LEU A C 1
ATOM 2876 O O . LEU A 1 367 ? -1.149 -2.041 -11.449 1.00 94.94 367 LEU A O 1
ATOM 2880 N N . SER A 1 368 ? -3.104 -1.377 -12.327 1.00 93.62 368 SER A N 1
ATOM 2881 C CA . SER A 1 368 ? -3.930 -2.035 -11.309 1.00 93.62 368 SER A CA 1
ATOM 2882 C C . SER A 1 368 ? -3.885 -3.563 -11.415 1.00 93.62 368 SER A C 1
ATOM 2884 O O . SER A 1 368 ? -4.235 -4.247 -10.460 1.00 93.62 368 SER A O 1
ATOM 2886 N N . ASP A 1 369 ? -3.477 -4.153 -12.541 1.00 93.94 369 ASP A N 1
ATOM 2887 C CA . ASP A 1 369 ? -3.229 -5.599 -12.615 1.00 93.94 369 ASP A CA 1
ATOM 2888 C C . ASP A 1 369 ? -1.788 -5.923 -12.225 1.00 93.94 369 ASP A C 1
ATOM 2890 O O . ASP A 1 369 ? -0.906 -6.030 -13.073 1.00 93.94 369 ASP A O 1
ATOM 2894 N N . HIS A 1 370 ? -1.512 -6.003 -10.927 1.00 94.12 370 HIS A N 1
ATOM 2895 C CA . HIS A 1 370 ? -0.128 -6.024 -10.470 1.00 94.12 370 HIS A CA 1
ATOM 2896 C C . HIS A 1 370 ? 0.646 -7.285 -10.859 1.00 94.12 370 HIS A C 1
ATOM 2898 O O . HIS A 1 370 ? 1.852 -7.199 -11.068 1.00 94.12 370 HIS A O 1
ATOM 2904 N N . GLU A 1 371 ? 0.000 -8.443 -10.966 1.00 92.00 371 GLU A N 1
ATOM 2905 C CA . GLU A 1 371 ? 0.685 -9.672 -11.371 1.00 92.00 371 GLU A CA 1
ATOM 2906 C C . GLU A 1 371 ? 0.995 -9.654 -12.866 1.00 92.00 371 GLU A C 1
ATOM 2908 O O . GLU A 1 371 ? 2.162 -9.785 -13.252 1.00 92.00 371 GLU A O 1
ATOM 2913 N N . GLN A 1 372 ? -0.018 -9.401 -13.706 1.00 94.69 372 GLN A N 1
ATOM 2914 C CA . GLN A 1 372 ? 0.176 -9.344 -15.155 1.00 94.69 372 GLN A CA 1
ATOM 2915 C C . GLN A 1 372 ? 1.131 -8.221 -15.548 1.00 94.69 372 GLN A C 1
ATOM 2917 O O . GLN A 1 372 ? 1.986 -8.411 -16.410 1.00 94.69 372 GLN A O 1
ATOM 2922 N N . MET A 1 373 ? 1.018 -7.054 -14.912 1.00 95.56 373 MET A N 1
ATOM 2923 C CA . MET A 1 373 ? 1.882 -5.915 -15.200 1.00 95.56 373 MET A CA 1
ATOM 2924 C C . MET A 1 373 ? 3.340 -6.200 -14.844 1.00 95.56 373 MET A C 1
ATOM 2926 O O . MET A 1 373 ? 4.246 -5.805 -15.578 1.00 95.56 373 MET A O 1
ATOM 2930 N N . ALA A 1 374 ? 3.576 -6.908 -13.743 1.00 93.88 374 ALA A N 1
ATOM 2931 C CA . ALA A 1 374 ? 4.922 -7.226 -13.312 1.00 93.88 374 ALA A CA 1
ATOM 2932 C C . ALA A 1 374 ? 5.546 -8.328 -14.193 1.00 93.88 374 ALA A C 1
ATOM 2934 O O . ALA A 1 374 ? 6.707 -8.209 -14.580 1.00 93.88 374 ALA A O 1
ATOM 2935 N N . ALA A 1 375 ? 4.764 -9.328 -14.621 1.00 93.25 375 ALA A N 1
ATOM 2936 C CA . ALA A 1 375 ? 5.186 -10.290 -15.648 1.00 93.25 375 ALA A CA 1
ATOM 2937 C C . ALA A 1 375 ? 5.493 -9.605 -16.995 1.00 93.25 375 ALA A C 1
ATOM 2939 O O . ALA A 1 375 ? 6.548 -9.828 -17.594 1.00 93.25 375 ALA A O 1
ATOM 2940 N N . PHE A 1 376 ? 4.624 -8.688 -17.430 1.00 95.38 376 PHE A N 1
ATOM 2941 C CA . PHE A 1 376 ? 4.841 -7.867 -18.619 1.00 95.38 376 PHE A CA 1
ATOM 2942 C C . PHE A 1 376 ? 6.120 -7.026 -18.510 1.00 95.38 376 PHE A C 1
ATOM 2944 O O . PHE A 1 376 ? 6.858 -6.908 -19.488 1.00 95.38 376 PHE A O 1
ATOM 2951 N N . ALA A 1 377 ? 6.407 -6.441 -17.343 1.00 93.81 377 ALA A N 1
ATOM 2952 C CA . ALA A 1 377 ? 7.610 -5.643 -17.121 1.00 93.81 377 ALA A CA 1
ATOM 2953 C C . ALA A 1 377 ? 8.892 -6.486 -17.203 1.00 93.81 377 ALA A C 1
ATOM 2955 O O . ALA A 1 377 ? 9.866 -6.039 -17.820 1.00 93.81 377 ALA A O 1
ATOM 2956 N N . ASP A 1 378 ? 8.889 -7.697 -16.639 1.00 90.94 378 ASP A N 1
ATOM 2957 C CA . ASP A 1 378 ? 10.016 -8.633 -16.725 1.00 90.94 378 ASP A CA 1
ATOM 2958 C C . ASP A 1 378 ? 10.281 -9.023 -18.184 1.00 90.94 378 ASP A C 1
ATOM 2960 O O . ASP A 1 378 ? 11.408 -8.934 -18.683 1.00 90.94 378 ASP A O 1
ATOM 2964 N N . GLU A 1 379 ? 9.221 -9.379 -18.908 1.00 91.94 379 GLU A N 1
ATOM 2965 C CA . GLU A 1 379 ? 9.317 -9.803 -20.297 1.00 91.94 379 GLU A CA 1
ATOM 2966 C C . GLU A 1 379 ? 9.720 -8.658 -21.236 1.00 91.94 379 GLU A C 1
ATOM 2968 O O . GLU A 1 379 ? 10.591 -8.823 -22.097 1.00 91.94 379 GLU A O 1
ATOM 2973 N N . LEU A 1 380 ? 9.142 -7.468 -21.046 1.00 93.44 380 LEU A N 1
ATOM 2974 C CA . LEU A 1 380 ? 9.529 -6.271 -21.784 1.00 93.44 380 LEU A CA 1
ATOM 2975 C C . LEU A 1 380 ? 11.002 -5.944 -21.529 1.00 93.44 380 LEU A C 1
ATOM 2977 O O . LEU A 1 380 ? 11.740 -5.675 -22.474 1.00 93.44 380 LEU A O 1
ATOM 2981 N N . THR A 1 381 ? 11.458 -6.021 -20.280 1.00 91.56 381 THR A N 1
ATOM 2982 C CA . THR A 1 381 ? 12.863 -5.793 -19.924 1.00 91.56 381 THR A CA 1
ATOM 2983 C C . THR A 1 381 ? 13.792 -6.780 -20.626 1.00 91.56 381 THR A C 1
ATOM 2985 O O . THR A 1 381 ? 14.819 -6.367 -21.174 1.00 91.56 381 THR A O 1
ATOM 2988 N N . ALA A 1 382 ? 13.431 -8.064 -20.666 1.00 88.25 382 ALA A N 1
ATOM 2989 C CA . ALA A 1 382 ? 14.201 -9.087 -21.366 1.00 88.25 382 ALA A CA 1
ATOM 2990 C C . ALA A 1 382 ? 14.296 -8.794 -22.876 1.00 88.25 382 ALA A C 1
ATOM 2992 O O . ALA A 1 382 ? 15.392 -8.811 -23.443 1.00 88.25 382 ALA A O 1
ATOM 2993 N N . VAL A 1 383 ? 13.178 -8.443 -23.524 1.00 90.94 383 VAL A N 1
ATOM 2994 C CA . VAL A 1 383 ? 13.150 -8.080 -24.953 1.00 90.94 383 VAL A CA 1
ATOM 2995 C C . VAL A 1 383 ? 13.994 -6.834 -25.232 1.00 90.94 383 VAL A C 1
ATOM 2997 O O . VAL A 1 383 ? 14.838 -6.851 -26.129 1.00 90.94 383 VAL A O 1
ATOM 3000 N N . LEU A 1 384 ? 13.838 -5.771 -24.437 1.00 91.69 384 LEU A N 1
ATOM 3001 C CA . LEU A 1 384 ? 14.608 -4.535 -24.603 1.00 91.69 384 LEU A CA 1
ATOM 3002 C C . LEU A 1 384 ? 16.107 -4.770 -24.415 1.00 91.69 384 LEU A C 1
ATOM 3004 O O . LEU A 1 384 ? 16.915 -4.238 -25.175 1.00 91.69 384 LEU A O 1
ATOM 3008 N N . THR A 1 385 ? 16.480 -5.603 -23.447 1.00 88.38 385 THR A N 1
ATOM 3009 C CA . THR A 1 385 ? 17.875 -5.981 -23.203 1.00 88.38 385 THR A CA 1
ATOM 3010 C C . THR A 1 385 ? 18.469 -6.706 -24.409 1.00 88.38 385 THR A C 1
ATOM 3012 O O . THR A 1 385 ? 19.574 -6.371 -24.835 1.00 88.38 385 THR A O 1
ATOM 3015 N N . ARG A 1 386 ? 17.746 -7.662 -25.009 1.00 86.88 386 ARG A N 1
ATOM 3016 C CA . ARG A 1 386 ? 18.206 -8.387 -26.208 1.00 86.88 386 ARG A CA 1
ATOM 3017 C C . ARG A 1 386 ? 18.429 -7.441 -27.390 1.00 86.88 386 ARG A C 1
ATOM 3019 O O . ARG A 1 386 ? 19.476 -7.515 -28.040 1.00 86.88 386 ARG A O 1
ATOM 3026 N N . GLU A 1 387 ? 17.510 -6.504 -27.617 1.00 88.31 387 GLU A N 1
ATOM 3027 C CA . GLU A 1 387 ? 17.648 -5.509 -28.687 1.00 88.31 387 GLU A CA 1
ATOM 3028 C C . GLU A 1 387 ? 18.812 -4.538 -28.446 1.00 88.31 387 GLU A C 1
ATOM 3030 O O . GLU A 1 387 ? 19.602 -4.246 -29.357 1.00 88.31 387 GLU A O 1
ATOM 3035 N N . LEU A 1 388 ? 18.991 -4.088 -27.200 1.00 88.69 388 LEU A N 1
ATOM 3036 C CA . LEU A 1 388 ? 20.129 -3.259 -26.802 1.00 88.69 388 LEU A CA 1
ATOM 3037 C C . LEU A 1 388 ? 21.458 -4.009 -26.925 1.00 88.69 388 LEU A C 1
ATOM 3039 O O . LEU A 1 388 ? 22.428 -3.424 -27.402 1.00 88.69 388 LEU A O 1
ATOM 3043 N N . ASN A 1 389 ? 21.514 -5.297 -26.579 1.00 85.81 389 ASN A N 1
ATOM 3044 C CA . ASN A 1 389 ? 22.716 -6.122 -26.723 1.00 85.81 389 ASN A CA 1
ATOM 3045 C C . ASN A 1 389 ? 23.113 -6.241 -28.203 1.00 85.81 389 ASN A C 1
ATOM 3047 O O . ASN A 1 389 ? 24.274 -6.018 -28.564 1.00 85.81 389 ASN A O 1
ATOM 3051 N N . SER A 1 390 ? 22.142 -6.531 -29.080 1.00 83.50 390 SER A N 1
ATOM 3052 C CA . SER A 1 390 ? 22.389 -6.695 -30.519 1.00 83.50 390 SER A CA 1
ATOM 3053 C C . SER A 1 390 ? 22.966 -5.417 -31.144 1.00 83.50 390 SER A C 1
ATOM 3055 O O . SER A 1 390 ? 23.903 -5.462 -31.949 1.00 83.50 390 SER A O 1
ATOM 3057 N N . SER A 1 391 ? 22.440 -4.259 -30.744 1.00 84.62 391 SER A N 1
ATOM 3058 C CA . SER A 1 391 ? 22.862 -2.942 -31.224 1.00 84.62 391 SER A CA 1
ATOM 3059 C C . SER A 1 391 ? 24.164 -2.449 -30.582 1.00 84.62 391 SER A C 1
ATOM 3061 O O . SER A 1 391 ? 25.024 -1.937 -31.306 1.00 84.62 391 SER A O 1
ATOM 3063 N N . SER A 1 392 ? 24.385 -2.716 -29.292 1.00 84.88 392 SER A N 1
ATOM 3064 C CA . SER A 1 392 ? 25.635 -2.397 -28.583 1.00 84.88 392 SER A CA 1
ATOM 3065 C C . SER A 1 392 ? 26.834 -3.125 -29.189 1.00 84.88 392 SER A C 1
ATOM 3067 O O . SER A 1 392 ? 27.870 -2.509 -29.446 1.00 84.88 392 SER A O 1
ATOM 3069 N N . LEU A 1 393 ? 26.688 -4.415 -29.519 1.00 85.06 393 LEU A N 1
ATOM 3070 C CA . LEU A 1 393 ? 27.738 -5.191 -30.190 1.00 85.06 393 LEU A CA 1
ATOM 3071 C C . LEU A 1 393 ? 28.094 -4.605 -31.564 1.00 85.06 393 LEU A C 1
ATOM 3073 O O . LEU A 1 393 ? 29.269 -4.562 -31.940 1.00 85.06 393 LEU A O 1
ATOM 3077 N N . ARG A 1 394 ? 27.102 -4.107 -32.318 1.00 85.25 394 ARG A N 1
ATOM 3078 C CA . ARG A 1 394 ? 27.345 -3.409 -33.593 1.00 85.25 394 ARG A CA 1
ATOM 3079 C C . ARG A 1 394 ? 28.115 -2.103 -33.382 1.00 85.25 394 ARG A C 1
ATOM 3081 O O . ARG A 1 394 ? 29.021 -1.822 -34.167 1.00 85.25 394 ARG A O 1
ATOM 3088 N N . ALA A 1 395 ? 27.784 -1.325 -32.350 1.00 85.88 395 ALA A N 1
ATOM 3089 C CA . ALA A 1 395 ? 28.492 -0.089 -32.012 1.00 85.88 395 ALA A CA 1
ATOM 3090 C C . ALA A 1 395 ? 29.952 -0.361 -31.609 1.00 85.88 395 ALA A C 1
ATOM 3092 O O . ALA A 1 395 ? 30.860 0.306 -32.110 1.00 85.88 395 ALA A O 1
ATOM 3093 N N . LEU A 1 396 ? 30.184 -1.395 -30.793 1.00 85.00 396 LEU A N 1
ATOM 3094 C CA . LEU A 1 396 ? 31.516 -1.830 -30.371 1.00 85.00 396 LEU A CA 1
ATOM 3095 C C . LEU A 1 396 ? 32.378 -2.267 -31.562 1.00 85.00 396 LEU A C 1
ATOM 3097 O O . LEU A 1 396 ? 33.489 -1.768 -31.734 1.00 85.00 396 LEU A O 1
ATOM 3101 N N . ARG A 1 397 ? 31.843 -3.131 -32.439 1.00 87.50 397 ARG A N 1
ATOM 3102 C CA . ARG A 1 397 ? 32.537 -3.581 -33.663 1.00 87.50 397 ARG A CA 1
ATOM 3103 C C . ARG A 1 397 ? 32.914 -2.416 -34.579 1.00 87.50 397 ARG A C 1
ATOM 3105 O O . ARG A 1 397 ? 33.988 -2.424 -35.170 1.00 87.50 397 ARG A O 1
ATOM 3112 N N . LYS A 1 398 ? 32.051 -1.399 -34.674 1.00 90.06 398 LYS A N 1
ATOM 3113 C CA . LYS A 1 398 ? 32.291 -0.180 -35.465 1.00 90.06 398 LYS A CA 1
ATOM 3114 C C . LYS A 1 398 ? 33.152 0.867 -34.750 1.00 90.06 398 LYS A C 1
ATOM 3116 O O . LYS A 1 398 ? 33.437 1.899 -35.350 1.00 90.06 398 LYS A O 1
ATOM 3121 N N . ARG A 1 399 ? 33.545 0.632 -33.490 1.00 89.44 399 ARG A N 1
ATOM 3122 C CA . ARG A 1 399 ? 34.238 1.604 -32.625 1.00 89.44 399 ARG A CA 1
ATOM 3123 C C . ARG A 1 399 ? 33.502 2.958 -32.540 1.00 89.44 399 ARG A C 1
ATOM 3125 O O . ARG A 1 399 ? 34.135 4.008 -32.431 1.00 89.44 399 ARG A O 1
ATOM 3132 N N . ASP A 1 400 ? 32.163 2.943 -32.583 1.00 87.94 400 ASP A N 1
ATOM 3133 C CA . ASP A 1 400 ? 31.318 4.147 -32.484 1.00 87.94 400 ASP A CA 1
ATOM 3134 C C . ASP A 1 400 ? 31.238 4.617 -31.023 1.00 87.94 400 ASP A C 1
ATOM 3136 O O . ASP A 1 400 ? 30.361 4.198 -30.269 1.00 87.94 400 ASP A O 1
ATOM 3140 N N . LYS A 1 401 ? 32.169 5.491 -30.615 1.00 88.12 401 LYS A N 1
ATOM 3141 C CA . LYS A 1 401 ? 32.248 6.016 -29.239 1.00 88.12 401 LYS A CA 1
ATOM 3142 C C . LYS A 1 401 ? 30.954 6.700 -28.788 1.00 88.12 401 LYS A C 1
ATOM 3144 O O . LYS A 1 401 ? 30.534 6.504 -27.654 1.00 88.12 401 LYS A O 1
ATOM 3149 N N . THR A 1 402 ? 30.317 7.483 -29.660 1.00 87.19 402 THR A N 1
ATOM 3150 C CA . THR A 1 402 ? 29.050 8.156 -29.332 1.00 87.19 402 THR A CA 1
ATOM 3151 C C . THR A 1 402 ? 27.930 7.136 -29.165 1.00 87.19 402 THR A C 1
ATOM 3153 O O . THR A 1 402 ? 27.189 7.208 -28.193 1.00 87.19 402 THR A O 1
ATOM 3156 N N . GLY A 1 403 ? 27.856 6.142 -30.055 1.00 86.25 403 GLY A N 1
ATOM 3157 C CA . GLY A 1 403 ? 26.896 5.044 -29.930 1.00 86.25 403 GLY A CA 1
ATOM 3158 C C . GLY A 1 403 ? 27.055 4.253 -28.628 1.00 86.25 403 GLY A C 1
ATOM 3159 O O . GLY A 1 403 ? 26.058 3.908 -28.004 1.00 86.25 403 GLY A O 1
ATOM 3160 N N . LEU A 1 404 ? 28.289 4.015 -28.173 1.00 86.38 404 LEU A N 1
ATOM 3161 C CA . LEU A 1 404 ? 28.547 3.353 -26.887 1.00 86.38 404 LEU A CA 1
ATOM 3162 C C . LEU A 1 404 ? 28.025 4.169 -25.691 1.00 86.38 404 LEU A C 1
ATOM 3164 O O . LEU A 1 404 ? 27.429 3.592 -24.784 1.00 86.38 404 LEU A O 1
ATOM 3168 N N . VAL A 1 405 ? 28.186 5.497 -25.705 1.00 89.50 405 VAL A N 1
ATOM 3169 C CA . VAL A 1 405 ? 27.619 6.382 -24.667 1.00 89.50 405 VAL A CA 1
ATOM 3170 C C . VAL A 1 405 ? 26.087 6.359 -24.703 1.00 89.50 405 VAL A C 1
ATOM 3172 O O . VAL A 1 405 ? 25.455 6.212 -23.658 1.00 89.50 405 VAL A O 1
ATOM 3175 N N . ASP A 1 406 ? 25.478 6.428 -25.890 1.00 89.69 406 ASP A N 1
ATOM 3176 C CA . ASP A 1 406 ? 24.018 6.355 -26.052 1.00 89.69 406 ASP A CA 1
ATOM 3177 C C . ASP A 1 406 ? 23.445 5.018 -25.530 1.00 89.69 406 ASP A C 1
ATOM 3179 O O . ASP A 1 406 ? 22.351 4.978 -24.953 1.00 89.69 406 ASP A O 1
ATOM 3183 N N . HIS A 1 407 ? 24.189 3.917 -25.697 1.00 90.06 407 HIS A N 1
ATOM 3184 C CA . HIS A 1 407 ? 23.853 2.612 -25.125 1.00 90.06 407 HIS A CA 1
ATOM 3185 C C . HIS A 1 407 ? 23.984 2.593 -23.603 1.00 90.06 407 HIS A C 1
ATOM 3187 O O . HIS A 1 407 ? 23.061 2.129 -22.940 1.00 90.06 407 HIS A O 1
ATOM 3193 N N . ALA A 1 408 ? 25.059 3.147 -23.038 1.00 88.62 408 ALA A N 1
ATOM 3194 C CA . ALA A 1 408 ? 25.215 3.250 -21.587 1.00 88.62 408 ALA A CA 1
ATOM 3195 C C . ALA A 1 408 ? 24.052 4.029 -20.943 1.00 88.62 408 ALA A C 1
ATOM 3197 O O . ALA A 1 408 ? 23.466 3.569 -19.965 1.00 88.62 408 ALA A O 1
ATOM 3198 N N . ILE A 1 409 ? 23.641 5.151 -21.549 1.00 90.88 409 ILE A N 1
ATOM 3199 C CA . ILE A 1 409 ? 22.454 5.912 -21.124 1.00 90.88 409 ILE A CA 1
ATOM 3200 C C . ILE A 1 409 ? 21.181 5.060 -21.251 1.00 90.88 409 ILE A C 1
ATOM 3202 O O . ILE A 1 409 ? 20.333 5.080 -20.363 1.00 90.88 409 ILE A O 1
ATOM 3206 N N . SER A 1 410 ? 21.040 4.292 -22.335 1.00 91.44 410 SER A N 1
ATOM 3207 C CA . SER A 1 410 ? 19.881 3.415 -22.559 1.00 91.44 410 SER A CA 1
ATOM 3208 C C . SER A 1 410 ? 19.757 2.313 -21.500 1.00 91.44 410 SER A C 1
ATOM 3210 O O . SER A 1 410 ? 18.656 2.088 -21.001 1.00 91.44 410 SER A O 1
ATOM 3212 N N . TYR A 1 411 ? 20.866 1.672 -21.112 1.00 89.44 411 TYR A N 1
ATOM 3213 C CA . TYR A 1 411 ? 20.878 0.715 -20.001 1.00 89.44 411 TYR A CA 1
ATOM 3214 C C . TYR A 1 411 ? 20.572 1.395 -18.668 1.00 89.44 411 TYR A C 1
ATOM 3216 O O . TYR A 1 411 ? 19.786 0.861 -17.897 1.00 89.44 411 TYR A O 1
ATOM 3224 N N . ALA A 1 412 ? 21.110 2.593 -18.417 1.00 90.44 412 ALA A N 1
ATOM 3225 C CA . ALA A 1 412 ? 20.799 3.339 -17.200 1.00 90.44 412 ALA A CA 1
ATOM 3226 C C . ALA A 1 412 ? 19.297 3.659 -17.084 1.00 90.44 412 ALA A C 1
ATOM 3228 O O . ALA A 1 412 ? 18.724 3.503 -16.010 1.00 90.44 412 ALA A O 1
ATOM 3229 N N . ILE A 1 413 ? 18.639 4.040 -18.187 1.00 91.31 413 ILE A N 1
ATOM 3230 C CA . ILE A 1 413 ? 17.181 4.253 -18.231 1.00 91.31 413 ILE A CA 1
ATOM 3231 C C . ILE A 1 413 ? 16.427 2.948 -17.943 1.00 91.31 413 ILE A C 1
ATOM 3233 O O . ILE A 1 413 ? 15.472 2.958 -17.168 1.00 91.31 413 ILE A O 1
ATOM 3237 N N . LEU A 1 414 ? 16.845 1.833 -18.550 1.00 90.19 414 LEU A N 1
ATOM 3238 C CA . LEU A 1 414 ? 16.208 0.530 -18.344 1.00 90.19 414 LEU A CA 1
ATOM 3239 C C . LEU A 1 414 ? 16.349 0.045 -16.892 1.00 90.19 414 LEU A C 1
ATOM 3241 O O . LEU A 1 414 ? 15.380 -0.446 -16.318 1.00 90.19 414 LEU A O 1
ATOM 3245 N N . SER A 1 415 ? 17.519 0.235 -16.279 1.00 88.06 415 SER A N 1
ATOM 3246 C CA . SER A 1 415 ? 17.743 -0.066 -14.861 1.00 88.06 415 SER A CA 1
ATOM 3247 C C . SER A 1 415 ? 16.940 0.865 -13.951 1.00 88.06 415 SER A C 1
ATOM 3249 O O . SER A 1 415 ? 16.332 0.407 -12.990 1.00 88.06 415 SER A O 1
ATOM 3251 N N . ALA A 1 416 ? 16.868 2.162 -14.270 1.00 89.75 416 ALA A N 1
ATOM 3252 C CA . ALA A 1 416 ? 16.063 3.117 -13.510 1.00 89.75 416 ALA A CA 1
ATOM 3253 C C . ALA A 1 416 ? 14.568 2.751 -13.519 1.00 89.75 416 ALA A C 1
ATOM 3255 O O . ALA A 1 416 ? 13.904 2.888 -12.496 1.00 89.75 416 ALA A O 1
ATOM 3256 N N . ALA A 1 417 ? 14.047 2.226 -14.633 1.00 90.00 417 ALA A N 1
ATOM 3257 C CA . ALA A 1 417 ? 12.660 1.761 -14.732 1.00 90.00 417 ALA A CA 1
ATOM 3258 C C . ALA A 1 417 ? 12.351 0.546 -13.832 1.00 90.00 417 ALA A C 1
ATOM 3260 O O . ALA A 1 417 ? 11.195 0.321 -13.488 1.00 90.00 417 ALA A O 1
ATOM 3261 N N . GLN A 1 418 ? 13.371 -0.215 -13.427 1.00 90.31 418 GLN A N 1
ATOM 3262 C CA . GLN A 1 418 ? 13.252 -1.351 -12.507 1.00 90.31 418 GLN A CA 1
ATOM 3263 C C . GLN A 1 418 ? 13.370 -0.955 -11.028 1.00 90.31 418 GLN A C 1
ATOM 3265 O O . GLN A 1 418 ? 12.983 -1.731 -10.152 1.00 90.31 418 GLN A O 1
ATOM 3270 N N . MET A 1 419 ? 13.872 0.249 -10.731 1.00 91.19 419 MET A N 1
ATOM 3271 C CA . MET A 1 419 ? 14.098 0.710 -9.358 1.00 91.19 419 MET A CA 1
ATOM 3272 C C . MET A 1 419 ? 12.854 0.674 -8.463 1.00 91.19 419 MET A C 1
ATOM 3274 O O . MET A 1 419 ? 13.025 0.288 -7.307 1.00 91.19 419 MET A O 1
ATOM 3278 N N . PRO A 1 420 ? 11.628 1.002 -8.933 1.00 92.19 420 PRO A N 1
ATOM 3279 C CA . PRO A 1 420 ? 10.435 0.871 -8.102 1.00 92.19 420 PRO A CA 1
ATOM 3280 C C . PRO A 1 420 ? 10.255 -0.548 -7.551 1.00 92.19 420 PRO A C 1
ATOM 3282 O O . PRO A 1 420 ? 10.028 -0.699 -6.360 1.00 92.19 420 PRO A O 1
ATOM 3285 N N . TYR A 1 421 ? 10.458 -1.593 -8.360 1.00 93.00 421 TYR A N 1
ATOM 3286 C CA . TYR A 1 421 ? 10.332 -2.982 -7.899 1.00 93.00 421 TYR A CA 1
ATOM 3287 C C . TYR A 1 421 ? 11.377 -3.351 -6.846 1.00 93.00 421 TYR A C 1
ATOM 3289 O O . TYR A 1 421 ? 11.039 -3.965 -5.836 1.00 93.00 421 TYR A O 1
ATOM 3297 N N . ILE A 1 422 ? 12.636 -2.959 -7.066 1.00 92.19 422 ILE A N 1
ATOM 3298 C CA . ILE A 1 422 ? 13.731 -3.234 -6.126 1.00 92.19 422 ILE A CA 1
ATOM 3299 C C . ILE A 1 422 ? 13.467 -2.517 -4.803 1.00 92.19 422 ILE A C 1
ATOM 3301 O O . ILE A 1 422 ? 13.494 -3.139 -3.743 1.00 92.19 422 ILE A O 1
ATOM 3305 N N . PHE A 1 423 ? 13.172 -1.217 -4.863 1.00 92.00 423 PHE A N 1
ATOM 3306 C CA . PHE A 1 423 ? 12.862 -0.418 -3.684 1.00 92.00 423 PHE A CA 1
ATOM 3307 C C . PHE A 1 423 ? 11.684 -1.015 -2.911 1.00 92.00 423 PHE A C 1
ATOM 3309 O O . PHE A 1 423 ? 11.810 -1.276 -1.717 1.00 92.00 423 PHE A O 1
ATOM 3316 N N . SER A 1 424 ? 10.569 -1.292 -3.589 1.00 91.88 424 SER A N 1
ATOM 3317 C CA . SER A 1 424 ? 9.362 -1.816 -2.955 1.00 91.88 424 SER A CA 1
ATOM 3318 C C . SER A 1 424 ? 9.551 -3.203 -2.349 1.00 91.88 424 SER A C 1
ATOM 3320 O O . SER A 1 424 ? 8.895 -3.518 -1.360 1.00 91.88 424 SER A O 1
ATOM 3322 N N . LEU A 1 425 ? 10.451 -4.031 -2.887 1.00 91.38 425 LEU A N 1
ATOM 3323 C CA . LEU A 1 425 ? 10.787 -5.317 -2.281 1.00 91.38 425 LEU A CA 1
ATOM 3324 C C . LEU A 1 425 ? 11.419 -5.147 -0.901 1.00 91.38 425 LEU A C 1
ATOM 3326 O O . LEU A 1 425 ? 10.944 -5.742 0.066 1.00 91.38 425 LEU A O 1
ATOM 3330 N N . PHE A 1 426 ? 12.466 -4.331 -0.799 1.00 90.94 426 PHE A N 1
ATOM 3331 C CA . PHE A 1 426 ? 13.136 -4.097 0.480 1.00 90.94 426 PHE A CA 1
ATOM 3332 C C . PHE A 1 426 ? 12.252 -3.305 1.437 1.00 90.94 426 PHE A C 1
ATOM 3334 O O . PHE A 1 426 ? 12.181 -3.633 2.619 1.00 90.94 426 PHE A O 1
ATOM 3341 N N . TYR A 1 427 ? 11.527 -2.313 0.920 1.00 89.88 427 TYR A N 1
ATOM 3342 C CA . TYR A 1 427 ? 10.645 -1.482 1.726 1.00 89.88 427 TYR A CA 1
ATOM 3343 C C . TYR A 1 427 ? 9.510 -2.290 2.364 1.00 89.88 427 TYR A C 1
ATOM 3345 O O . TYR A 1 427 ? 9.279 -2.145 3.554 1.00 89.88 427 TYR A O 1
ATOM 3353 N N . GLN A 1 428 ? 8.869 -3.204 1.623 1.00 89.31 428 GLN A N 1
ATOM 3354 C CA . GLN A 1 428 ? 7.813 -4.082 2.159 1.00 89.31 428 GLN A CA 1
ATOM 3355 C C . GLN A 1 428 ? 8.320 -5.170 3.117 1.00 89.31 428 GLN A C 1
ATOM 3357 O O . GLN A 1 428 ? 7.520 -5.881 3.721 1.00 89.31 428 GLN A O 1
ATOM 3362 N N . ASN A 1 429 ? 9.637 -5.369 3.217 1.00 90.06 429 ASN A N 1
ATOM 3363 C CA . ASN A 1 429 ? 10.239 -6.361 4.109 1.00 90.06 429 ASN A CA 1
ATOM 3364 C C . ASN A 1 429 ? 11.009 -5.721 5.273 1.00 90.06 429 ASN A C 1
ATOM 3366 O O . ASN A 1 429 ? 11.614 -6.458 6.055 1.00 90.06 429 ASN A O 1
ATOM 3370 N N . LYS A 1 430 ? 10.995 -4.388 5.420 1.00 89.75 430 LYS A N 1
ATOM 3371 C CA . LYS A 1 430 ? 11.774 -3.698 6.461 1.00 89.75 430 LYS A CA 1
ATOM 3372 C C . LYS A 1 430 ? 11.309 -4.069 7.879 1.00 89.75 430 LYS A C 1
ATOM 3374 O O . LYS A 1 430 ? 12.129 -4.112 8.788 1.00 89.75 430 LYS A O 1
ATOM 3379 N N . GLU A 1 431 ? 10.035 -4.427 8.063 1.00 91.19 431 GLU A N 1
ATOM 3380 C CA . GLU A 1 431 ? 9.478 -4.889 9.343 1.00 91.19 431 GLU A CA 1
ATOM 3381 C C . GLU A 1 431 ? 9.688 -6.371 9.641 1.00 91.19 431 GLU A C 1
ATOM 3383 O O . GLU A 1 431 ? 9.295 -6.834 10.712 1.00 91.19 431 GLU A O 1
ATOM 3388 N N . ARG A 1 432 ? 10.285 -7.147 8.730 1.00 90.69 432 ARG A N 1
ATOM 3389 C CA . ARG A 1 432 ? 10.300 -8.612 8.842 1.00 90.69 432 ARG A CA 1
ATOM 3390 C C . ARG A 1 432 ? 10.829 -9.104 10.191 1.00 90.69 432 ARG A C 1
ATOM 3392 O O . ARG A 1 432 ? 10.192 -9.947 10.814 1.00 90.69 432 ARG A O 1
ATOM 3399 N N . GLU A 1 433 ? 11.956 -8.563 10.647 1.00 91.69 433 GLU A N 1
ATOM 3400 C CA . GLU A 1 433 ? 12.568 -8.949 11.924 1.00 91.69 433 GLU A CA 1
ATOM 3401 C C . GLU A 1 433 ? 11.681 -8.576 13.123 1.00 91.69 433 GLU A C 1
ATOM 3403 O O . GLU A 1 433 ? 11.549 -9.349 14.072 1.00 91.69 433 GLU A O 1
ATOM 3408 N N . PHE A 1 434 ? 11.045 -7.401 13.086 1.00 93.88 434 PHE A N 1
ATOM 3409 C CA . PHE A 1 434 ? 10.108 -6.975 14.124 1.00 93.88 434 PHE A CA 1
ATOM 3410 C C . PHE A 1 434 ? 8.884 -7.894 14.172 1.00 93.88 434 PHE A C 1
ATOM 3412 O O . PHE A 1 434 ? 8.532 -8.378 15.242 1.00 93.88 434 PHE A O 1
ATOM 3419 N N . VAL A 1 435 ? 8.279 -8.195 13.024 1.00 93.38 435 VAL A N 1
ATOM 3420 C CA . VAL A 1 435 ? 7.079 -9.037 12.923 1.00 93.38 435 VAL A CA 1
ATOM 3421 C C . VAL A 1 435 ? 7.363 -10.475 13.360 1.00 93.38 435 VAL A C 1
ATOM 3423 O O . VAL A 1 435 ? 6.546 -11.079 14.056 1.00 93.38 435 VAL A O 1
ATOM 3426 N N . GLU A 1 436 ? 8.515 -11.036 12.981 1.00 90.19 436 GLU A N 1
ATOM 3427 C CA . GLU A 1 436 ? 8.941 -12.373 13.414 1.00 90.19 436 GLU A CA 1
ATOM 3428 C C . GLU A 1 436 ? 9.158 -12.427 14.933 1.00 90.19 436 GLU A C 1
ATOM 3430 O O . GLU A 1 436 ? 8.662 -13.344 15.590 1.00 90.19 436 GLU A O 1
ATOM 3435 N N . ARG A 1 437 ? 9.819 -11.412 15.501 1.00 91.44 437 ARG A N 1
ATOM 3436 C CA . ARG A 1 437 ? 10.024 -11.280 16.948 1.00 91.44 437 ARG A CA 1
ATOM 3437 C C . ARG A 1 437 ? 8.710 -11.089 17.705 1.00 91.44 437 ARG A C 1
ATOM 3439 O O . ARG A 1 437 ? 8.455 -11.823 18.651 1.00 91.44 437 ARG A O 1
ATOM 3446 N N . PHE A 1 438 ? 7.849 -10.180 17.251 1.00 93.44 438 PHE A N 1
ATOM 3447 C CA . PHE A 1 438 ? 6.527 -9.937 17.834 1.00 93.44 438 PHE A CA 1
ATOM 3448 C C . PHE A 1 438 ? 5.685 -11.216 17.848 1.00 93.44 438 PHE A C 1
ATOM 3450 O O . PHE A 1 438 ? 5.099 -11.568 18.871 1.00 93.44 438 PHE A O 1
ATOM 3457 N N . ALA A 1 439 ? 5.669 -11.961 16.738 1.00 90.00 439 ALA A N 1
ATOM 3458 C CA . ALA A 1 439 ? 4.969 -13.238 16.658 1.00 90.00 439 ALA A CA 1
ATOM 3459 C C . ALA A 1 439 ? 5.530 -14.280 17.639 1.00 90.00 439 ALA A C 1
ATOM 3461 O O . ALA A 1 439 ? 4.764 -15.075 18.178 1.00 90.00 439 ALA A O 1
ATOM 3462 N N . HIS A 1 440 ? 6.847 -14.297 17.858 1.00 86.00 440 HIS A N 1
ATOM 3463 C CA . HIS A 1 440 ? 7.489 -15.211 18.799 1.00 86.00 440 HIS A CA 1
ATOM 3464 C C . HIS A 1 440 ? 7.164 -14.852 20.257 1.00 86.00 440 HIS A C 1
ATOM 3466 O O . HIS A 1 440 ? 6.719 -15.710 21.015 1.00 86.00 440 HIS A O 1
ATOM 3472 N N . GLU A 1 441 ? 7.322 -13.581 20.625 1.00 87.56 441 GLU A N 1
ATOM 3473 C CA . GLU A 1 441 ? 7.103 -13.073 21.984 1.00 87.56 441 GLU A CA 1
ATOM 3474 C C . GLU A 1 441 ? 5.642 -13.211 22.436 1.00 87.56 441 GLU A C 1
ATOM 3476 O O . GLU A 1 441 ? 5.373 -13.581 23.577 1.00 87.56 441 GLU A O 1
ATOM 3481 N N . THR A 1 442 ? 4.689 -12.955 21.536 1.00 85.19 442 THR A N 1
ATOM 3482 C CA . THR A 1 442 ? 3.251 -13.043 21.846 1.00 85.19 442 THR A CA 1
ATOM 3483 C C . THR A 1 442 ? 2.737 -14.482 21.872 1.00 85.19 442 THR A C 1
ATOM 3485 O O . THR A 1 442 ? 1.842 -14.805 22.650 1.00 85.19 442 THR A O 1
ATOM 3488 N N . ALA A 1 443 ? 3.330 -15.378 21.078 1.00 74.88 443 ALA A N 1
ATOM 3489 C CA . ALA A 1 443 ? 3.008 -16.801 21.120 1.00 74.88 443 ALA A CA 1
ATOM 3490 C C . ALA A 1 443 ? 3.600 -17.505 22.352 1.00 74.88 443 ALA A C 1
ATOM 3492 O O . ALA A 1 443 ? 2.948 -18.393 22.898 1.00 74.88 443 ALA A O 1
ATOM 3493 N N . GLY A 1 444 ? 4.793 -17.105 22.811 1.00 64.19 444 GLY A N 1
ATOM 3494 C CA . GLY A 1 444 ? 5.385 -17.604 24.056 1.00 64.19 444 GLY A CA 1
ATOM 3495 C C . GLY A 1 444 ? 4.489 -17.331 25.265 1.00 64.19 444 GLY A C 1
ATOM 3496 O O . GLY A 1 444 ? 4.180 -18.256 26.011 1.00 64.19 444 GLY A O 1
ATOM 3497 N N . ALA A 1 445 ? 3.960 -16.107 25.374 1.00 61.94 445 ALA A N 1
ATOM 3498 C CA . ALA A 1 445 ? 2.993 -15.748 26.414 1.00 61.94 445 ALA A CA 1
ATOM 3499 C C . ALA A 1 445 ? 1.729 -16.634 26.374 1.00 61.94 445 ALA A C 1
ATOM 3501 O O . ALA A 1 445 ? 1.273 -17.120 27.403 1.00 61.94 445 ALA A O 1
ATOM 3502 N N . ALA A 1 446 ? 1.200 -16.933 25.181 1.00 62.78 446 ALA A N 1
ATOM 3503 C CA . ALA A 1 446 ? 0.053 -17.836 25.035 1.00 62.78 446 ALA A CA 1
ATOM 3504 C C . ALA A 1 446 ? 0.385 -19.313 25.355 1.00 62.78 446 ALA A C 1
ATOM 3506 O O . ALA A 1 446 ? -0.487 -20.076 25.780 1.00 62.78 446 ALA A O 1
ATOM 3507 N N . ALA A 1 447 ? 1.634 -19.741 25.137 1.00 59.28 447 ALA A N 1
ATOM 3508 C CA . ALA A 1 447 ? 2.102 -21.097 25.422 1.00 59.28 447 ALA A CA 1
ATOM 3509 C C . ALA A 1 447 ? 2.316 -21.345 26.919 1.00 59.28 447 ALA A C 1
ATOM 3511 O O . ALA A 1 447 ? 1.927 -22.403 27.412 1.00 59.28 447 ALA A O 1
ATOM 3512 N N . GLU A 1 448 ? 2.870 -20.368 27.643 1.00 58.94 448 GLU A N 1
ATOM 3513 C CA . GLU A 1 448 ? 3.004 -20.403 29.108 1.00 58.94 448 GLU A CA 1
ATOM 3514 C C . GLU A 1 448 ? 1.639 -20.536 29.807 1.00 58.94 448 GLU A C 1
ATOM 3516 O O . GLU A 1 448 ? 1.533 -21.152 30.865 1.00 58.94 448 GLU A O 1
ATOM 3521 N N . GLU A 1 449 ? 0.571 -20.059 29.165 1.00 60.62 449 GLU A N 1
ATOM 3522 C CA . GLU A 1 449 ? -0.816 -20.169 29.631 1.00 60.62 449 GLU A CA 1
ATOM 3523 C C . GLU A 1 449 ? -1.526 -21.470 29.194 1.00 60.62 449 GLU A C 1
ATOM 3525 O O . GLU A 1 449 ? -2.732 -21.624 29.400 1.00 60.62 449 GLU A O 1
ATOM 3530 N N . GLY A 1 450 ? -0.811 -22.417 28.573 1.00 56.66 450 GLY A N 1
ATOM 3531 C CA . GLY A 1 450 ? -1.359 -23.710 28.143 1.00 56.66 450 GLY A CA 1
ATOM 3532 C C . GLY A 1 450 ? -2.301 -23.639 26.933 1.00 56.66 450 GLY A C 1
ATOM 3533 O O . GLY A 1 450 ? -3.053 -24.583 26.689 1.00 56.66 450 GLY A O 1
ATOM 3534 N N . ARG A 1 451 ? -2.284 -22.532 26.174 1.00 57.41 451 ARG A N 1
ATOM 3535 C CA . ARG A 1 451 ? -3.200 -22.266 25.045 1.00 57.41 451 ARG A CA 1
ATOM 3536 C C . ARG A 1 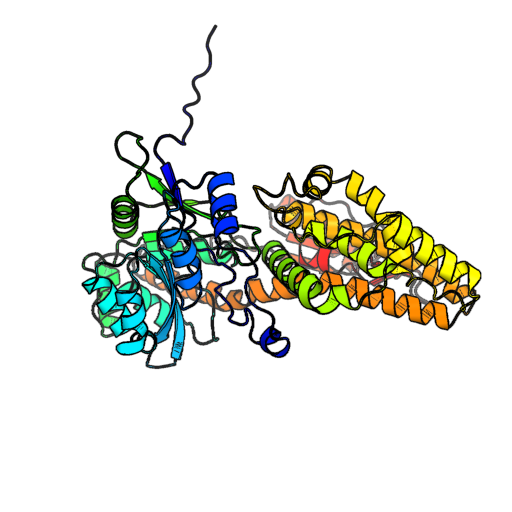451 ? -2.558 -22.430 23.664 1.00 57.41 451 ARG A C 1
ATOM 3538 O O . ARG A 1 451 ? -3.254 -22.326 22.656 1.00 57.41 451 ARG A O 1
ATOM 3545 N N . ALA A 1 452 ? -1.254 -22.691 23.586 1.00 51.19 452 ALA A N 1
ATOM 3546 C CA . ALA A 1 452 ? -0.559 -22.806 22.306 1.00 51.19 452 ALA A CA 1
ATOM 3547 C C . ALA A 1 452 ? -0.568 -24.237 21.742 1.00 51.19 452 ALA A C 1
ATOM 3549 O O . ALA A 1 452 ? -0.097 -25.183 22.373 1.00 51.19 452 ALA A O 1
ATOM 3550 N N . GLY A 1 453 ? -1.014 -24.374 20.489 1.00 50.31 453 GLY A N 1
ATOM 3551 C CA . GLY A 1 453 ? -0.573 -25.466 19.618 1.00 50.31 453 GLY A CA 1
ATOM 3552 C C . GLY A 1 453 ? 0.934 -25.352 19.314 1.00 50.31 453 GLY A C 1
ATOM 3553 O O . GLY A 1 453 ? 1.524 -24.290 19.522 1.00 50.31 453 GLY A O 1
ATOM 3554 N N . PRO A 1 454 ? 1.593 -26.422 18.833 1.00 45.84 454 PRO A N 1
ATOM 3555 C CA . PRO A 1 454 ? 3.052 -26.483 18.746 1.00 45.84 454 PRO A CA 1
ATOM 3556 C C . PRO A 1 454 ? 3.655 -25.317 17.938 1.00 45.84 454 PRO A C 1
ATOM 3558 O O . PRO A 1 454 ? 3.438 -25.205 16.731 1.00 45.84 454 PRO A O 1
ATOM 3561 N N . MET A 1 455 ? 4.493 -24.499 18.598 1.00 49.06 455 MET A N 1
ATOM 3562 C CA . MET A 1 455 ? 5.253 -23.366 18.024 1.00 49.06 455 MET A CA 1
ATOM 3563 C C . MET A 1 455 ? 6.176 -23.739 16.843 1.00 49.06 455 MET A C 1
ATOM 3565 O O . MET A 1 455 ? 6.722 -22.864 16.175 1.00 49.06 455 MET A O 1
ATOM 3569 N N . LEU A 1 456 ? 6.360 -25.031 16.570 1.00 45.19 456 LEU A N 1
ATOM 3570 C CA . LEU A 1 456 ? 7.327 -25.589 15.619 1.00 45.19 456 LEU A CA 1
ATOM 3571 C C . LEU A 1 456 ? 6.752 -25.872 14.219 1.00 45.19 456 LEU A C 1
ATOM 3573 O O . LEU A 1 456 ? 7.445 -26.415 13.365 1.00 45.19 456 LEU A O 1
ATOM 3577 N N . GLY A 1 457 ? 5.495 -25.511 13.960 1.00 49.12 457 GLY A N 1
ATOM 3578 C CA . GLY A 1 457 ? 4.795 -25.869 12.724 1.00 49.12 457 GLY A CA 1
ATOM 3579 C C . GLY A 1 457 ? 5.137 -25.047 11.477 1.00 49.12 457 GLY A C 1
ATOM 3580 O O . GLY A 1 457 ? 4.507 -25.272 10.447 1.00 49.12 457 GLY A O 1
ATOM 3581 N N . ARG A 1 458 ? 6.075 -24.086 11.519 1.00 57.56 458 ARG A N 1
ATOM 3582 C CA . ARG A 1 458 ? 6.494 -23.396 10.287 1.00 57.56 458 ARG A CA 1
ATOM 3583 C C . ARG A 1 458 ? 7.470 -24.297 9.525 1.00 57.56 458 ARG A C 1
ATOM 3585 O O . ARG A 1 458 ? 8.604 -24.443 9.979 1.00 57.56 458 ARG A O 1
ATOM 3592 N N . PRO A 1 459 ? 7.072 -24.894 8.384 1.00 66.06 459 PRO A N 1
ATOM 3593 C CA . PRO A 1 459 ? 8.006 -25.668 7.584 1.00 66.06 459 PRO A CA 1
ATOM 3594 C C . PRO A 1 459 ? 9.164 -24.759 7.168 1.00 66.06 459 PRO A C 1
ATOM 3596 O O . PRO A 1 459 ? 8.948 -23.645 6.683 1.00 66.06 459 PRO A O 1
ATOM 3599 N N . MET A 1 460 ? 10.393 -25.218 7.401 1.00 80.12 460 MET A N 1
ATOM 3600 C CA . MET A 1 460 ? 11.587 -24.512 6.948 1.00 80.12 460 MET A CA 1
ATOM 3601 C C . MET A 1 460 ? 11.554 -24.434 5.422 1.00 80.12 460 MET A C 1
ATOM 3603 O O . MET A 1 460 ? 11.515 -25.467 4.754 1.00 80.12 460 MET A O 1
ATOM 3607 N N . ARG A 1 461 ? 11.577 -23.208 4.898 1.00 88.94 461 ARG A N 1
ATOM 3608 C CA . ARG A 1 461 ? 11.686 -22.919 3.468 1.00 88.94 461 ARG A CA 1
ATOM 3609 C C . ARG A 1 461 ? 13.091 -22.433 3.163 1.00 88.94 461 ARG A C 1
ATOM 3611 O O . ARG A 1 461 ? 13.582 -21.539 3.853 1.00 88.94 461 ARG A O 1
ATOM 3618 N N . VAL A 1 462 ? 13.727 -23.008 2.151 1.00 92.56 462 VAL A N 1
ATOM 3619 C CA . VAL A 1 462 ? 15.100 -22.675 1.761 1.00 92.56 462 VAL A CA 1
ATOM 3620 C C . VAL A 1 462 ? 15.138 -22.336 0.275 1.00 92.56 462 VAL A C 1
ATOM 3622 O O . VAL A 1 462 ? 14.698 -23.127 -0.553 1.00 92.56 462 VAL A O 1
ATOM 3625 N N . SER A 1 463 ? 15.725 -21.192 -0.067 1.00 93.88 463 SER A N 1
ATOM 3626 C CA . SER A 1 463 ? 16.037 -20.822 -1.452 1.00 93.88 463 SER A CA 1
ATOM 3627 C C . SER A 1 463 ? 17.555 -20.716 -1.595 1.00 93.88 463 SER A C 1
ATOM 3629 O O . SER A 1 463 ? 18.184 -19.856 -0.979 1.00 93.88 463 SER A O 1
ATOM 3631 N N . LEU A 1 464 ? 18.155 -21.616 -2.374 1.00 95.12 464 LEU A N 1
ATOM 3632 C CA . LEU A 1 464 ? 19.587 -21.651 -2.666 1.00 95.12 464 LEU A CA 1
ATOM 3633 C C . LEU A 1 464 ? 19.857 -20.931 -3.988 1.00 95.12 464 LEU A C 1
ATOM 3635 O O . LEU A 1 464 ? 19.501 -21.440 -5.047 1.00 95.12 464 LEU A O 1
ATOM 3639 N N . LEU A 1 465 ? 20.523 -19.779 -3.935 1.00 94.44 465 LEU A N 1
ATOM 3640 C CA . LEU A 1 465 ? 21.011 -19.080 -5.124 1.00 94.44 465 LEU A CA 1
ATOM 3641 C C . LEU A 1 465 ? 22.428 -19.561 -5.467 1.00 94.44 465 LEU A C 1
ATOM 3643 O O . LEU A 1 465 ? 23.312 -19.522 -4.613 1.00 94.44 465 LEU A O 1
ATOM 3647 N N . THR A 1 466 ? 22.651 -20.008 -6.704 1.00 92.44 466 THR A N 1
ATOM 3648 C CA . THR A 1 466 ? 23.957 -20.508 -7.160 1.00 92.44 466 THR A CA 1
ATOM 3649 C C . THR A 1 466 ? 24.254 -20.127 -8.611 1.00 92.44 466 THR A C 1
ATOM 3651 O O . THR A 1 466 ? 23.377 -20.141 -9.474 1.00 92.44 466 THR A O 1
ATOM 3654 N N . ASP A 1 467 ? 25.511 -19.808 -8.895 1.00 89.44 467 ASP A N 1
ATOM 3655 C CA . ASP A 1 467 ? 26.078 -19.591 -10.232 1.00 89.44 467 ASP A CA 1
ATOM 3656 C C . ASP A 1 467 ? 26.664 -20.874 -10.848 1.00 89.44 467 ASP A C 1
ATOM 3658 O O . ASP A 1 467 ? 26.809 -20.965 -12.061 1.00 89.44 467 ASP A O 1
ATOM 3662 N N . THR A 1 468 ? 26.936 -21.894 -10.030 1.00 88.38 468 THR A N 1
ATOM 3663 C CA . THR A 1 468 ? 27.652 -23.111 -10.455 1.00 88.38 468 THR A CA 1
ATOM 3664 C C . THR A 1 468 ? 26.775 -24.223 -11.031 1.00 88.38 468 THR A C 1
ATOM 3666 O O . THR A 1 468 ? 27.297 -25.253 -11.451 1.00 88.38 468 THR A O 1
ATOM 3669 N N . LEU A 1 469 ? 25.443 -24.084 -11.051 1.00 91.00 469 LEU A N 1
ATOM 3670 C CA . LEU A 1 469 ? 24.564 -25.215 -11.396 1.00 91.00 469 LEU A CA 1
ATOM 3671 C C . LEU A 1 469 ? 24.765 -25.713 -12.839 1.00 91.00 469 LEU A C 1
ATOM 3673 O O . LEU A 1 469 ? 24.606 -26.903 -13.103 1.00 91.00 469 LEU A O 1
ATOM 3677 N N . GLY A 1 470 ? 25.150 -24.822 -13.757 1.00 85.38 470 GLY A N 1
ATOM 3678 C CA . GLY A 1 470 ? 25.481 -25.160 -15.146 1.00 85.38 470 GLY A CA 1
ATOM 3679 C C . GLY A 1 470 ? 26.916 -25.658 -15.371 1.00 85.38 470 GLY A C 1
ATOM 3680 O O . GLY A 1 470 ? 27.285 -25.944 -16.514 1.00 85.38 470 GLY A O 1
ATOM 3681 N N . ASP A 1 471 ? 27.736 -25.746 -14.322 1.00 85.88 471 ASP A N 1
ATOM 3682 C CA . ASP A 1 471 ? 29.134 -26.163 -14.424 1.00 85.88 471 ASP A CA 1
ATOM 3683 C C . ASP A 1 471 ? 29.287 -27.685 -14.365 1.00 85.88 471 ASP A C 1
ATOM 3685 O O . ASP A 1 471 ? 28.539 -28.401 -13.699 1.00 85.88 471 ASP A O 1
ATOM 3689 N N . VAL A 1 472 ? 30.341 -28.197 -15.005 1.00 78.88 472 VAL A N 1
ATOM 3690 C CA . VAL A 1 472 ? 30.702 -29.621 -14.945 1.00 78.88 472 VAL A CA 1
ATOM 3691 C C . VAL A 1 472 ? 31.649 -29.858 -13.763 1.00 78.88 472 VAL A C 1
ATOM 3693 O O . VAL A 1 472 ? 32.838 -30.113 -13.942 1.00 78.88 472 VAL A O 1
ATOM 3696 N N . ASN A 1 473 ? 31.140 -29.742 -12.533 1.00 82.75 473 ASN A N 1
ATOM 3697 C CA . ASN A 1 473 ? 31.924 -29.954 -11.310 1.00 82.75 473 ASN A CA 1
ATOM 3698 C C . ASN A 1 473 ? 31.150 -30.740 -10.227 1.00 82.75 473 ASN A C 1
ATOM 3700 O O . ASN A 1 473 ? 29.963 -31.042 -10.364 1.00 82.75 473 ASN A O 1
ATOM 3704 N N . GLY A 1 474 ? 31.844 -31.120 -9.147 1.00 87.94 474 GLY A N 1
ATOM 3705 C CA . GLY A 1 474 ? 31.244 -31.875 -8.039 1.00 87.94 474 GLY A CA 1
ATOM 3706 C C . GLY A 1 474 ? 30.192 -31.089 -7.246 1.00 87.94 474 GLY A C 1
ATOM 3707 O O . GLY A 1 474 ? 29.276 -31.696 -6.698 1.00 87.94 474 GLY A O 1
ATOM 3708 N N . VAL A 1 475 ? 30.286 -29.755 -7.225 1.00 89.44 475 VAL A N 1
ATOM 3709 C CA . VAL A 1 475 ? 29.335 -28.874 -6.530 1.00 89.44 475 VAL A CA 1
ATOM 3710 C C . VAL A 1 475 ? 27.989 -28.861 -7.252 1.00 89.44 475 VAL A C 1
ATOM 3712 O O . VAL A 1 475 ? 26.965 -29.056 -6.605 1.00 89.44 475 VAL A O 1
ATOM 3715 N N . SER A 1 476 ? 27.980 -28.732 -8.583 1.00 90.94 476 SER A N 1
ATOM 3716 C CA . SER A 1 476 ? 26.759 -28.808 -9.398 1.00 90.94 476 SER A CA 1
ATOM 3717 C C . SER A 1 476 ? 26.012 -30.127 -9.175 1.00 90.94 476 SER A C 1
ATOM 3719 O O . SER A 1 476 ? 24.809 -30.121 -8.904 1.00 90.94 476 SER A O 1
ATOM 3721 N N . ARG A 1 477 ? 26.735 -31.259 -9.180 1.00 90.75 477 ARG A N 1
ATOM 3722 C CA . ARG A 1 477 ? 26.148 -32.579 -8.881 1.00 90.75 477 ARG A CA 1
ATOM 3723 C C . ARG A 1 477 ? 25.546 -32.631 -7.482 1.00 90.75 477 ARG A C 1
ATOM 3725 O O . ARG A 1 477 ? 24.400 -33.032 -7.341 1.00 90.75 477 ARG A O 1
ATOM 3732 N N . PHE A 1 478 ? 26.284 -32.167 -6.474 1.00 94.25 478 PHE A N 1
ATOM 3733 C CA . PHE A 1 478 ? 25.796 -32.130 -5.097 1.00 94.25 478 PHE A CA 1
ATOM 3734 C C . PHE A 1 478 ? 24.522 -31.285 -4.955 1.00 94.25 478 PHE A C 1
ATOM 3736 O O . PHE A 1 478 ? 23.564 -31.725 -4.327 1.00 94.25 478 PHE A O 1
ATOM 3743 N N . ILE A 1 479 ? 24.478 -30.094 -5.561 1.00 94.88 479 ILE A N 1
ATOM 3744 C CA . ILE A 1 479 ? 23.287 -29.234 -5.531 1.00 94.88 479 ILE A CA 1
ATOM 3745 C C . ILE A 1 479 ? 22.105 -29.922 -6.227 1.00 94.88 479 ILE A C 1
ATOM 3747 O O . ILE A 1 479 ? 20.994 -29.893 -5.696 1.00 94.88 479 ILE A O 1
ATOM 3751 N N . GLY A 1 480 ? 22.341 -30.574 -7.371 1.00 93.69 480 GLY A N 1
ATOM 3752 C CA . GLY A 1 480 ? 21.338 -31.386 -8.063 1.00 93.69 480 GLY A CA 1
ATOM 3753 C C . GLY A 1 480 ? 20.783 -32.510 -7.182 1.00 93.69 480 GLY A C 1
ATOM 3754 O O . GLY A 1 480 ? 19.571 -32.600 -6.997 1.00 93.69 480 GLY A O 1
ATOM 3755 N N . ASP A 1 481 ? 21.656 -33.297 -6.551 1.00 94.56 481 ASP A N 1
ATOM 3756 C CA . ASP A 1 481 ? 21.270 -34.393 -5.651 1.00 94.56 481 ASP A CA 1
ATOM 3757 C C . ASP A 1 481 ? 20.461 -33.887 -4.444 1.00 94.56 481 ASP A C 1
ATOM 3759 O O . ASP A 1 481 ? 19.471 -34.500 -4.033 1.00 94.56 481 ASP A O 1
ATOM 3763 N N . VAL A 1 482 ? 20.853 -32.741 -3.877 1.00 94.94 482 VAL A N 1
ATOM 3764 C CA . VAL A 1 482 ? 20.136 -32.098 -2.768 1.00 94.94 482 VAL A CA 1
ATOM 3765 C C . VAL A 1 482 ? 18.754 -31.611 -3.218 1.00 94.94 482 VAL A C 1
ATOM 3767 O O . VAL A 1 482 ? 17.770 -31.841 -2.507 1.00 94.94 482 VAL A O 1
ATOM 3770 N N . ALA A 1 483 ? 18.648 -30.994 -4.399 1.00 95.75 483 ALA A N 1
ATOM 3771 C CA . ALA A 1 483 ? 17.372 -30.571 -4.975 1.00 95.75 483 ALA A CA 1
ATOM 3772 C C . ALA A 1 483 ? 16.437 -31.768 -5.200 1.00 95.75 483 ALA A C 1
ATOM 3774 O O . ALA A 1 483 ? 15.259 -31.714 -4.834 1.00 95.75 483 ALA A O 1
ATOM 3775 N N . ASP A 1 484 ? 16.967 -32.861 -5.744 1.00 95.94 484 ASP A N 1
ATOM 3776 C CA . ASP A 1 484 ? 16.243 -34.102 -6.004 1.00 95.94 484 ASP A CA 1
ATOM 3777 C C . ASP A 1 484 ? 15.757 -34.753 -4.710 1.00 95.94 484 ASP A C 1
ATOM 3779 O O . ASP A 1 484 ? 14.585 -35.129 -4.591 1.00 95.94 484 ASP A O 1
ATOM 3783 N N . ARG A 1 485 ? 16.625 -34.821 -3.696 1.00 95.38 485 ARG A N 1
ATOM 3784 C CA . ARG A 1 485 ? 16.273 -35.359 -2.382 1.00 95.38 485 ARG A CA 1
ATOM 3785 C C . ARG A 1 485 ? 15.207 -34.518 -1.693 1.00 95.38 485 ARG A C 1
ATOM 3787 O O . ARG A 1 485 ? 14.316 -35.081 -1.050 1.00 95.38 485 ARG A O 1
ATOM 3794 N N . ALA A 1 486 ? 15.269 -33.194 -1.815 1.00 94.38 486 ALA A N 1
ATOM 3795 C CA . ALA A 1 486 ? 14.249 -32.319 -1.254 1.00 94.38 486 ALA A CA 1
ATOM 3796 C C . ALA A 1 486 ? 12.874 -32.600 -1.872 1.00 94.38 486 ALA A C 1
ATOM 3798 O O . ALA A 1 486 ? 11.927 -32.836 -1.121 1.00 94.38 486 ALA A O 1
ATOM 3799 N N . ARG A 1 487 ? 12.784 -32.723 -3.207 1.00 93.75 487 ARG A N 1
ATOM 3800 C CA . ARG A 1 487 ? 11.534 -33.110 -3.888 1.00 93.75 487 ARG A CA 1
ATOM 3801 C C . ARG A 1 487 ? 11.015 -34.466 -3.419 1.00 93.75 487 ARG A C 1
ATOM 3803 O O . ARG A 1 487 ? 9.854 -34.577 -3.042 1.00 93.75 487 ARG A O 1
ATOM 3810 N N . GLN A 1 488 ? 11.875 -35.486 -3.393 1.00 94.81 488 GLN A N 1
ATOM 3811 C CA . GLN A 1 488 ? 11.498 -36.845 -2.977 1.00 94.81 488 GLN A CA 1
ATOM 3812 C C . GLN A 1 488 ? 10.999 -36.916 -1.531 1.00 94.81 488 GLN A C 1
ATOM 3814 O O . GLN A 1 488 ? 10.227 -37.803 -1.184 1.00 94.81 488 GLN A O 1
ATOM 3819 N N . THR A 1 489 ? 11.470 -36.009 -0.677 1.00 93.81 489 THR A N 1
ATOM 3820 C CA . THR A 1 489 ? 11.134 -35.998 0.749 1.00 93.81 489 THR A CA 1
ATOM 3821 C C . THR A 1 489 ? 10.121 -34.923 1.132 1.00 93.81 489 THR A C 1
ATOM 3823 O O . THR A 1 489 ? 9.867 -34.742 2.320 1.00 93.81 489 THR A O 1
ATOM 3826 N N . GLY A 1 490 ? 9.552 -34.210 0.153 1.00 90.38 490 GLY A N 1
ATOM 3827 C CA . GLY A 1 490 ? 8.572 -33.148 0.389 1.00 90.38 490 GLY A CA 1
ATOM 3828 C C . GLY A 1 490 ? 9.126 -31.943 1.157 1.00 90.38 490 GLY A C 1
ATOM 3829 O O . GLY A 1 490 ? 8.366 -31.247 1.824 1.00 90.38 490 GLY A O 1
ATOM 3830 N N . ARG A 1 491 ? 10.445 -31.709 1.112 1.00 91.19 491 ARG A N 1
ATOM 3831 C CA . ARG A 1 491 ? 11.084 -30.544 1.742 1.00 91.19 491 ARG A CA 1
ATOM 3832 C C . ARG A 1 491 ? 11.006 -29.331 0.818 1.00 91.19 491 ARG A C 1
ATOM 3834 O O . ARG A 1 491 ? 11.260 -29.445 -0.379 1.00 91.19 491 ARG A O 1
ATOM 3841 N N . ASP A 1 492 ? 10.717 -28.172 1.400 1.00 92.81 492 ASP A N 1
ATOM 3842 C CA . ASP A 1 492 ? 10.579 -26.897 0.691 1.00 92.81 492 ASP A CA 1
ATOM 3843 C C . ASP A 1 492 ? 11.965 -26.273 0.431 1.00 92.81 492 ASP A C 1
ATOM 3845 O O . ASP A 1 492 ? 12.442 -25.410 1.171 1.00 92.81 492 ASP A O 1
ATOM 3849 N N . LEU A 1 493 ? 12.658 -26.806 -0.581 1.00 95.12 493 LEU A N 1
ATOM 3850 C CA . LEU A 1 493 ? 13.925 -26.287 -1.101 1.00 95.12 493 LEU A CA 1
ATOM 3851 C C . LEU A 1 493 ? 13.766 -25.917 -2.571 1.00 95.12 493 LEU A C 1
ATOM 3853 O O . LEU A 1 493 ? 13.426 -26.780 -3.383 1.00 95.12 493 LEU A O 1
ATOM 3857 N N . GLN A 1 494 ? 14.139 -24.689 -2.910 1.00 96.56 494 GLN A N 1
ATOM 3858 C CA . GLN A 1 494 ? 14.277 -24.203 -4.278 1.00 96.56 494 GLN A CA 1
ATOM 3859 C C . GLN A 1 494 ? 15.751 -23.936 -4.598 1.00 96.56 494 GLN A C 1
ATOM 3861 O O . GLN A 1 494 ? 16.481 -23.398 -3.766 1.00 96.56 494 GLN A O 1
ATOM 3866 N N . VAL A 1 495 ? 16.189 -24.285 -5.806 1.00 96.69 495 VAL A N 1
ATOM 3867 C CA . VAL A 1 495 ? 17.504 -23.919 -6.343 1.00 96.69 495 VAL A CA 1
ATOM 3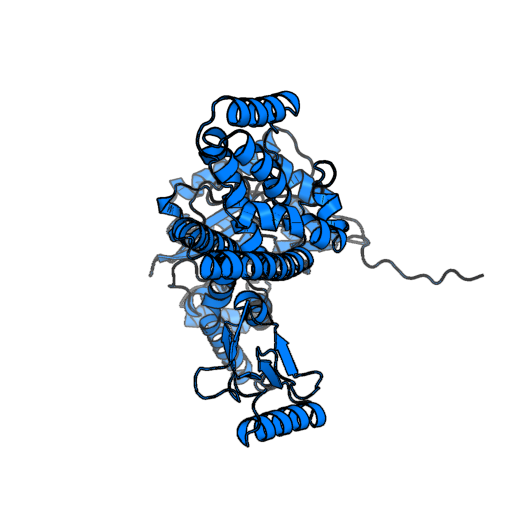868 C C . VAL A 1 495 ? 17.299 -22.916 -7.465 1.00 96.69 495 VAL A C 1
ATOM 3870 O O . VAL A 1 495 ? 16.608 -23.198 -8.440 1.00 96.69 495 VAL A O 1
ATOM 3873 N N . ILE A 1 496 ? 17.909 -21.747 -7.328 1.00 96.25 496 ILE A N 1
ATOM 3874 C CA . ILE A 1 496 ? 17.801 -20.635 -8.264 1.00 96.25 496 ILE A CA 1
ATOM 3875 C C . ILE A 1 496 ? 19.170 -20.416 -8.900 1.00 96.25 496 ILE A C 1
ATOM 3877 O O . ILE A 1 496 ? 20.186 -20.337 -8.209 1.00 96.25 496 ILE A O 1
ATOM 3881 N N . THR A 1 497 ? 19.202 -20.313 -10.222 1.00 95.31 497 THR A N 1
ATOM 3882 C CA . THR A 1 497 ? 20.417 -20.043 -10.989 1.00 95.31 497 THR A CA 1
ATOM 3883 C C . THR A 1 497 ? 20.116 -19.153 -12.193 1.00 95.31 497 THR A C 1
ATOM 3885 O O . THR A 1 497 ? 18.960 -18.866 -12.505 1.00 95.31 497 THR A O 1
ATOM 3888 N N . SER A 1 498 ? 21.162 -18.685 -12.862 1.00 93.81 498 SER A N 1
ATOM 3889 C CA . SER A 1 498 ? 21.058 -17.896 -14.085 1.00 93.81 498 SER A CA 1
ATOM 3890 C C . SER A 1 498 ? 22.241 -18.235 -14.979 1.00 93.81 498 SER A C 1
ATOM 3892 O O . SER A 1 498 ? 23.356 -17.800 -14.712 1.00 93.81 498 SER A O 1
ATOM 3894 N N . THR A 1 499 ? 22.009 -19.004 -16.037 1.00 91.88 499 THR A N 1
ATOM 3895 C CA . THR A 1 499 ? 23.044 -19.423 -16.993 1.00 91.88 499 THR A CA 1
ATOM 3896 C C . THR A 1 499 ? 22.421 -19.817 -18.332 1.00 91.88 499 THR A C 1
ATOM 3898 O O . THR A 1 499 ? 21.263 -20.235 -18.393 1.00 91.88 499 THR A O 1
ATOM 3901 N N . ARG A 1 500 ? 23.187 -19.715 -19.427 1.00 90.12 500 ARG A N 1
ATOM 3902 C CA . ARG A 1 500 ? 22.792 -20.276 -20.736 1.00 90.12 500 ARG A CA 1
ATOM 3903 C C . ARG A 1 500 ? 23.231 -21.726 -20.916 1.00 90.12 500 ARG A C 1
ATOM 3905 O O . ARG A 1 500 ? 22.967 -22.322 -21.961 1.00 90.12 500 ARG A O 1
ATOM 3912 N N . ARG A 1 501 ? 23.927 -22.288 -19.930 1.00 89.88 501 ARG A N 1
ATOM 3913 C CA . ARG A 1 501 ? 24.360 -23.682 -19.937 1.00 89.88 501 ARG A CA 1
ATOM 3914 C C . ARG A 1 501 ? 23.207 -24.619 -19.576 1.00 89.88 501 ARG A C 1
ATOM 3916 O O . ARG A 1 501 ? 22.246 -24.192 -18.934 1.00 89.88 501 ARG A O 1
ATOM 3923 N N . PRO A 1 502 ? 23.287 -25.899 -19.975 1.00 90.44 502 PRO A N 1
ATOM 3924 C CA . PRO A 1 502 ? 22.339 -26.907 -19.521 1.00 90.44 502 PRO A CA 1
ATOM 3925 C C . PRO A 1 502 ? 22.345 -27.016 -17.992 1.00 90.44 502 PRO A C 1
ATOM 3927 O O . PRO A 1 502 ? 23.407 -27.089 -17.382 1.00 90.44 502 PRO A O 1
ATOM 3930 N N . VAL A 1 503 ? 21.158 -27.067 -17.391 1.00 92.50 503 VAL A N 1
ATOM 3931 C CA . VAL A 1 503 ? 20.959 -27.281 -15.950 1.00 92.50 503 VAL A CA 1
ATOM 3932 C C . VAL A 1 503 ? 20.140 -28.556 -15.724 1.00 92.50 503 VAL A C 1
ATOM 3934 O O . VAL A 1 503 ? 19.376 -28.944 -16.617 1.00 92.50 503 VAL A O 1
ATOM 3937 N N . PRO A 1 504 ? 20.257 -29.218 -14.559 1.00 90.44 504 PRO A N 1
ATOM 3938 C CA . PRO A 1 504 ? 19.397 -30.345 -14.215 1.00 90.44 504 PRO A CA 1
ATOM 3939 C C . PRO A 1 504 ? 17.915 -29.951 -14.244 1.00 90.44 504 PRO A C 1
ATOM 3941 O O . PRO A 1 504 ? 17.540 -28.853 -13.830 1.00 90.44 504 PRO A O 1
ATOM 3944 N N . ALA A 1 505 ? 17.063 -30.855 -14.724 1.00 87.56 505 ALA A N 1
ATOM 3945 C CA . ALA A 1 505 ? 15.621 -30.646 -14.725 1.00 87.56 505 ALA A CA 1
ATOM 3946 C C . ALA A 1 505 ? 15.031 -30.970 -13.345 1.00 87.56 505 ALA A C 1
ATOM 3948 O O . ALA A 1 505 ? 15.296 -32.027 -12.777 1.00 87.56 505 ALA A O 1
ATOM 3949 N N . GLY A 1 506 ? 14.176 -30.093 -12.825 1.00 89.94 506 GLY A N 1
ATOM 3950 C CA . GLY A 1 506 ? 13.461 -30.326 -11.575 1.00 89.94 506 GLY A CA 1
ATOM 3951 C C . GLY A 1 506 ? 12.410 -29.251 -11.341 1.00 89.94 506 GLY A C 1
ATOM 3952 O O . GLY A 1 506 ? 12.632 -28.092 -11.667 1.00 89.94 506 GLY A O 1
ATOM 3953 N N . SER A 1 507 ? 11.269 -29.615 -10.752 1.00 94.00 507 SER A N 1
ATOM 3954 C CA . SER A 1 507 ? 10.193 -28.655 -10.450 1.00 94.00 507 SER A CA 1
ATOM 3955 C C . SER A 1 507 ? 10.573 -27.616 -9.388 1.00 94.00 507 SER A C 1
ATOM 3957 O O . SER A 1 507 ? 9.845 -26.651 -9.191 1.00 94.00 507 SER A O 1
ATOM 3959 N N . ASN A 1 508 ? 11.691 -27.829 -8.690 1.00 95.12 508 ASN A N 1
ATOM 3960 C CA . ASN A 1 508 ? 12.264 -26.918 -7.708 1.00 95.12 508 ASN A CA 1
ATOM 3961 C C . ASN A 1 508 ? 13.592 -26.289 -8.167 1.00 95.12 508 ASN A C 1
ATOM 3963 O O . ASN A 1 508 ? 14.310 -25.736 -7.337 1.00 95.12 508 ASN A O 1
ATOM 3967 N N . ILE A 1 509 ? 13.935 -26.405 -9.454 1.00 95.75 509 ILE A N 1
ATOM 3968 C CA . ILE A 1 509 ? 15.113 -25.779 -10.057 1.00 95.75 509 ILE A CA 1
ATOM 3969 C C . ILE A 1 509 ? 14.633 -24.699 -11.025 1.00 95.75 509 ILE A C 1
ATOM 3971 O O . ILE A 1 509 ? 13.899 -24.980 -11.971 1.00 95.75 509 ILE A O 1
ATOM 3975 N N . PHE A 1 510 ? 15.082 -23.468 -10.806 1.00 95.31 510 PHE A N 1
ATOM 3976 C CA . PHE A 1 510 ? 14.681 -22.299 -11.577 1.00 95.31 510 PHE A CA 1
ATOM 3977 C C . PHE A 1 510 ? 15.914 -21.656 -12.207 1.00 95.31 510 PHE A C 1
ATOM 3979 O O . PHE A 1 510 ? 16.756 -21.091 -11.511 1.00 95.31 510 PHE A O 1
ATOM 3986 N N . ASN A 1 511 ? 16.028 -21.755 -13.534 1.00 94.69 511 ASN A N 1
ATOM 3987 C CA . ASN A 1 511 ? 17.079 -21.092 -14.302 1.00 94.69 511 ASN A CA 1
ATOM 3988 C C . ASN A 1 511 ? 16.516 -19.864 -15.021 1.00 94.69 511 ASN A C 1
ATOM 3990 O O . ASN A 1 511 ? 15.647 -19.989 -15.885 1.00 94.69 511 ASN A O 1
ATOM 3994 N N . PHE A 1 512 ? 17.024 -18.688 -14.670 1.00 91.81 512 PHE A N 1
ATOM 3995 C CA . PHE A 1 512 ? 16.630 -17.418 -15.265 1.00 91.81 512 PHE A CA 1
ATOM 3996 C C . PHE A 1 512 ? 17.559 -17.046 -16.429 1.00 91.81 512 PHE A C 1
ATOM 3998 O O . PHE A 1 512 ? 18.779 -17.149 -16.320 1.00 91.81 512 PHE A O 1
ATOM 4005 N N . ASP A 1 513 ? 16.992 -16.581 -17.547 1.00 87.44 513 ASP A N 1
ATOM 4006 C CA . ASP A 1 513 ? 17.784 -16.164 -18.713 1.00 87.44 513 ASP A CA 1
ATOM 4007 C C . ASP A 1 513 ? 18.613 -14.906 -18.383 1.00 87.44 513 ASP A C 1
ATOM 4009 O O . ASP A 1 513 ? 18.044 -13.874 -18.005 1.00 87.44 513 ASP A O 1
ATOM 4013 N N . PRO A 1 514 ? 19.948 -14.948 -18.515 1.00 87.38 514 PRO A N 1
ATOM 4014 C CA . PRO A 1 514 ? 20.796 -13.835 -18.122 1.00 87.38 514 PRO A CA 1
ATOM 4015 C C . PRO A 1 514 ? 20.682 -12.608 -19.031 1.00 87.38 514 PRO A C 1
ATOM 4017 O O . PRO A 1 514 ? 20.701 -12.706 -20.262 1.00 87.38 514 PRO A O 1
ATOM 4020 N N . VAL A 1 515 ? 20.703 -11.419 -18.411 1.00 81.06 515 VAL A N 1
ATOM 4021 C CA . VAL A 1 515 ? 20.758 -10.102 -19.084 1.00 81.06 515 VAL A CA 1
ATOM 4022 C C . VAL A 1 515 ? 21.982 -10.026 -20.000 1.00 81.06 515 VAL A C 1
ATOM 4024 O O . VAL A 1 515 ? 21.919 -9.538 -21.134 1.00 81.06 515 VAL A O 1
ATOM 4027 N N . PHE A 1 516 ? 23.104 -10.552 -19.513 1.00 79.94 516 PHE A N 1
ATOM 4028 C CA . PHE A 1 516 ? 24.338 -10.717 -20.261 1.00 79.94 516 PHE A CA 1
ATOM 4029 C C . PHE A 1 516 ? 24.995 -12.033 -19.861 1.00 79.94 516 PHE A C 1
ATOM 4031 O O . PHE A 1 516 ? 25.029 -12.377 -18.686 1.00 79.94 516 PHE A O 1
ATOM 4038 N N . ALA A 1 517 ? 25.550 -12.742 -20.838 1.00 84.56 517 ALA A N 1
ATOM 4039 C CA . ALA A 1 517 ? 26.430 -13.863 -20.563 1.00 84.56 517 ALA A CA 1
ATOM 4040 C C . ALA A 1 517 ? 27.491 -13.986 -21.656 1.00 84.56 517 ALA A C 1
ATOM 4042 O O . ALA A 1 517 ? 27.191 -13.744 -22.835 1.00 84.56 517 ALA A O 1
ATOM 4043 N N . ALA A 1 518 ? 28.709 -14.341 -21.258 1.00 83.31 518 ALA A N 1
ATOM 4044 C CA . ALA A 1 518 ? 29.839 -14.596 -22.142 1.00 83.31 518 ALA A CA 1
ATOM 4045 C C . ALA A 1 518 ? 30.772 -15.645 -21.526 1.00 83.31 518 ALA A C 1
ATOM 4047 O O . ALA A 1 518 ? 30.896 -15.723 -20.306 1.00 83.31 518 ALA A O 1
ATOM 4048 N N . SER A 1 519 ? 31.466 -16.419 -22.362 1.00 83.81 519 SER A N 1
ATOM 4049 C CA . SER A 1 519 ? 32.532 -17.307 -21.888 1.00 83.81 519 SER A CA 1
ATOM 4050 C C . SER A 1 519 ? 33.623 -16.500 -21.187 1.00 83.81 519 SER A C 1
ATOM 4052 O O . SER A 1 519 ? 34.026 -15.433 -21.668 1.00 83.81 519 SER A O 1
ATOM 4054 N N . MET A 1 520 ? 34.101 -17.000 -20.050 1.00 81.38 520 MET A N 1
ATOM 4055 C CA . MET A 1 520 ? 35.153 -16.326 -19.303 1.00 81.38 520 MET A CA 1
ATOM 4056 C C . MET A 1 520 ? 36.486 -16.432 -20.068 1.00 81.38 520 MET A C 1
ATOM 4058 O O . MET A 1 520 ? 36.859 -17.521 -20.510 1.00 81.38 520 MET A O 1
ATOM 4062 N N . PRO A 1 521 ? 37.243 -15.332 -20.254 1.00 81.81 521 PRO A N 1
ATOM 4063 C CA . PRO A 1 521 ? 38.539 -15.411 -20.919 1.00 81.81 521 PRO A CA 1
ATOM 4064 C C . PRO A 1 521 ? 39.460 -16.401 -20.196 1.00 81.81 521 PRO A C 1
ATOM 4066 O O . PRO A 1 521 ? 39.670 -16.264 -18.993 1.00 81.81 521 PRO A O 1
ATOM 4069 N N . LYS A 1 522 ? 40.046 -17.348 -20.943 1.00 83.75 522 LYS A N 1
ATOM 4070 C CA . LYS A 1 522 ? 40.919 -18.441 -20.457 1.00 83.75 522 LYS A CA 1
ATOM 4071 C C . LYS A 1 522 ? 40.225 -19.593 -19.709 1.00 83.75 522 LYS A C 1
ATOM 4073 O O . LYS A 1 522 ? 40.910 -20.565 -19.420 1.00 83.75 522 LYS A O 1
ATOM 4078 N N . TYR A 1 523 ? 38.921 -19.506 -19.453 1.00 81.88 523 TYR A N 1
ATOM 4079 C CA . TYR A 1 523 ? 38.106 -20.563 -18.844 1.00 81.88 523 TYR A CA 1
ATOM 4080 C C . TYR A 1 523 ? 36.809 -20.687 -19.650 1.00 81.88 523 TYR A C 1
ATOM 4082 O O . TYR A 1 523 ? 35.759 -20.168 -19.269 1.00 81.88 523 TYR A O 1
ATOM 4090 N N . GLU A 1 524 ? 36.895 -21.294 -20.835 1.00 80.25 524 GLU A N 1
ATOM 4091 C CA . GLU A 1 524 ? 35.756 -21.402 -21.762 1.00 80.25 524 GLU A CA 1
ATOM 4092 C C . GLU A 1 524 ? 34.637 -22.284 -21.189 1.00 80.25 524 GLU A C 1
ATOM 4094 O O . GLU A 1 524 ? 33.463 -22.132 -21.531 1.00 80.25 524 GLU A O 1
ATOM 4099 N N . GLU A 1 525 ? 34.994 -23.162 -20.256 1.00 78.69 525 GLU A N 1
ATOM 4100 C CA . GLU A 1 525 ? 34.122 -23.977 -19.425 1.00 78.69 525 GLU A CA 1
ATOM 4101 C C . GLU A 1 525 ? 33.468 -23.217 -18.263 1.00 78.69 525 GLU A C 1
ATOM 4103 O O . GLU A 1 525 ? 32.659 -23.824 -17.573 1.00 78.69 525 GLU A O 1
ATOM 4108 N N . LEU A 1 526 ? 33.714 -21.914 -18.093 1.00 82.81 526 LEU A N 1
ATOM 4109 C CA . LEU A 1 526 ? 32.969 -21.051 -17.171 1.00 82.81 526 LEU A CA 1
ATOM 4110 C C . LEU A 1 526 ? 32.204 -19.962 -17.933 1.00 82.81 526 LEU A C 1
ATOM 4112 O O . LEU A 1 526 ? 32.620 -19.485 -18.995 1.00 82.81 526 LEU A O 1
ATOM 4116 N N . GLU A 1 527 ? 31.045 -19.572 -17.407 1.00 84.94 527 GLU A N 1
ATOM 4117 C CA . GLU A 1 527 ? 30.227 -18.494 -17.963 1.00 84.94 527 GLU A CA 1
ATOM 4118 C C . GLU A 1 527 ? 30.243 -17.281 -17.028 1.00 84.94 527 GLU A C 1
ATOM 4120 O O . GLU A 1 527 ? 29.859 -17.362 -15.868 1.00 84.94 527 GLU A O 1
ATOM 4125 N N . MET A 1 528 ? 30.670 -16.127 -17.541 1.00 85.31 528 MET A N 1
ATOM 4126 C CA . MET A 1 528 ? 30.480 -14.851 -16.863 1.00 85.31 528 MET A CA 1
ATOM 4127 C C . MET A 1 528 ? 29.052 -14.381 -17.116 1.00 85.31 528 MET A C 1
ATOM 4129 O O . MET A 1 528 ? 28.702 -14.077 -18.259 1.00 85.31 528 MET A O 1
ATOM 4133 N N . VAL A 1 529 ? 28.254 -14.288 -16.053 1.00 87.19 529 VAL A N 1
ATOM 4134 C CA . VAL A 1 529 ? 26.824 -13.988 -16.131 1.00 87.19 529 VAL A CA 1
ATOM 4135 C C . VAL A 1 529 ? 26.469 -12.705 -15.379 1.00 87.19 529 VAL A C 1
ATOM 4137 O O . VAL A 1 529 ? 26.884 -12.494 -14.243 1.00 87.19 529 VAL A O 1
ATOM 4140 N N . LEU A 1 530 ? 25.641 -11.868 -16.005 1.00 85.38 530 LEU A N 1
ATOM 4141 C CA . LEU A 1 530 ? 24.848 -10.847 -15.331 1.00 85.38 530 LEU A CA 1
ATOM 4142 C C . LEU A 1 530 ? 23.399 -11.352 -15.222 1.00 85.38 530 LEU A C 1
ATOM 4144 O O . LEU A 1 530 ? 22.691 -11.377 -16.240 1.00 85.38 530 LEU A O 1
ATOM 4148 N N . PRO A 1 531 ? 22.952 -11.766 -14.027 1.00 89.00 531 PRO A N 1
ATOM 4149 C CA . PRO A 1 531 ? 21.621 -12.325 -13.845 1.00 89.00 531 PRO A CA 1
ATOM 4150 C C . PRO A 1 531 ? 20.525 -11.247 -13.917 1.00 89.00 531 PRO A C 1
ATOM 4152 O O . PRO A 1 531 ? 20.786 -10.072 -13.629 1.00 89.00 531 PRO A O 1
ATOM 4155 N N . PRO A 1 532 ? 19.280 -11.614 -14.273 1.00 87.62 532 PRO A N 1
ATOM 4156 C CA . PRO A 1 532 ? 18.153 -10.693 -14.236 1.00 87.62 532 PRO A CA 1
ATOM 4157 C C . PRO A 1 532 ? 17.701 -10.489 -12.785 1.00 87.62 532 PRO A C 1
ATOM 4159 O O . PRO A 1 532 ? 16.909 -11.255 -12.241 1.00 87.62 532 PRO A O 1
ATOM 4162 N N . LEU A 1 533 ? 18.226 -9.438 -12.151 1.00 87.25 533 LEU A N 1
ATOM 4163 C CA . LEU A 1 533 ? 18.058 -9.200 -10.716 1.00 87.25 533 LEU A CA 1
ATOM 4164 C C . LEU A 1 533 ? 16.586 -9.123 -10.275 1.00 87.25 533 LEU A C 1
ATOM 4166 O O . LEU A 1 533 ? 16.215 -9.788 -9.315 1.00 87.25 533 LEU A O 1
ATOM 4170 N N . VAL A 1 534 ? 15.743 -8.340 -10.960 1.00 87.88 534 VAL A N 1
ATOM 4171 C CA . VAL A 1 534 ? 14.335 -8.157 -10.557 1.00 87.88 534 VAL A CA 1
ATOM 4172 C C . VAL A 1 534 ? 13.508 -9.444 -10.676 1.00 87.88 534 VAL A C 1
ATOM 4174 O O . VAL A 1 534 ? 12.864 -9.788 -9.686 1.00 87.88 534 VAL A O 1
ATOM 4177 N N . PRO A 1 535 ? 13.546 -10.192 -11.799 1.00 87.38 535 PRO A N 1
ATOM 4178 C CA . PRO A 1 535 ? 12.876 -11.490 -11.889 1.00 87.38 535 PRO A CA 1
ATOM 4179 C C . PRO A 1 535 ? 13.305 -12.483 -10.806 1.00 87.38 535 PRO A C 1
ATOM 4181 O O . PRO A 1 535 ? 12.449 -13.143 -10.226 1.00 87.38 535 PRO A O 1
ATOM 4184 N N . ILE A 1 536 ? 14.605 -12.554 -10.490 1.00 90.44 536 ILE A N 1
ATOM 4185 C CA . ILE A 1 536 ? 15.118 -13.448 -9.439 1.00 90.44 536 ILE A CA 1
ATOM 4186 C C . ILE A 1 536 ? 14.618 -13.028 -8.058 1.00 90.44 536 ILE A C 1
ATOM 4188 O O . ILE A 1 536 ? 14.195 -13.869 -7.280 1.00 90.44 536 ILE A O 1
ATOM 4192 N N . LEU A 1 537 ? 14.665 -11.735 -7.739 1.00 88.38 537 LEU A N 1
ATOM 4193 C CA . LEU A 1 537 ? 14.260 -11.230 -6.426 1.00 88.38 537 LEU A CA 1
ATOM 4194 C C . LEU A 1 537 ? 12.744 -11.312 -6.172 1.00 88.38 537 LEU A C 1
ATOM 4196 O O . LEU A 1 537 ? 12.314 -11.205 -5.024 1.00 88.38 537 LEU A O 1
ATOM 4200 N N . ARG A 1 538 ? 11.938 -11.430 -7.231 1.00 85.25 538 ARG A N 1
ATOM 4201 C CA . ARG A 1 538 ? 10.475 -11.557 -7.158 1.00 85.25 538 ARG A CA 1
ATOM 4202 C C . ARG A 1 538 ? 9.975 -13.004 -7.149 1.00 85.25 538 ARG A C 1
ATOM 4204 O O . ARG A 1 538 ? 8.776 -13.191 -6.943 1.00 85.25 538 ARG A O 1
ATOM 4211 N N . HIS A 1 539 ? 10.852 -13.968 -7.419 1.00 85.25 539 HIS A N 1
ATOM 4212 C CA . HIS A 1 539 ? 10.591 -15.397 -7.253 1.00 85.25 539 HIS A CA 1
ATOM 4213 C C . HIS A 1 539 ? 10.510 -15.745 -5.766 1.00 85.25 539 HIS A C 1
ATOM 4215 O O . HIS A 1 539 ? 9.580 -16.496 -5.400 1.00 85.25 539 HIS A O 1
#

Secondary structure (DSSP, 8-state):
--------TTTTEEEEE--B--TT--S-SSGGGGGGT--S----HHHHHHHHHHTT-SEEEE--BT--HHHHHHHHTT-TTEEEEEEEEEE-TTT--EEEEEEES--HHHHHHHHHTTGGG-HHHHHHHHHHTT-EEEESSTT--SSS---HHHHHHHHHH-SEEEEEESSSBGGGHHHHHHHHHT--HHHHHHHHHHHT---SSTTTTS-EEEEE--BSSSSSTTSEEEEEEPGGGPPP--HHHHHHHHHTT--EEEE--B-HHHHHHHHHHHHHHHIIIIIGGGS-HHHHHHHHHHGGGGT---PPPPHHHHHHHHHHHHHT-----PPPHHHHHHHHHHHHHHTT-HHHHHTTSGGG-TT--GGG-HHHHHHHHHHHHHHHHHHHHHHHHHHHHTT-HHHHHHHHHHHHHHHHHHHHHHHHHHHTTTTHHHHHHHHHHHHHHHHHTT-PPPTT-S--EEEEE-S-TTSSSHHHHHHHHHHHHHHHTT-EEEEEE--SS-----TTEEEPPPSEEEEETTEEEEEEEE--HHHHHH-

InterPro domains:
  IPR003141 Polymerase/histidinol phosphatase, N-terminal [SM00481] (16-92)
  IPR016195 Polymerase/histidinol phosphatase-like [SSF89550] (15-235)
  IPR052018 PHP domain-containing protein [PTHR42924] (1-251)

Radius of gyration: 27.08 Å; chains: 1; bounding box: 75×60×79 Å

Organism: NCBI:txid652676